Protein AF-0000000068598144 (afdb_homodimer)

Foldseek 3Di:
DDDDDDDPPDDDPDDDDPDPPDPPPDPDDDDDDDDDDDDDDDDDPPPPPPPVPPPCPVPCPPVSVVVVVVVVVVVVVVVVVVVVVVVVVVVVVVVVVVVLVVLVVVLVVLVVVLVVLVVVLVVLVVVLVPDPPDPVNVVSVVVSVVSVVSSVVSVVVSVVSLQVHWDKDKDKAFAWAQWKFKAWPQVDRDDTGTWAADPPPDDPNTGRMTMDIDIGGFDKMWIWMQGPNDTDDDPVFDWDDDDPPITGIDGDD/DDDDPPCPPPDDPCPDDPPPDDPPVVPDDPDYYDDDDDDDDDDDDPPPPDPPPPPCPVPCPPVSVVVVVVVVVVVVVVVVVVVVVVVVVVVVVVVVVVVLVVLVVVLVVLVVVLVVLVVVLVVLVVCLVVDDPDPVNVVSVVVNVVSVVSSVVSVVVSVVSLQVHWDKDKDKAFAWAQWKFKAWPQVDRDPTGTWAADPDVDDPNTGRMTMDIDIGGFDKMWIWMQGPNDTDDDPVFDWDDDDPPITGIDGDD

Secondary structure (DSSP, 8-state):
-------------------------------------------------------------HHHHHHHHHHHHHHHHHHHHHHHHHHHHHHHHHHHHHHHHHHHHHHHHHHHHHHHHHHHHHHHHHHHHHS-SSTHHHHHHHHHHHHHHHHHHHHHHHHHHHTTS-EEEEEEEEEEES-EEEEEGGGTTSS-EEEEE---S-TTS-EEEEEEEEEE-SEEEEEEEEETTEEE--TTS-EESSGGG-EEEEEE-/-------------------------------------------------------------HHHHHHHHHHHHHHHHHHHHHHHHHHHHHHHHHHHHHHHHHHHHHHHHHHHHHHHHHHHHHHHHHHHHHS-SSTHHHHHHHHHHHHHHHHHHHHHHHHHHHTTS-EEEEEEEEEEES-EEEEEGGGTTSS-EEEEE---S-TTS-EEEEEEEEEE-SEEEEEEEEETTEEE--TTS-EESSGGG-EEEEEE-

pLDDT: mean 74.79, std 29.08, range [17.06, 98.44]

Structure (mmCIF, N/CA/C/O backbone):
data_AF-0000000068598144-model_v1
#
loop_
_entity.id
_entity.type
_entity.pdbx_description
1 polymer 'Unnamed product'
#
loop_
_atom_site.group_PDB
_atom_site.id
_atom_site.type_symbol
_atom_site.label_atom_id
_atom_site.label_alt_id
_atom_site.label_comp_id
_atom_site.label_asym_id
_atom_site.label_entity_id
_atom_site.label_seq_id
_atom_site.pdbx_PDB_ins_code
_atom_site.Cartn_x
_atom_site.Cartn_y
_atom_site.Cartn_z
_atom_site.occupancy
_atom_site.B_iso_or_equiv
_atom_site.auth_seq_id
_atom_site.auth_comp_id
_atom_site.auth_asym_id
_atom_site.auth_atom_id
_atom_site.pdbx_PDB_model_num
ATOM 1 N N . MET A 1 1 ? -5.566 -21.844 -56.219 1 22.69 1 MET A N 1
ATOM 2 C CA . MET A 1 1 ? -4.441 -21.422 -57.062 1 22.69 1 MET A CA 1
ATOM 3 C C . MET A 1 1 ? -3.85 -20.109 -56.531 1 22.69 1 MET A C 1
ATOM 5 O O . MET A 1 1 ? -2.633 -20 -56.375 1 22.69 1 MET A O 1
ATOM 9 N N . PRO A 1 2 ? -4.633 -18.922 -56.781 1 24.27 2 PRO A N 1
ATOM 10 C CA . PRO A 1 2 ? -3.846 -17.734 -57.125 1 24.27 2 PRO A CA 1
ATOM 11 C C . PRO A 1 2 ? -2.996 -17.234 -55.969 1 24.27 2 PRO A C 1
ATOM 13 O O . PRO A 1 2 ? -3.301 -17.531 -54.812 1 24.27 2 PRO A O 1
ATOM 16 N N . THR A 1 3 ? -1.953 -16.406 -56.281 1 22.05 3 THR A N 1
ATOM 17 C CA . THR A 1 3 ? -0.59 -15.969 -56.031 1 22.05 3 THR A CA 1
ATOM 18 C C . THR A 1 3 ? -0.586 -14.781 -55.062 1 22.05 3 THR A C 1
ATOM 20 O O . THR A 1 3 ? 0.379 -14.578 -54.312 1 22.05 3 THR A O 1
ATOM 23 N N . THR A 1 4 ? -1.612 -13.875 -55.219 1 22.3 4 THR A N 1
ATOM 24 C CA . THR A 1 4 ? -1.07 -12.531 -55.406 1 22.3 4 THR A CA 1
ATOM 25 C C . THR A 1 4 ? -0.355 -12.055 -54.156 1 22.3 4 THR A C 1
ATOM 27 O O . THR A 1 4 ? -0.674 -12.484 -53.062 1 22.3 4 THR A O 1
ATOM 30 N N . MET A 1 5 ? 0.337 -10.961 -54.344 1 22.91 5 MET A N 1
ATOM 31 C CA . MET A 1 5 ? 1.596 -10.258 -54.094 1 22.91 5 MET A CA 1
ATOM 32 C C . MET A 1 5 ? 1.555 -9.5 -52.781 1 22.91 5 MET A C 1
ATOM 34 O O . MET A 1 5 ? 0.476 -9.195 -52.25 1 22.91 5 MET A O 1
ATOM 38 N N . GLY A 1 6 ? 2.725 -8.992 -52.25 1 19.11 6 GLY A N 1
ATOM 39 C CA . GLY A 1 6 ? 3.727 -8.734 -51.219 1 19.11 6 GLY A CA 1
ATOM 40 C C . GLY A 1 6 ? 3.594 -7.355 -50.594 1 19.11 6 GLY A C 1
ATOM 41 O O . GLY A 1 6 ? 3.818 -7.188 -49.406 1 19.11 6 GLY A O 1
ATOM 42 N N . ARG A 1 7 ? 3.234 -6.203 -51.406 1 21.77 7 ARG A N 1
ATOM 43 C CA . ARG A 1 7 ? 4.18 -5.098 -51.25 1 21.77 7 ARG A CA 1
ATOM 44 C C . ARG A 1 7 ? 3.928 -4.316 -49.969 1 21.77 7 ARG A C 1
ATOM 46 O O . ARG A 1 7 ? 2.787 -3.973 -49.656 1 21.77 7 ARG A O 1
ATOM 53 N N . THR A 1 8 ? 4.949 -4.098 -49.062 1 22.78 8 THR A N 1
ATOM 54 C CA . THR A 1 8 ? 5.418 -3.604 -47.781 1 22.78 8 THR A CA 1
ATOM 55 C C . THR A 1 8 ? 5.371 -2.078 -47.75 1 22.78 8 THR A C 1
ATOM 57 O O . THR A 1 8 ? 5.957 -1.458 -46.844 1 22.78 8 THR A O 1
ATOM 60 N N . MET A 1 9 ? 4.246 -1.439 -48.469 1 21.56 9 MET A N 1
ATOM 61 C CA . MET A 1 9 ? 4.602 -0.066 -48.812 1 21.56 9 MET A CA 1
ATOM 62 C C . MET A 1 9 ? 5 0.721 -47.562 1 21.56 9 MET A C 1
ATOM 64 O O . MET A 1 9 ? 4.297 0.688 -46.531 1 21.56 9 MET A O 1
ATOM 68 N N . GLY A 1 10 ? 6.266 1.176 -47.5 1 18.66 10 GLY A N 1
ATOM 69 C CA . GLY A 1 10 ? 7.277 1.809 -46.656 1 18.66 10 GLY A CA 1
ATOM 70 C C . GLY A 1 10 ? 6.809 3.113 -46.031 1 18.66 10 GLY A C 1
ATOM 71 O O . GLY A 1 10 ? 6.352 3.135 -44.875 1 18.66 10 GLY A O 1
ATOM 72 N N . ARG A 1 11 ? 7.367 4.297 -46.5 1 22 11 ARG A N 1
ATOM 73 C CA . ARG A 1 11 ? 8.336 5.23 -45.906 1 22 11 ARG A CA 1
ATOM 74 C C . ARG A 1 11 ? 7.637 6.434 -45.312 1 22 11 ARG A C 1
ATOM 76 O O . ARG A 1 11 ? 7.902 6.793 -44.156 1 22 11 ARG A O 1
ATOM 83 N N . GLY A 1 12 ? 7.219 7.641 -46.062 1 18.75 12 GLY A N 1
ATOM 84 C CA . GLY A 1 12 ? 8.039 8.836 -46.031 1 18.75 12 GLY A CA 1
ATOM 85 C C . GLY A 1 12 ? 7.484 9.922 -45.125 1 18.75 12 GLY A C 1
ATOM 86 O O . GLY A 1 12 ? 6.492 10.57 -45.438 1 18.75 12 GLY A O 1
ATOM 87 N N . ILE A 1 13 ? 6.902 9.711 -43.906 1 22.95 13 ILE A N 1
ATOM 88 C CA . ILE A 1 13 ? 6.188 10.836 -43.312 1 22.95 13 ILE A CA 1
ATOM 89 C C . ILE A 1 13 ? 7.109 12.055 -43.25 1 22.95 13 ILE A C 1
ATOM 91 O O . ILE A 1 13 ? 8.266 11.938 -42.844 1 22.95 13 ILE A O 1
ATOM 95 N N . GLN A 1 14 ? 6.832 13.109 -44.156 1 18.73 14 GLN A N 1
ATOM 96 C CA . GLN A 1 14 ? 7.488 14.383 -44.438 1 18.73 14 GLN A CA 1
ATOM 97 C C . GLN A 1 14 ? 7.582 15.234 -43.156 1 18.73 14 GLN A C 1
ATOM 99 O O . GLN A 1 14 ? 6.668 15.227 -42.344 1 18.73 14 GLN A O 1
ATOM 104 N N . SER A 1 15 ? 8.789 15.914 -42.906 1 19.11 15 SER A N 1
ATOM 105 C CA . SER A 1 15 ? 9.609 16.516 -41.875 1 19.11 15 SER A CA 1
ATOM 106 C C . SER A 1 15 ? 9.125 17.922 -41.5 1 19.11 15 SER A C 1
ATOM 108 O O . SER A 1 15 ? 9.312 18.391 -40.375 1 19.11 15 SER A O 1
ATOM 110 N N . PRO A 1 16 ? 8.281 18.703 -42.375 1 19.7 16 PRO A N 1
ATOM 111 C CA . PRO A 1 16 ? 9.07 19.922 -42.562 1 19.7 16 PRO A CA 1
ATOM 112 C C . PRO A 1 16 ? 9.141 20.781 -41.281 1 19.7 16 PRO A C 1
ATOM 114 O O . PRO A 1 16 ? 8.438 20.5 -40.312 1 19.7 16 PRO A O 1
ATOM 117 N N . GLY A 1 17 ? 9.141 22.281 -41.5 1 17.95 17 GLY A N 1
ATOM 118 C CA . GLY A 1 17 ? 9.984 23.453 -41.375 1 17.95 17 GLY A CA 1
ATOM 119 C C . GLY A 1 17 ? 9.555 24.375 -40.25 1 17.95 17 GLY A C 1
ATOM 120 O O . GLY A 1 17 ? 8.438 24.891 -40.25 1 17.95 17 GLY A O 1
ATOM 121 N N . GLY A 1 18 ? 9.781 24.078 -38.938 1 20.64 18 GLY A N 1
ATOM 122 C CA . GLY A 1 18 ? 9.438 24.828 -37.75 1 20.64 18 GLY A CA 1
ATOM 123 C C . GLY A 1 18 ? 9.953 26.266 -37.781 1 20.64 18 GLY A C 1
ATOM 124 O O . GLY A 1 18 ? 11.164 26.484 -37.75 1 20.64 18 GLY A O 1
ATOM 125 N N . GLY A 1 19 ? 9.383 27.109 -38.719 1 19.42 19 GLY A N 1
ATOM 126 C CA . GLY A 1 19 ? 9.961 28.438 -38.844 1 19.42 19 GLY A CA 1
ATOM 127 C C . GLY A 1 19 ? 10.062 29.188 -37.562 1 19.42 19 GLY A C 1
ATOM 128 O O . GLY A 1 19 ? 9.227 29.016 -36.656 1 19.42 19 GLY A O 1
ATOM 129 N N . GLY A 1 20 ? 11.312 29.516 -37.094 1 19.94 20 GLY A N 1
ATOM 130 C CA . GLY A 1 20 ? 12 30.172 -35.969 1 19.94 20 GLY A CA 1
ATOM 131 C C . GLY A 1 20 ? 11.656 31.641 -35.844 1 19.94 20 GLY A C 1
ATOM 132 O O . GLY A 1 20 ? 12.352 32.5 -36.375 1 19.94 20 GLY A O 1
ATOM 133 N N . ARG A 1 21 ? 10.328 32.062 -36 1 22.14 21 ARG A N 1
ATOM 134 C CA . ARG A 1 21 ? 10.297 33.531 -36.125 1 22.14 21 ARG A CA 1
ATOM 135 C C . ARG A 1 21 ? 10.938 34.188 -34.906 1 22.14 21 ARG A C 1
ATOM 137 O O . ARG A 1 21 ? 10.734 33.781 -33.781 1 22.14 21 ARG A O 1
ATOM 144 N N . ARG A 1 22 ? 11.969 35.094 -35.25 1 20.66 22 ARG A N 1
ATOM 145 C CA . ARG A 1 22 ? 13.023 35.906 -34.656 1 20.66 22 ARG A CA 1
ATOM 146 C C . ARG A 1 22 ? 12.445 36.969 -33.719 1 20.66 22 ARG A C 1
ATOM 148 O O . ARG A 1 22 ? 11.367 37.5 -34 1 20.66 22 ARG A O 1
ATOM 155 N N . TRP A 1 23 ? 13.117 37.125 -32.5 1 20.89 23 TRP A N 1
ATOM 156 C CA . TRP A 1 23 ? 13.062 37.844 -31.234 1 20.89 23 TRP A CA 1
ATOM 157 C C . TRP A 1 23 ? 13.312 39.344 -31.438 1 20.89 23 TRP A C 1
ATOM 159 O O . TRP A 1 23 ? 13.523 40.062 -30.469 1 20.89 23 TRP A O 1
ATOM 169 N N . ARG A 1 24 ? 12.898 39.938 -32.688 1 17.92 24 ARG A N 1
ATOM 170 C CA . ARG A 1 24 ? 13.68 41.156 -32.812 1 17.92 24 ARG A CA 1
ATOM 171 C C . ARG A 1 24 ? 13.375 42.094 -31.656 1 17.92 24 ARG A C 1
ATOM 173 O O . ARG A 1 24 ? 12.219 42.312 -31.281 1 17.92 24 ARG A O 1
ATOM 180 N N . ALA A 1 25 ? 14.453 42.594 -30.953 1 20.14 25 ALA A N 1
ATOM 181 C CA . ALA A 1 25 ? 14.922 43.344 -29.797 1 20.14 25 ALA A CA 1
ATOM 182 C C . ALA A 1 25 ? 14.602 44.844 -29.938 1 20.14 25 ALA A C 1
ATOM 184 O O . ALA A 1 25 ? 14.883 45.625 -29.031 1 20.14 25 ALA A O 1
ATOM 185 N N . GLY A 1 26 ? 13.664 45.25 -30.859 1 18.02 26 GLY A N 1
ATOM 186 C CA . GLY A 1 26 ? 14.062 46.562 -31.312 1 18.02 26 GLY A CA 1
ATOM 187 C C . GLY A 1 26 ? 14.047 47.594 -30.203 1 18.02 26 GLY A C 1
ATOM 188 O O . GLY A 1 26 ? 13.109 47.656 -29.406 1 18.02 26 GLY A O 1
ATOM 189 N N . ALA A 1 27 ? 15.188 48.281 -29.906 1 19.75 27 ALA A N 1
ATOM 190 C CA . ALA A 1 27 ? 15.82 49.188 -28.922 1 19.75 27 ALA A CA 1
ATOM 191 C C . ALA A 1 27 ? 15.211 50.594 -28.984 1 19.75 27 ALA A C 1
ATOM 193 O O . ALA A 1 27 ? 15.562 51.469 -28.188 1 19.75 27 ALA A O 1
ATOM 194 N N . GLY A 1 28 ? 14.195 50.844 -29.812 1 19.41 28 GLY A N 1
ATOM 195 C CA . GLY A 1 28 ? 14.453 52.188 -30.297 1 19.41 28 GLY A CA 1
ATOM 196 C C . GLY A 1 28 ? 14.438 53.219 -29.203 1 19.41 28 GLY A C 1
ATOM 197 O O . GLY A 1 28 ? 13.578 53.188 -28.328 1 19.41 28 GLY A O 1
ATOM 198 N N . ARG A 1 29 ? 15.562 53.938 -29.016 1 19.16 29 ARG A N 1
ATOM 199 C CA . ARG A 1 29 ? 16.156 54.906 -28.094 1 19.16 29 ARG A CA 1
ATOM 200 C C . ARG A 1 29 ? 15.273 56.125 -27.938 1 19.16 29 ARG A C 1
ATOM 202 O O . ARG A 1 29 ? 14.273 56.281 -28.641 1 19.16 29 ARG A O 1
ATOM 209 N N . ARG A 1 30 ? 15.891 57.344 -28.094 1 19.17 30 ARG A N 1
ATOM 210 C CA . ARG A 1 30 ? 16.375 58.344 -27.141 1 19.17 30 ARG A CA 1
ATOM 211 C C . ARG A 1 30 ? 15.539 59.594 -27.203 1 19.17 30 ARG A C 1
ATOM 213 O O . A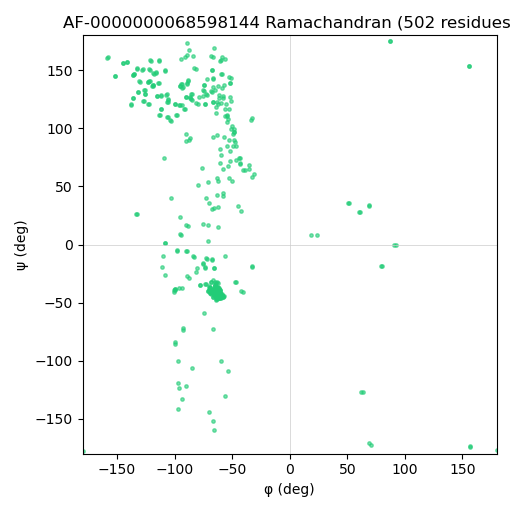RG A 1 30 ? 15.664 60.469 -26.344 1 19.17 30 ARG A O 1
ATOM 220 N N . SER A 1 31 ? 14.727 59.875 -28.344 1 17.44 31 SER A N 1
ATOM 221 C CA . SER A 1 31 ? 15.023 61.25 -28.719 1 17.44 31 SER A CA 1
ATOM 222 C C . SER A 1 31 ? 14.539 62.219 -27.656 1 17.44 31 SER A C 1
ATOM 224 O O . SER A 1 31 ? 13.781 61.875 -26.766 1 17.44 31 SER A O 1
ATOM 226 N N . SER A 1 32 ? 14.188 63.531 -28.156 1 17.66 32 SER A N 1
ATOM 227 C CA . SER A 1 32 ? 14.656 64.875 -28.031 1 17.66 32 SER A CA 1
ATOM 228 C C . SER A 1 32 ? 13.859 65.625 -26.969 1 17.66 32 SER A C 1
ATOM 230 O O . SER A 1 32 ? 14.445 66.188 -26.031 1 17.66 32 SER A O 1
ATOM 232 N N . SER A 1 33 ? 13.219 66.812 -27.406 1 18.33 33 SER A N 1
ATOM 233 C CA . SER A 1 33 ? 13.461 68.25 -27.188 1 18.33 33 SER A CA 1
ATOM 234 C C . SER A 1 33 ? 12.586 68.812 -26.078 1 18.33 33 SER A C 1
ATOM 236 O O . SER A 1 33 ? 11.68 68.125 -25.594 1 18.33 33 SER A O 1
ATOM 238 N N . SER A 1 34 ? 12.086 70.062 -26.25 1 19.77 34 SER A N 1
ATOM 239 C CA . SER A 1 34 ? 12.266 71.375 -25.688 1 19.77 34 SER A CA 1
ATOM 240 C C . SER A 1 34 ? 11.047 71.812 -24.875 1 19.77 34 SER A C 1
ATOM 242 O O . SER A 1 34 ? 11.055 72.875 -24.234 1 19.77 34 SER A O 1
ATOM 244 N N . SER A 1 35 ? 9.891 71.062 -24.938 1 18.73 35 SER A N 1
ATOM 245 C CA . SER A 1 35 ? 8.836 72.062 -24.984 1 18.73 35 SER A CA 1
ATOM 246 C C . SER A 1 35 ? 8.727 72.812 -23.656 1 18.73 35 SER A C 1
ATOM 248 O O . SER A 1 35 ? 9.086 72.25 -22.609 1 18.73 35 SER A O 1
ATOM 250 N N . SER A 1 36 ? 8.055 74 -23.656 1 21.39 36 SER A N 1
ATOM 251 C CA . SER A 1 36 ? 7.93 75.375 -23.188 1 21.39 36 SER A CA 1
ATOM 252 C C . SER A 1 36 ? 6.992 75.5 -21.984 1 21.39 36 SER A C 1
ATOM 254 O O . SER A 1 36 ? 6.656 76.562 -21.531 1 21.39 36 SER A O 1
ATOM 256 N N . SER A 1 37 ? 6.754 74.5 -21.188 1 18.86 37 SER A N 1
ATOM 257 C CA . SER A 1 37 ? 5.469 74.75 -20.547 1 18.86 37 SER A CA 1
ATOM 258 C C . SER A 1 37 ? 5.543 76 -19.641 1 18.86 37 SER A C 1
ATOM 260 O O . SER A 1 37 ? 6.484 76.125 -18.859 1 18.86 37 SER A O 1
ATOM 262 N N . PRO A 1 38 ? 4.574 76.812 -19.797 1 20.42 38 PRO A N 1
ATOM 263 C CA . PRO A 1 38 ? 4.387 78.25 -19.344 1 20.42 38 PRO A CA 1
ATOM 264 C C . PRO A 1 38 ? 4.297 78.375 -17.828 1 20.42 38 PRO A C 1
ATOM 266 O O . PRO A 1 38 ? 4.996 79.188 -17.219 1 20.42 38 PRO A O 1
ATOM 269 N N . THR A 1 39 ? 3.139 77.938 -17.203 1 20.75 39 THR A N 1
ATOM 270 C CA . THR A 1 39 ? 2.275 79 -16.625 1 20.75 39 THR A CA 1
ATOM 271 C C . THR A 1 39 ? 2.676 79.312 -15.188 1 20.75 39 THR A C 1
ATOM 273 O O . THR A 1 39 ? 3.307 78.438 -14.523 1 20.75 39 THR A O 1
ATOM 276 N N . ALA A 1 40 ? 2.031 80.438 -14.492 1 22.09 40 ALA A N 1
ATOM 277 C CA . ALA A 1 40 ? 2.201 81.625 -13.656 1 22.09 40 ALA A CA 1
ATOM 278 C C . ALA A 1 40 ? 1.977 81.312 -12.18 1 22.09 40 ALA A C 1
ATOM 280 O O . ALA A 1 40 ? 2.682 81.812 -11.312 1 22.09 40 ALA A O 1
ATOM 281 N N . SER A 1 41 ? 0.964 80.375 -11.711 1 22.39 41 SER A N 1
ATOM 282 C CA . SER A 1 41 ? 0.113 81.188 -10.812 1 22.39 41 SER A CA 1
ATOM 283 C C . SER A 1 41 ? 0.738 81.25 -9.422 1 22.39 41 SER A C 1
ATOM 285 O O . SER A 1 41 ? 1.568 80.438 -9.039 1 22.39 41 SER A O 1
ATOM 287 N N . ALA A 1 42 ? 0.214 82.375 -8.531 1 25.89 42 ALA A N 1
ATOM 288 C CA . ALA A 1 42 ? 0.46 83.25 -7.422 1 25.89 42 ALA A CA 1
ATOM 289 C C . ALA A 1 42 ? 0.242 82.562 -6.082 1 25.89 42 ALA A C 1
ATOM 291 O O . ALA A 1 42 ? -0.898 82.375 -5.672 1 25.89 42 ALA A O 1
ATOM 292 N N . SER A 1 43 ? 0.844 81.375 -5.848 1 22.45 43 SER A N 1
ATOM 293 C CA . SER A 1 43 ? 0.324 80.75 -4.633 1 22.45 43 SER A CA 1
ATOM 294 C C . SER A 1 43 ? 0.637 81.562 -3.4 1 22.45 43 SER A C 1
ATOM 296 O O . SER A 1 43 ? 1.769 82.062 -3.225 1 22.45 43 SER A O 1
ATOM 298 N N . ALA A 1 44 ? -0.482 82.125 -2.766 1 28.16 44 ALA A N 1
ATOM 299 C CA . ALA A 1 44 ? -0.639 82.875 -1.525 1 28.16 44 ALA A CA 1
ATOM 300 C C . ALA A 1 44 ? -0.188 82.062 -0.322 1 28.16 44 ALA A C 1
ATOM 302 O O . ALA A 1 44 ? -0.391 80.812 -0.282 1 28.16 44 ALA A O 1
ATOM 303 N N . SER A 1 45 ? 0.738 82.5 0.454 1 25.59 45 SER A N 1
ATOM 304 C CA . SER A 1 45 ? 1.517 82.062 1.603 1 25.59 45 SER A CA 1
ATOM 305 C C . SER A 1 45 ? 0.619 81.812 2.805 1 25.59 45 SER A C 1
ATOM 307 O O . SER A 1 45 ? 0.128 82.75 3.447 1 25.59 45 SER A O 1
ATOM 309 N N . ALA A 1 46 ? -0.472 80.875 2.738 1 30.17 46 ALA A N 1
ATOM 310 C CA . ALA A 1 46 ? -1.258 80.75 3.963 1 30.17 46 ALA A CA 1
ATOM 311 C C . ALA A 1 46 ? -0.404 80.25 5.105 1 30.17 46 ALA A C 1
ATOM 313 O O . ALA A 1 46 ? 0.516 79.438 4.883 1 30.17 46 ALA A O 1
ATOM 314 N N . SER A 1 47 ? -0.377 80.938 6.203 1 30.41 47 SER A N 1
ATOM 315 C CA . SER A 1 47 ? 0.253 80.812 7.512 1 30.41 47 SER A CA 1
ATOM 316 C C . SER A 1 47 ? -0.21 79.562 8.203 1 30.41 47 SER A C 1
ATOM 318 O O . SER A 1 47 ? -1.394 79.375 8.516 1 30.41 47 SER A O 1
ATOM 320 N N . SER A 1 48 ? 0.173 78.312 7.758 1 28.14 48 SER A N 1
ATOM 321 C CA . SER A 1 48 ? -0.296 77.062 8.289 1 28.14 48 SER A CA 1
ATOM 322 C C . SER A 1 48 ? 0.098 76.875 9.75 1 28.14 48 SER A C 1
ATOM 324 O O . SER A 1 48 ? 1.261 77.062 10.109 1 28.14 48 SER A O 1
ATOM 326 N N . SER A 1 49 ? -0.83 77.25 10.688 1 35.34 49 SER A N 1
ATOM 327 C CA . SER A 1 49 ? -0.748 76.938 12.102 1 35.34 49 SER A CA 1
ATOM 328 C C . SER A 1 49 ? -0.493 75.438 12.289 1 35.34 49 SER A C 1
ATOM 330 O O . SER A 1 49 ? -1.162 74.562 11.68 1 35.34 49 SER A O 1
ATOM 332 N N . GLY A 1 50 ? 0.717 75 12.531 1 30.48 50 GLY A N 1
ATOM 333 C CA . GLY A 1 50 ? 1.293 73.688 12.734 1 30.48 50 GLY A CA 1
ATOM 334 C C . GLY A 1 50 ? 0.669 72.938 13.891 1 30.48 50 GLY A C 1
ATOM 335 O O . GLY A 1 50 ? 0.86 73.312 15.055 1 30.48 50 GLY A O 1
ATOM 336 N N . SER A 1 51 ? -0.684 72.562 13.812 1 38.38 51 SER A N 1
ATOM 337 C CA . SER A 1 51 ? -1.156 71.688 14.844 1 38.38 51 SER A CA 1
ATOM 338 C C . SER A 1 51 ? -0.307 70.375 14.898 1 38.38 51 SER A C 1
ATOM 340 O O . SER A 1 51 ? -0.114 69.75 13.875 1 38.38 51 SER A O 1
ATOM 342 N N . SER A 1 52 ? 0.725 70.375 15.742 1 36.72 52 SER A N 1
ATOM 343 C CA . SER A 1 52 ? 1.506 69.188 16.078 1 36.72 52 SER A CA 1
ATOM 344 C C . SER A 1 52 ? 0.602 68 16.406 1 36.72 52 SER A C 1
ATOM 346 O O . SER A 1 52 ? -0.135 68.062 17.391 1 36.72 52 SER A O 1
ATOM 348 N N . SER A 1 53 ? -0.079 67.375 15.398 1 38.66 53 SER A N 1
ATOM 349 C CA . SER A 1 53 ? -0.737 66.125 15.594 1 38.66 53 SER A CA 1
ATOM 350 C C . SER A 1 53 ? 0.184 65.125 16.297 1 38.66 53 SER A C 1
ATOM 352 O O . SER A 1 53 ? 1.281 64.812 15.82 1 38.66 53 SER A O 1
ATOM 354 N N . SER A 1 54 ? 0.179 65.062 17.656 1 39.22 54 SER A N 1
ATOM 355 C CA . SER A 1 54 ? 0.771 63.969 18.422 1 39.22 54 SER A CA 1
ATOM 356 C C . SER A 1 54 ? 0.432 62.625 17.812 1 39.22 54 SER A C 1
ATOM 358 O O . SER A 1 54 ? -0.735 62.25 17.766 1 39.22 54 SER A O 1
ATOM 360 N N . SER A 1 55 ? 1.062 62.344 16.75 1 41.34 55 SER A N 1
ATOM 361 C CA . SER A 1 55 ? 1.011 60.969 16.266 1 41.34 55 SER A CA 1
ATOM 362 C C . SER A 1 55 ? 1.183 59.969 17.406 1 41.34 55 SER A C 1
ATOM 364 O O . SER A 1 55 ? 2.279 59.812 17.938 1 41.34 55 SER A O 1
ATOM 366 N N . ALA A 1 56 ? 0.229 59.812 18.312 1 42.56 56 ALA A N 1
ATOM 367 C CA . ALA A 1 56 ? 0.18 58.656 19.203 1 42.56 56 ALA A CA 1
ATOM 368 C C . ALA A 1 56 ? 0.576 57.375 18.484 1 42.56 56 ALA A C 1
ATOM 370 O O . ALA A 1 56 ? -0.165 56.875 17.641 1 42.56 56 ALA A O 1
ATOM 371 N N . SER A 1 57 ? 1.795 57.312 18.047 1 45.97 57 SER A N 1
ATOM 372 C CA . SER A 1 57 ? 2.301 55.969 17.734 1 45.97 57 SER A CA 1
ATOM 373 C C . SER A 1 57 ? 1.756 54.938 18.703 1 45.97 57 SER A C 1
ATOM 375 O O . SER A 1 57 ? 2.07 54.969 19.891 1 45.97 57 SER A O 1
ATOM 377 N N . SER A 1 58 ? 0.531 54.656 18.656 1 50.38 58 SER A N 1
ATOM 378 C CA . SER A 1 58 ? -0.05 53.562 19.406 1 50.38 58 SER A CA 1
ATOM 379 C C . SER A 1 58 ? 0.946 52.406 19.547 1 50.38 58 SER A C 1
ATOM 381 O O . SER A 1 58 ? 1.045 51.531 18.672 1 50.38 58 SER A O 1
ATOM 383 N N . ALA A 1 59 ? 2.076 52.625 20.109 1 55.06 59 ALA A N 1
ATOM 384 C CA . ALA A 1 59 ? 3.15 51.688 20.438 1 55.06 59 ALA A CA 1
ATOM 385 C C . ALA A 1 59 ? 2.609 50.469 21.141 1 55.06 59 ALA A C 1
ATOM 387 O O . ALA A 1 59 ? 1.876 50.562 22.125 1 55.06 59 ALA A O 1
ATOM 388 N N . VAL A 1 60 ? 2.4 49.438 20.359 1 59.25 60 VAL A N 1
ATOM 389 C CA . VAL A 1 60 ? 2.189 48.125 20.984 1 59.25 60 VAL A CA 1
ATOM 390 C C . VAL A 1 60 ? 3.029 48.031 22.266 1 59.25 60 VAL A C 1
ATOM 392 O O . VAL A 1 60 ? 4.215 48.375 22.25 1 59.25 60 VAL A O 1
ATOM 395 N N . THR A 1 61 ? 2.408 48.094 23.344 1 65.62 61 THR A N 1
ATOM 396 C CA . THR A 1 61 ? 3.076 47.969 24.625 1 65.62 61 THR A CA 1
ATOM 397 C C . THR A 1 61 ? 3.949 46.719 24.656 1 65.62 61 THR A C 1
ATOM 399 O O . THR A 1 61 ? 3.674 45.75 23.953 1 65.62 61 THR A O 1
ATOM 402 N N . PRO A 1 62 ? 5.051 46.781 25.266 1 67.19 62 PRO A N 1
ATOM 403 C CA . PRO A 1 62 ? 6.008 45.656 25.344 1 67.19 62 PRO A CA 1
ATOM 404 C C . PRO A 1 62 ? 5.328 44.312 25.547 1 67.19 62 PRO A C 1
ATOM 406 O O . PRO A 1 62 ? 5.699 43.312 24.906 1 67.19 62 PRO A O 1
ATOM 409 N N . PRO A 1 63 ? 4.293 44.281 26.406 1 71.12 63 PRO A N 1
ATOM 410 C CA . PRO A 1 63 ? 3.637 42.969 26.547 1 71.12 63 PRO A CA 1
ATOM 411 C C . PRO A 1 63 ? 2.885 42.531 25.281 1 71.12 63 PRO A C 1
ATOM 413 O O . PRO A 1 63 ? 2.842 41.344 24.953 1 71.12 63 PRO A O 1
ATOM 416 N N . GLN A 1 64 ? 2.406 43.594 24.641 1 74.5 64 GLN A N 1
ATOM 417 C CA . GLN A 1 64 ? 1.657 43.281 23.422 1 74.5 64 GLN A CA 1
ATOM 418 C C . GLN A 1 64 ? 2.588 42.844 22.297 1 74.5 64 GLN A C 1
ATOM 420 O O . GLN A 1 64 ? 2.256 41.938 21.531 1 74.5 64 GLN A O 1
ATOM 425 N N . ARG A 1 65 ? 3.793 43.469 22.312 1 76.81 65 ARG A N 1
ATOM 426 C CA . ARG A 1 65 ? 4.781 43.062 21.312 1 76.81 65 ARG A CA 1
ATOM 427 C C . ARG A 1 65 ? 5.227 41.625 21.516 1 76.81 65 ARG A C 1
ATOM 429 O O . ARG A 1 65 ? 5.375 40.875 20.547 1 76.81 65 ARG A O 1
ATOM 436 N N . SER A 1 66 ? 5.273 41.312 22.781 1 82.38 66 SER A N 1
ATOM 437 C CA . SER A 1 66 ? 5.699 39.938 23.094 1 82.38 66 SER A CA 1
ATOM 438 C C . SER A 1 66 ? 4.645 38.906 22.672 1 82.38 66 SER A C 1
ATOM 440 O O . SER A 1 66 ? 4.977 37.875 22.125 1 82.38 66 SER A O 1
ATOM 442 N N . MET A 1 67 ? 3.457 39.25 22.844 1 82.88 67 MET A N 1
ATOM 443 C CA . MET A 1 67 ? 2.365 38.344 22.469 1 82.88 67 MET A CA 1
ATOM 444 C C . MET A 1 67 ? 2.291 38.188 20.953 1 82.88 67 MET A C 1
ATOM 446 O O . MET A 1 67 ? 2.113 37.062 20.469 1 82.88 67 MET A O 1
ATOM 450 N N . ILE A 1 68 ? 2.482 39.281 20.234 1 84.25 68 ILE A N 1
ATOM 451 C CA . ILE A 1 68 ? 2.445 39.219 18.781 1 84.25 68 ILE A CA 1
ATOM 452 C C . ILE A 1 68 ? 3.607 38.375 18.266 1 84.25 68 ILE A C 1
ATOM 454 O O . ILE A 1 68 ? 3.432 37.562 17.344 1 84.25 68 ILE A O 1
ATOM 458 N N . ASP A 1 69 ? 4.711 38.562 18.875 1 87.62 69 ASP A N 1
ATOM 459 C CA . ASP A 1 69 ? 5.879 37.781 18.484 1 87.62 69 ASP A CA 1
ATOM 460 C C . ASP A 1 69 ? 5.645 36.281 18.719 1 87.62 69 ASP A C 1
ATOM 462 O O . ASP A 1 69 ? 6.027 35.469 17.906 1 87.62 69 ASP A O 1
ATOM 466 N N . GLN A 1 70 ? 5.02 35.969 19.828 1 88.69 70 GLN A N 1
ATOM 467 C CA . GLN A 1 70 ? 4.699 34.594 20.141 1 88.69 70 GLN A CA 1
ATOM 468 C C . GLN A 1 70 ? 3.715 34 19.141 1 88.69 70 GLN A C 1
ATOM 470 O O . GLN A 1 70 ? 3.865 32.875 18.703 1 88.69 70 GLN A O 1
ATOM 475 N N . MET A 1 71 ? 2.822 34.875 18.734 1 88.44 71 MET A N 1
ATOM 476 C CA . MET A 1 71 ? 1.817 34.406 17.766 1 88.44 71 MET A CA 1
ATOM 477 C C . MET A 1 71 ? 2.443 34.156 16.406 1 88.44 71 MET A C 1
ATOM 479 O O . MET A 1 71 ? 2.08 33.219 15.719 1 88.44 71 MET A O 1
ATOM 483 N N . ILE A 1 72 ? 3.393 34.969 16.062 1 89.81 72 ILE A N 1
ATOM 484 C CA . ILE A 1 72 ? 4.082 34.812 14.789 1 89.81 72 ILE A CA 1
ATOM 485 C C . ILE A 1 72 ? 4.914 33.531 14.812 1 89.81 72 ILE A C 1
ATOM 487 O O . ILE A 1 72 ? 4.93 32.781 13.836 1 89.81 72 ILE A O 1
ATOM 491 N N . THR A 1 73 ? 5.555 33.344 15.922 1 92.44 73 THR A N 1
ATOM 492 C CA . THR A 1 73 ? 6.355 32.125 16.062 1 92.44 73 THR A CA 1
ATOM 493 C C . THR A 1 73 ? 5.48 30.891 15.961 1 92.44 73 THR A C 1
ATOM 495 O O . THR A 1 73 ? 5.836 29.922 15.289 1 92.44 73 THR A O 1
ATOM 498 N N . LEU A 1 74 ? 4.375 30.953 16.609 1 91.62 74 LEU A N 1
ATOM 499 C CA . LEU A 1 74 ? 3.463 29.812 16.578 1 91.62 74 LEU A CA 1
ATOM 500 C C . LEU A 1 74 ? 2.932 29.562 15.18 1 91.62 74 LEU A C 1
ATOM 502 O O . LEU A 1 74 ? 2.818 28.422 14.742 1 91.62 74 LEU A O 1
ATOM 506 N N . ARG A 1 75 ? 2.598 30.609 14.539 1 90.62 75 ARG A N 1
ATOM 507 C CA . ARG A 1 75 ? 2.115 30.484 13.164 1 90.62 75 ARG A CA 1
ATOM 508 C C . ARG A 1 75 ? 3.168 29.828 12.273 1 90.62 75 ARG A C 1
ATOM 510 O O . ARG A 1 75 ? 2.844 28.969 11.445 1 90.62 75 ARG A O 1
ATOM 517 N N . THR A 1 76 ? 4.371 30.234 12.406 1 93.12 76 THR A N 1
ATOM 518 C CA . THR A 1 76 ? 5.457 29.672 11.617 1 93.12 76 THR A CA 1
ATOM 519 C C . THR A 1 76 ? 5.617 28.188 11.906 1 93.12 76 THR A C 1
ATOM 521 O O . THR A 1 76 ? 5.762 27.391 10.977 1 93.12 76 THR A O 1
ATOM 524 N N . ARG A 1 77 ? 5.555 27.859 13.141 1 93.44 77 ARG A N 1
ATOM 525 C CA . ARG A 1 77 ? 5.691 26.453 13.539 1 93.44 77 ARG A CA 1
ATOM 526 C C . ARG A 1 77 ? 4.555 25.609 12.969 1 93.44 77 ARG A C 1
ATOM 528 O O . ARG A 1 77 ? 4.777 24.5 12.5 1 93.44 77 ARG A O 1
ATOM 535 N N . LEU A 1 78 ? 3.379 26.172 13.086 1 92.12 78 LEU A N 1
ATOM 536 C CA . LEU A 1 78 ? 2.217 25.438 12.586 1 92.12 78 LEU A CA 1
ATOM 537 C C . LEU A 1 78 ? 2.295 25.266 11.07 1 92.12 78 LEU A C 1
ATOM 539 O O . LEU A 1 78 ? 1.932 24.219 10.547 1 92.12 78 LEU A O 1
ATOM 543 N N . ASN A 1 79 ? 2.762 26.25 10.383 1 93.5 79 ASN A N 1
ATOM 544 C CA . ASN A 1 79 ? 2.941 26.141 8.938 1 93.5 79 ASN A CA 1
ATOM 545 C C . ASN A 1 79 ? 3.938 25.047 8.578 1 93.5 79 ASN A C 1
ATOM 547 O O . ASN A 1 79 ? 3.73 24.297 7.613 1 93.5 79 ASN A O 1
ATOM 551 N N . GLU A 1 80 ? 4.965 25 9.312 1 93 80 GLU A N 1
ATOM 552 C CA . GLU A 1 80 ? 5.961 23.953 9.094 1 93 80 GLU A CA 1
ATOM 553 C C . GLU A 1 80 ? 5.371 22.562 9.336 1 93 80 GLU A C 1
ATOM 555 O O . GLU A 1 80 ? 5.641 21.625 8.578 1 93 80 GLU A O 1
ATOM 560 N N . ARG A 1 81 ? 4.617 22.422 10.352 1 91.88 81 ARG A N 1
ATOM 561 C CA . ARG A 1 81 ? 3.996 21.141 10.672 1 91.88 81 ARG A CA 1
ATOM 562 C C . ARG A 1 81 ? 3.039 20.703 9.562 1 91.88 81 ARG A C 1
ATOM 564 O O . ARG A 1 81 ? 2.975 19.531 9.219 1 91.88 81 ARG A O 1
ATOM 571 N N . VAL A 1 82 ? 2.307 21.641 9.078 1 91.75 82 VAL A N 1
ATOM 572 C CA . VAL A 1 82 ? 1.393 21.344 7.977 1 91.75 82 VAL A CA 1
ATOM 573 C C . VAL A 1 82 ? 2.184 20.859 6.762 1 91.75 82 VAL A C 1
ATOM 575 O O . VAL A 1 82 ? 1.818 19.875 6.121 1 91.75 82 VAL A O 1
ATOM 578 N N . SER A 1 83 ? 3.227 21.562 6.473 1 93.25 83 SER A N 1
ATOM 579 C CA . SER A 1 83 ? 4.055 21.234 5.32 1 93.25 83 SER A CA 1
ATOM 580 C C . SER A 1 83 ? 4.645 19.828 5.445 1 93.25 83 SER A C 1
ATOM 582 O O . SER A 1 83 ? 4.602 19.047 4.5 1 93.25 83 SER A O 1
ATOM 584 N N . LYS A 1 84 ? 5.145 19.531 6.609 1 91.25 84 LYS A N 1
ATOM 585 C CA . LYS A 1 84 ? 5.738 18.219 6.852 1 91.25 84 LYS A CA 1
ATOM 586 C C . LYS A 1 84 ? 4.691 17.109 6.754 1 91.25 84 LYS A C 1
ATOM 588 O O . LYS A 1 84 ? 4.949 16.062 6.172 1 91.25 84 LYS A O 1
ATOM 593 N N . ALA A 1 85 ? 3.551 17.328 7.305 1 91.12 85 ALA A N 1
ATOM 594 C CA . ALA A 1 85 ? 2.477 16.344 7.254 1 91.12 85 ALA A CA 1
ATOM 595 C C . ALA A 1 85 ? 2.039 16.078 5.816 1 91.12 85 ALA A C 1
ATOM 597 O O . ALA A 1 85 ? 1.818 14.93 5.426 1 91.12 85 ALA A O 1
ATOM 598 N N . ASN A 1 86 ? 2.029 17.141 5.055 1 91.62 86 ASN A N 1
ATOM 599 C CA . ASN A 1 86 ? 1.639 17 3.654 1 91.62 86 ASN A CA 1
ATOM 600 C C . ASN A 1 86 ? 2.703 16.266 2.844 1 91.62 86 ASN A C 1
ATOM 602 O O . ASN A 1 86 ? 2.377 15.445 1.978 1 91.62 86 ASN A O 1
ATOM 606 N N . ALA A 1 87 ? 3.889 16.578 3.123 1 92.56 87 ALA A N 1
ATOM 607 C CA . ALA A 1 87 ? 4.977 15.883 2.445 1 92.56 87 ALA A CA 1
ATOM 608 C C . ALA A 1 87 ? 4.953 14.391 2.768 1 92.56 87 ALA A C 1
ATOM 610 O O . ALA A 1 87 ? 5.141 13.555 1.88 1 92.56 87 ALA A O 1
ATOM 611 N N . PHE A 1 88 ? 4.719 14.016 3.98 1 94.06 88 PHE A N 1
ATOM 612 C CA . PHE A 1 88 ? 4.641 12.617 4.395 1 94.06 88 PHE A CA 1
ATOM 613 C C . PHE A 1 88 ? 3.455 11.922 3.732 1 94.06 88 PHE A C 1
ATOM 615 O O . PHE A 1 88 ? 3.582 10.797 3.254 1 94.06 88 PHE A O 1
ATOM 622 N N . ALA A 1 89 ? 2.377 12.555 3.693 1 92.81 89 ALA A N 1
ATOM 623 C CA . ALA A 1 89 ? 1.199 12 3.033 1 92.81 89 ALA A CA 1
ATOM 624 C C . ALA A 1 89 ? 1.471 11.742 1.554 1 92.81 89 ALA A C 1
ATOM 626 O O . ALA A 1 89 ? 1.065 10.711 1.014 1 92.81 89 ALA A O 1
ATOM 627 N N . LYS A 1 90 ? 2.125 12.656 0.952 1 93.69 90 LYS A N 1
ATOM 628 C CA . LYS A 1 90 ? 2.469 12.492 -0.457 1 93.69 90 LYS A CA 1
ATOM 629 C C . LYS A 1 90 ? 3.363 11.273 -0.663 1 93.69 90 LYS A C 1
ATOM 631 O O . LYS A 1 90 ? 3.184 10.516 -1.623 1 93.69 90 LYS A O 1
ATOM 636 N N . PHE A 1 91 ? 4.348 11.086 0.189 1 94.06 91 PHE A N 1
ATOM 637 C CA . PHE A 1 91 ? 5.203 9.906 0.147 1 94.06 91 PHE A CA 1
ATOM 638 C C . PHE A 1 91 ? 4.375 8.633 0.287 1 94.06 91 PHE A C 1
ATOM 640 O O . PHE A 1 91 ? 4.566 7.68 -0.464 1 94.06 91 PHE A O 1
ATOM 647 N N . LEU A 1 92 ? 3.459 8.641 1.227 1 94.81 92 LEU A N 1
ATOM 648 C CA . LEU A 1 92 ? 2.619 7.469 1.462 1 94.81 92 LEU A CA 1
ATOM 649 C C . LEU A 1 92 ? 1.747 7.172 0.246 1 94.81 92 LEU A C 1
ATOM 651 O O . LEU A 1 92 ? 1.551 6.012 -0.115 1 94.81 92 LEU A O 1
ATOM 655 N N . GLU A 1 93 ? 1.229 8.219 -0.387 1 94.44 93 GLU A N 1
ATOM 656 C CA . GLU A 1 93 ? 0.423 8.047 -1.592 1 94.44 93 GLU A CA 1
ATOM 657 C C . GLU A 1 93 ? 1.237 7.406 -2.711 1 94.44 93 GLU A C 1
ATOM 659 O O . GLU A 1 93 ? 0.758 6.496 -3.393 1 94.44 93 GLU A O 1
ATOM 664 N N . LYS A 1 94 ? 2.398 7.867 -2.875 1 94.94 94 LYS A N 1
ATOM 665 C CA . LYS A 1 94 ? 3.281 7.301 -3.893 1 94.94 94 LYS A CA 1
ATOM 666 C C . LYS A 1 94 ? 3.602 5.84 -3.594 1 94.94 94 LYS A C 1
ATOM 668 O O . LYS A 1 94 ? 3.586 4.996 -4.492 1 94.94 94 LYS A O 1
ATOM 673 N N . THR A 1 95 ? 3.896 5.559 -2.367 1 94.56 95 THR A N 1
ATOM 674 C CA . THR A 1 95 ? 4.211 4.195 -1.946 1 94.56 95 THR A CA 1
ATOM 675 C C . THR A 1 95 ? 3.014 3.275 -2.166 1 94.56 95 THR A C 1
ATOM 677 O O . THR A 1 95 ? 3.176 2.135 -2.605 1 94.56 95 THR A O 1
ATOM 680 N N . LEU A 1 96 ? 1.85 3.787 -1.86 1 95.25 96 LEU A N 1
ATOM 681 C CA . LEU A 1 96 ? 0.632 3.004 -2.039 1 95.25 96 LEU A CA 1
ATOM 682 C C . LEU A 1 96 ? 0.416 2.662 -3.51 1 95.25 96 LEU A C 1
ATOM 684 O O . LEU A 1 96 ? 0.001 1.549 -3.838 1 95.25 96 LEU A O 1
ATOM 688 N N . LEU A 1 97 ? 0.695 3.6 -4.363 1 94.75 97 LEU A N 1
ATOM 689 C CA . LEU A 1 97 ? 0.563 3.355 -5.797 1 94.75 97 LEU A CA 1
ATOM 690 C C . LEU A 1 97 ? 1.493 2.232 -6.246 1 94.75 97 LEU A C 1
ATOM 692 O O . LEU A 1 97 ? 1.108 1.389 -7.059 1 94.75 97 LEU A O 1
ATOM 696 N N . GLU A 1 98 ? 2.658 2.221 -5.715 1 95.31 98 GLU A N 1
ATOM 697 C CA . GLU A 1 98 ? 3.617 1.168 -6.031 1 95.31 98 GLU A CA 1
ATOM 698 C C . GLU A 1 98 ? 3.123 -0.192 -5.547 1 95.31 98 GLU A C 1
ATOM 700 O O . GLU A 1 98 ? 3.213 -1.186 -6.27 1 95.31 98 GLU A O 1
ATOM 705 N N . ARG A 1 99 ? 2.615 -0.145 -4.34 1 95.69 99 ARG A N 1
ATOM 706 C CA . ARG A 1 99 ? 2.086 -1.395 -3.805 1 95.69 99 ARG A CA 1
ATOM 707 C C . ARG A 1 99 ? 0.921 -1.902 -4.648 1 95.69 99 ARG A C 1
ATOM 709 O O . ARG A 1 99 ? 0.807 -3.104 -4.898 1 95.69 99 ARG A O 1
ATOM 716 N N . ASP A 1 100 ? 0.093 -1.025 -5 1 96 100 ASP A N 1
ATOM 717 C CA . ASP A 1 100 ? -1.062 -1.404 -5.809 1 96 100 ASP A CA 1
ATOM 718 C C . ASP A 1 100 ? -0.624 -2.002 -7.145 1 96 100 ASP A C 1
ATOM 720 O O . ASP A 1 100 ? -1.228 -2.961 -7.629 1 96 100 ASP A O 1
ATOM 724 N N . ASP A 1 101 ? 0.379 -1.477 -7.75 1 96.5 101 ASP A N 1
ATOM 725 C CA . ASP A 1 101 ? 0.932 -2.031 -8.984 1 96.5 101 ASP A CA 1
ATOM 726 C C . ASP A 1 101 ? 1.47 -3.441 -8.758 1 96.5 101 ASP A C 1
ATOM 728 O O . ASP A 1 101 ? 1.256 -4.332 -9.578 1 96.5 101 ASP A O 1
ATOM 732 N N . ASP A 1 102 ? 2.172 -3.551 -7.66 1 96.5 102 ASP A N 1
ATOM 733 C CA . ASP A 1 102 ? 2.715 -4.863 -7.32 1 96.5 102 ASP A CA 1
ATOM 734 C C . ASP A 1 102 ? 1.599 -5.883 -7.121 1 96.5 102 ASP A C 1
ATOM 736 O O . ASP A 1 102 ? 1.714 -7.031 -7.559 1 96.5 102 ASP A O 1
ATOM 740 N N . LEU A 1 103 ? 0.571 -5.488 -6.48 1 96 103 LEU A N 1
ATOM 741 C CA . LEU A 1 103 ? -0.556 -6.383 -6.238 1 96 103 LEU A CA 1
ATOM 742 C C . LEU A 1 103 ? -1.229 -6.773 -7.551 1 96 103 LEU A C 1
ATOM 744 O O . LEU A 1 103 ? -1.625 -7.93 -7.73 1 96 103 LEU A O 1
ATOM 748 N N . SER A 1 104 ? -1.36 -5.84 -8.461 1 96.56 104 SER A N 1
ATOM 749 C CA . SER A 1 104 ? -1.928 -6.133 -9.773 1 96.56 104 SER A CA 1
ATOM 750 C C . SER A 1 104 ? -1.082 -7.156 -10.523 1 96.56 104 SER A C 1
ATOM 752 O O . SER A 1 104 ? -1.618 -8.07 -11.148 1 96.56 104 SER A O 1
ATOM 754 N N . ARG A 1 105 ? 0.186 -7.004 -10.375 1 96.88 105 ARG A N 1
ATOM 755 C CA . ARG A 1 105 ? 1.093 -7.949 -11.023 1 96.88 105 ARG A CA 1
ATOM 756 C C . ARG A 1 105 ? 0.956 -9.344 -10.422 1 96.88 105 ARG A C 1
ATOM 758 O O . ARG A 1 105 ? 0.913 -10.336 -11.141 1 96.88 105 ARG A O 1
ATOM 765 N N . ALA A 1 106 ? 0.914 -9.352 -9.148 1 96.88 106 ALA A N 1
ATOM 766 C CA . ALA A 1 106 ? 0.787 -10.641 -8.469 1 96.88 106 ALA A CA 1
ATOM 767 C C . ALA A 1 106 ? -0.528 -11.328 -8.828 1 96.88 106 ALA A C 1
ATOM 769 O O . ALA A 1 106 ? -0.56 -12.531 -9.07 1 96.88 106 ALA A O 1
ATOM 770 N N . ARG A 1 107 ? -1.567 -10.562 -8.82 1 97.06 107 ARG A N 1
ATOM 771 C CA . ARG A 1 107 ? -2.871 -11.109 -9.188 1 97.06 107 ARG A CA 1
ATOM 772 C C . ARG A 1 107 ? -2.838 -11.703 -10.594 1 97.06 107 ARG A C 1
ATOM 774 O O . ARG A 1 107 ? -3.369 -12.797 -10.82 1 97.06 107 ARG A O 1
ATOM 781 N N . ARG A 1 108 ? -2.25 -11.047 -11.531 1 97.12 108 ARG A N 1
ATOM 782 C CA . ARG A 1 108 ? -2.154 -11.523 -12.906 1 97.12 108 ARG A CA 1
ATOM 783 C C . ARG A 1 108 ? -1.357 -12.82 -12.984 1 97.12 108 ARG A C 1
ATOM 785 O O . ARG A 1 108 ? -1.742 -13.75 -13.695 1 97.12 108 ARG A O 1
ATOM 792 N N . ALA A 1 109 ? -0.26 -12.789 -12.211 1 98.12 109 ALA A N 1
ATOM 793 C CA . ALA A 1 109 ? 0.574 -13.992 -12.188 1 98.12 109 ALA A CA 1
ATOM 794 C C . ALA A 1 109 ? -0.21 -15.188 -11.664 1 98.12 109 ALA A C 1
ATOM 796 O O . ALA A 1 109 ? -0.144 -16.281 -12.242 1 98.12 109 ALA A O 1
ATOM 797 N N . LEU A 1 110 ? -0.929 -15.016 -10.625 1 98.19 110 LEU A N 1
ATOM 798 C CA . LEU A 1 110 ? -1.723 -16.094 -10.031 1 98.19 110 LEU A CA 1
ATOM 799 C C . LEU A 1 110 ? -2.816 -16.547 -10.992 1 98.19 110 LEU A C 1
ATOM 801 O O . LEU A 1 110 ? -3.049 -17.75 -11.148 1 98.19 110 LEU A O 1
ATOM 805 N N . ALA A 1 111 ? -3.463 -15.617 -11.625 1 97.81 111 ALA A N 1
ATOM 806 C CA . ALA A 1 111 ? -4.516 -15.945 -12.586 1 97.81 111 ALA A CA 1
ATOM 807 C C . ALA A 1 111 ? -3.951 -16.703 -13.781 1 97.81 111 ALA A C 1
ATOM 809 O O . ALA A 1 111 ? -4.555 -17.672 -14.242 1 97.81 111 ALA A O 1
ATOM 810 N N . ASN A 1 112 ? -2.84 -16.281 -14.297 1 98 112 ASN A N 1
ATOM 811 C CA . ASN A 1 112 ? -2.186 -16.969 -15.398 1 98 112 ASN A CA 1
ATOM 812 C C . ASN A 1 112 ? -1.802 -18.391 -15.016 1 98 112 ASN A C 1
ATOM 814 O O . ASN A 1 112 ? -1.97 -19.312 -15.812 1 98 112 ASN A O 1
ATOM 818 N N . ALA A 1 113 ? -1.295 -18.5 -13.812 1 98.44 113 ALA A N 1
ATOM 819 C CA . ALA A 1 113 ? -0.923 -19.828 -13.328 1 98.44 113 ALA A CA 1
ATOM 820 C C . ALA A 1 113 ? -2.145 -20.734 -13.219 1 98.44 113 ALA A C 1
ATOM 822 O O . ALA A 1 113 ? -2.08 -21.922 -13.547 1 98.44 113 ALA A O 1
ATOM 823 N N . ALA A 1 114 ? -3.24 -20.234 -12.773 1 98.25 114 ALA A N 1
ATOM 824 C CA . ALA A 1 114 ? -4.473 -21 -12.664 1 98.25 114 ALA A CA 1
ATOM 825 C C . ALA A 1 114 ? -4.934 -21.5 -14.031 1 98.25 114 ALA A C 1
ATOM 827 O O . ALA A 1 114 ? -5.316 -22.656 -14.18 1 98.25 114 ALA A O 1
ATOM 828 N N . ARG A 1 115 ? -4.859 -20.656 -15.016 1 97.88 115 ARG A N 1
ATOM 829 C CA . ARG A 1 115 ? -5.254 -21.047 -16.359 1 97.88 115 ARG A CA 1
ATOM 830 C C . ARG A 1 115 ? -4.324 -22.109 -16.922 1 97.88 115 ARG A C 1
ATOM 832 O O . ARG A 1 115 ? -4.781 -23.078 -17.547 1 97.88 115 ARG A O 1
ATOM 839 N N . GLU A 1 116 ? -3.037 -21.906 -16.688 1 98.12 116 GLU A N 1
ATOM 840 C CA . GLU A 1 116 ? -2.061 -22.875 -17.141 1 98.12 116 GLU A CA 1
ATOM 841 C C . GLU A 1 116 ? -2.285 -24.234 -16.5 1 98.12 116 GLU A C 1
ATOM 843 O O . GLU A 1 116 ? -2.135 -25.281 -17.141 1 98.12 116 GLU A O 1
ATOM 848 N N . THR A 1 117 ? -2.67 -24.25 -15.266 1 98.38 117 THR A N 1
ATOM 849 C CA . THR A 1 117 ? -2.926 -25.5 -14.547 1 98.38 117 THR A CA 1
ATOM 850 C C . THR A 1 117 ? -4.109 -26.25 -15.164 1 98.38 117 THR A C 1
ATOM 852 O O . THR A 1 117 ? -4.113 -27.469 -15.234 1 98.38 117 THR A O 1
ATOM 855 N N . GLU A 1 118 ? -5.082 -25.5 -15.617 1 97.38 118 GLU A N 1
ATOM 856 C CA . GLU A 1 118 ? -6.215 -26.125 -16.297 1 97.38 118 GLU A CA 1
ATOM 857 C C . GLU A 1 118 ? -5.777 -26.781 -17.594 1 97.38 118 GLU A C 1
ATOM 859 O O . GLU A 1 118 ? -6.242 -27.875 -17.938 1 97.38 118 GLU A O 1
ATOM 864 N N . THR A 1 119 ? -4.949 -26.109 -18.312 1 97.75 119 THR A N 1
ATOM 865 C CA . THR A 1 119 ? -4.41 -26.656 -19.547 1 97.75 119 THR A CA 1
ATOM 866 C C . THR A 1 119 ? -3.627 -27.938 -19.266 1 97.75 119 THR A C 1
ATOM 868 O O . THR A 1 119 ? -3.805 -28.953 -19.953 1 97.75 119 THR A O 1
ATOM 871 N N . LEU A 1 120 ? -2.768 -27.891 -18.219 1 97.88 120 LEU A N 1
ATOM 872 C CA . LEU A 1 120 ? -1.974 -29.047 -17.828 1 97.88 120 LEU A CA 1
ATOM 873 C C . LEU A 1 120 ? -2.871 -30.219 -17.406 1 97.88 120 LEU A C 1
ATOM 875 O O . LEU A 1 120 ? -2.615 -31.359 -17.766 1 97.88 120 LEU A O 1
ATOM 879 N N . ARG A 1 121 ? -3.891 -29.906 -16.656 1 97.44 121 ARG A N 1
ATOM 880 C CA . ARG A 1 121 ? -4.852 -30.906 -16.234 1 97.44 121 ARG A CA 1
ATOM 881 C C . ARG A 1 121 ? -5.531 -31.562 -17.422 1 97.44 121 ARG A C 1
ATOM 883 O O . ARG A 1 121 ? -5.711 -32.781 -17.469 1 97.44 121 ARG A O 1
ATOM 890 N N . ALA A 1 122 ? -5.957 -30.781 -18.453 1 96.56 122 ALA A N 1
ATOM 891 C CA . ALA A 1 122 ? -6.578 -31.297 -19.672 1 96.56 122 ALA A CA 1
ATOM 892 C C . ALA A 1 122 ? -5.617 -32.219 -20.438 1 96.56 122 ALA A C 1
ATOM 894 O O . ALA A 1 122 ? -6.012 -33.25 -20.938 1 96.56 122 ALA A O 1
ATOM 895 N N . MET A 1 123 ? -4.379 -31.859 -20.469 1 94.12 123 MET A N 1
ATOM 896 C CA . MET A 1 123 ? -3.367 -32.688 -21.141 1 94.12 123 MET A CA 1
ATOM 897 C C . MET A 1 123 ? -3.221 -34.031 -20.453 1 94.12 123 MET A C 1
ATOM 899 O O . MET A 1 123 ? -3.205 -35.062 -21.125 1 94.12 123 MET A O 1
ATOM 903 N N . ALA A 1 124 ? -3.115 -33.969 -19.141 1 94.06 124 ALA A N 1
ATOM 904 C CA . ALA A 1 124 ? -2.979 -35.188 -18.375 1 94.06 124 ALA A CA 1
ATOM 905 C C . ALA A 1 124 ? -4.223 -36.062 -18.531 1 94.06 124 ALA A C 1
ATOM 907 O O . ALA A 1 124 ? -4.117 -37.281 -18.641 1 94.06 124 ALA A O 1
ATOM 908 N N . SER A 1 125 ? -5.379 -35.5 -18.516 1 93.25 125 SER A N 1
ATOM 909 C CA . SER A 1 125 ? -6.621 -36.25 -18.688 1 93.25 125 SER A CA 1
ATOM 910 C C . SER A 1 125 ? -6.695 -36.906 -20.062 1 93.25 125 SER A C 1
ATOM 912 O O . SER A 1 125 ? -7.188 -38.031 -20.188 1 93.25 125 SER A O 1
ATOM 914 N N . ASP A 1 126 ? -6.203 -36.25 -21.109 1 91.31 126 ASP A N 1
ATOM 915 C CA . ASP A 1 126 ? -6.176 -36.781 -22.453 1 91.31 126 ASP A CA 1
ATOM 916 C C . ASP A 1 126 ? -5.242 -38 -22.547 1 91.31 126 ASP A C 1
ATOM 918 O O . ASP A 1 126 ? -5.559 -39 -23.203 1 91.31 126 ASP A O 1
ATOM 922 N N . MET A 1 127 ? -4.141 -37.906 -21.859 1 87.38 127 MET A N 1
ATOM 923 C CA . MET A 1 127 ? -3.211 -39.031 -21.812 1 87.38 127 MET A CA 1
ATOM 924 C C . MET A 1 127 ? -3.857 -40.25 -21.156 1 87.38 127 MET A C 1
ATOM 926 O O . MET A 1 127 ? -3.654 -41.406 -21.594 1 87.38 127 MET A O 1
ATOM 930 N N . LYS A 1 128 ? -4.539 -40 -20.078 1 87.25 128 LYS A N 1
ATOM 931 C CA . LYS A 1 128 ? -5.207 -41.062 -19.359 1 87.25 128 LYS A CA 1
ATOM 932 C C . LYS A 1 128 ? -6.254 -41.75 -20.234 1 87.25 128 LYS A C 1
ATOM 934 O O . LYS A 1 128 ? -6.426 -42.969 -20.188 1 87.25 128 LYS A O 1
ATOM 939 N N . ARG A 1 129 ? -6.984 -41.031 -21.047 1 86.44 129 ARG A N 1
ATOM 940 C CA . ARG A 1 129 ? -8.031 -41.594 -21.906 1 86.44 129 ARG A CA 1
ATOM 941 C C . ARG A 1 129 ? -7.441 -42.5 -22.969 1 86.44 129 ARG A C 1
ATOM 943 O O . ARG A 1 129 ? -8.07 -43.469 -23.375 1 86.44 129 ARG A O 1
ATOM 950 N N . THR A 1 130 ? -6.258 -42.188 -23.375 1 78.62 130 THR A N 1
ATOM 951 C CA . THR A 1 130 ? -5.652 -42.938 -24.453 1 78.62 130 THR A CA 1
ATOM 952 C C . THR A 1 130 ? -4.891 -44.125 -23.906 1 78.62 130 THR A C 1
ATOM 954 O O . THR A 1 130 ? -4.641 -45.094 -24.641 1 78.62 130 THR A O 1
ATOM 957 N N . GLN A 1 131 ? -4.418 -43.938 -22.609 1 72.56 131 GLN A N 1
ATOM 958 C CA . GLN A 1 131 ? -3.566 -44.969 -22.078 1 72.56 131 GLN A CA 1
ATOM 959 C C . GLN A 1 131 ? -4.398 -46.156 -21.547 1 72.56 131 GLN A C 1
ATOM 961 O O . GLN A 1 131 ? -5.473 -45.938 -20.969 1 72.56 131 GLN A O 1
ATOM 966 N N . SER A 1 132 ? -4.191 -47.281 -22.031 1 61.62 132 SER A N 1
ATOM 967 C CA . SER A 1 132 ? -4.801 -48.5 -21.547 1 61.62 132 SER A CA 1
ATOM 968 C C . SER A 1 132 ? -4.438 -48.781 -20.094 1 61.62 132 SER A C 1
ATOM 970 O O . SER A 1 132 ? -3.488 -48.188 -19.562 1 61.62 132 SER A O 1
ATOM 972 N N . GLU A 1 133 ? -5.273 -49.656 -19.203 1 59.81 133 GLU A N 1
ATOM 973 C CA . GLU A 1 133 ? -5.359 -50.062 -17.797 1 59.81 133 GLU A CA 1
ATOM 974 C C . GLU A 1 133 ? -3.977 -50.344 -17.219 1 59.81 133 GLU A C 1
ATOM 976 O O . GLU A 1 133 ? -3.725 -51.438 -16.734 1 59.81 133 GLU A O 1
ATOM 981 N N . THR A 1 134 ? -2.91 -49.719 -17.688 1 59.34 134 THR A N 1
ATOM 982 C CA . THR A 1 134 ? -1.618 -50.094 -17.125 1 59.34 134 THR A CA 1
ATOM 983 C C . THR A 1 134 ? -1.266 -49.219 -15.938 1 59.34 134 THR A C 1
ATOM 985 O O . THR A 1 134 ? -1.985 -48.25 -15.641 1 59.34 134 THR A O 1
ATOM 988 N N . SER A 1 135 ? -0.259 -49.688 -15.031 1 58.97 135 SER A N 1
ATOM 989 C CA . SER A 1 135 ? 0.371 -49.031 -13.883 1 58.97 135 SER A CA 1
ATOM 990 C C . SER A 1 135 ? 0.496 -47.531 -14.102 1 58.97 135 SER A C 1
ATOM 992 O O . SER A 1 135 ? 0.311 -46.75 -13.172 1 58.97 135 SER A O 1
ATOM 994 N N . ASP A 1 136 ? 0.422 -47.062 -15.305 1 72.62 136 ASP A N 1
ATOM 995 C CA . ASP A 1 136 ? 0.626 -45.656 -15.664 1 72.62 136 ASP A CA 1
ATOM 996 C C . ASP A 1 136 ? -0.651 -44.844 -15.461 1 72.62 136 ASP A C 1
ATOM 998 O O . ASP A 1 136 ? -0.593 -43.625 -15.195 1 72.62 136 ASP A O 1
ATOM 1002 N N . ALA A 1 137 ? -1.659 -45.75 -15.227 1 78.5 137 ALA A N 1
ATOM 1003 C CA . ALA A 1 137 ? -2.947 -45.094 -15.047 1 78.5 137 ALA A CA 1
ATOM 1004 C C . ALA A 1 137 ? -3.066 -44.5 -13.641 1 78.5 137 ALA A C 1
ATOM 1006 O O . ALA A 1 137 ? -3.613 -43.406 -13.461 1 78.5 137 ALA A O 1
ATOM 1007 N N . ARG A 1 138 ? -2.463 -45.219 -12.625 1 83.75 138 ARG A N 1
ATOM 1008 C CA . ARG A 1 138 ? -2.527 -44.75 -11.242 1 83.75 138 ARG A CA 1
ATOM 1009 C C . ARG A 1 138 ? -1.687 -43.469 -11.062 1 83.75 138 ARG A C 1
ATOM 1011 O O . ARG A 1 138 ? -2.082 -42.562 -10.344 1 83.75 138 ARG A O 1
ATOM 1018 N N . SER A 1 139 ? -0.505 -43.469 -11.68 1 88.38 139 SER A N 1
ATOM 1019 C CA . SER A 1 139 ? 0.375 -42.312 -11.586 1 88.38 139 SER A CA 1
ATOM 1020 C C . SER A 1 139 ? -0.252 -41.094 -12.242 1 88.38 139 SER A C 1
ATOM 1022 O O . SER A 1 139 ? -0.112 -39.969 -11.742 1 88.38 139 SER A O 1
ATOM 1024 N N . LEU A 1 140 ? -0.953 -41.344 -13.328 1 90.81 140 LEU A N 1
ATOM 1025 C CA . LEU A 1 140 ? -1.634 -40.25 -14.008 1 90.81 140 LEU A CA 1
ATOM 1026 C C . LEU A 1 140 ? -2.799 -39.719 -13.172 1 90.81 140 LEU A C 1
ATOM 1028 O O . LEU A 1 140 ? -3.061 -38.5 -13.141 1 90.81 140 LEU A O 1
ATOM 1032 N N . ASP A 1 141 ? -3.482 -40.625 -12.5 1 93.06 141 ASP A N 1
ATOM 1033 C CA . ASP A 1 141 ? -4.566 -40.219 -11.617 1 93.06 141 ASP A CA 1
ATOM 1034 C C . ASP A 1 141 ? -4.039 -39.344 -10.484 1 93.06 141 ASP A C 1
ATOM 1036 O O . ASP A 1 141 ? -4.664 -38.344 -10.141 1 93.06 141 ASP A O 1
ATOM 1040 N N . ALA A 1 142 ? -2.906 -39.781 -9.922 1 94.81 142 ALA A N 1
ATOM 1041 C CA . ALA A 1 142 ? -2.301 -38.969 -8.852 1 94.81 142 ALA A CA 1
ATOM 1042 C C . ALA A 1 142 ? -1.883 -37.594 -9.344 1 94.81 142 ALA A C 1
ATOM 1044 O O . ALA A 1 142 ? -2.07 -36.594 -8.648 1 94.81 142 ALA A O 1
ATOM 1045 N N . LEU A 1 143 ? -1.34 -37.562 -10.531 1 95.5 143 LEU A N 1
ATOM 1046 C CA . LEU A 1 143 ? -0.921 -36.281 -11.133 1 95.5 143 LEU A CA 1
ATOM 1047 C C . LEU A 1 143 ? -2.119 -35.375 -11.367 1 95.5 143 LEU A C 1
ATOM 1049 O O . LEU A 1 143 ? -2.072 -34.188 -11.039 1 95.5 143 LEU A O 1
ATOM 1053 N N . ILE A 1 144 ? -3.203 -35.938 -11.898 1 96.81 144 ILE A N 1
ATOM 1054 C CA . ILE A 1 144 ? -4.41 -35.156 -12.188 1 96.81 144 ILE A CA 1
ATOM 1055 C C . ILE A 1 144 ? -5.016 -34.656 -10.883 1 96.81 144 ILE A C 1
ATOM 1057 O O . ILE A 1 144 ? -5.449 -33.5 -10.805 1 96.81 144 ILE A O 1
ATOM 1061 N N . ALA A 1 145 ? -5 -35.438 -9.836 1 97.5 145 ALA A N 1
ATOM 1062 C CA . ALA A 1 145 ? -5.547 -35.031 -8.547 1 97.5 145 ALA A CA 1
ATOM 1063 C C . ALA A 1 145 ? -4.754 -33.875 -7.969 1 97.5 145 ALA A C 1
ATOM 1065 O O . ALA A 1 145 ? -5.336 -32.938 -7.414 1 97.5 145 ALA A O 1
ATOM 1066 N N . ARG A 1 146 ? -3.461 -33.906 -8.07 1 97.69 146 ARG A N 1
ATOM 1067 C CA . ARG A 1 146 ? -2.615 -32.812 -7.555 1 97.69 146 ARG A CA 1
ATOM 1068 C C . ARG A 1 146 ? -2.781 -31.547 -8.367 1 97.69 146 ARG A C 1
ATOM 1070 O O . ARG A 1 146 ? -2.764 -30.438 -7.82 1 97.69 146 ARG A O 1
ATOM 1077 N N . LEU A 1 147 ? -2.896 -31.703 -9.672 1 98.06 147 LEU A N 1
ATOM 1078 C CA . LEU A 1 147 ? -3.16 -30.547 -10.531 1 98.06 147 LEU A CA 1
ATOM 1079 C C . LEU A 1 147 ? -4.488 -29.906 -10.164 1 98.06 147 LEU A C 1
ATOM 1081 O O . LEU A 1 147 ? -4.598 -28.672 -10.148 1 98.06 147 LEU A O 1
ATOM 1085 N N . ASP A 1 148 ? -5.5 -30.719 -9.875 1 98 148 ASP A N 1
ATOM 1086 C CA . ASP A 1 148 ? -6.805 -30.203 -9.469 1 98 148 ASP A CA 1
ATOM 1087 C C . ASP A 1 148 ? -6.695 -29.391 -8.18 1 98 148 ASP A C 1
ATOM 1089 O O . ASP A 1 148 ? -7.258 -28.297 -8.078 1 98 148 ASP A O 1
ATOM 1093 N N . ARG A 1 149 ? -5.953 -29.938 -7.207 1 97.81 149 ARG A N 1
ATOM 1094 C CA . ARG A 1 149 ? -5.773 -29.25 -5.938 1 97.81 149 ARG A CA 1
ATOM 1095 C C . ARG A 1 149 ? -5.035 -27.922 -6.137 1 97.81 149 ARG A C 1
ATOM 1097 O O . ARG A 1 149 ? -5.434 -26.891 -5.586 1 97.81 149 ARG A O 1
ATOM 1104 N N . MET A 1 150 ? -4.016 -27.953 -6.926 1 98 150 MET A N 1
ATOM 1105 C CA . MET A 1 150 ? -3.244 -26.734 -7.199 1 98 150 MET A CA 1
ATOM 1106 C C . MET A 1 150 ? -4.09 -25.703 -7.941 1 98 150 MET A C 1
ATOM 1108 O O . MET A 1 150 ? -4.047 -24.516 -7.625 1 98 150 MET A O 1
ATOM 1112 N N . GLY A 1 151 ? -4.836 -26.203 -8.938 1 98.06 151 GLY A N 1
ATOM 1113 C CA . GLY A 1 151 ? -5.699 -25.297 -9.68 1 98.06 151 GLY A CA 1
ATOM 1114 C C . GLY A 1 151 ? -6.719 -24.594 -8.812 1 98.06 151 GLY A C 1
ATOM 1115 O O . GLY A 1 151 ? -6.93 -23.391 -8.945 1 98.06 151 GLY A O 1
ATOM 1116 N N . LYS A 1 152 ? -7.281 -25.344 -7.949 1 98 152 LYS A N 1
ATOM 1117 C CA . LYS A 1 152 ? -8.258 -24.766 -7.035 1 98 152 LYS A CA 1
ATOM 1118 C C . LYS A 1 152 ? -7.609 -23.719 -6.125 1 98 152 LYS A C 1
ATOM 1120 O O . LYS A 1 152 ? -8.148 -22.625 -5.941 1 98 152 LYS A O 1
ATOM 1125 N N . ALA A 1 153 ? -6.473 -24.047 -5.551 1 97.94 153 ALA A N 1
ATOM 1126 C CA . ALA A 1 153 ? -5.762 -23.141 -4.664 1 97.94 153 ALA A CA 1
ATOM 1127 C C . ALA A 1 153 ? -5.383 -21.844 -5.395 1 97.94 153 ALA A C 1
ATOM 1129 O O . ALA A 1 153 ? -5.555 -20.75 -4.859 1 97.94 153 ALA A O 1
ATOM 1130 N N . LEU A 1 154 ? -4.934 -21.984 -6.566 1 98.19 154 LEU A N 1
ATOM 1131 C CA . LEU A 1 154 ? -4.504 -20.828 -7.348 1 98.19 154 LEU A CA 1
ATOM 1132 C C . LEU A 1 154 ? -5.688 -19.922 -7.688 1 98.19 154 LEU A C 1
ATOM 1134 O O . LEU A 1 154 ? -5.566 -18.703 -7.676 1 98.19 154 LEU A O 1
ATOM 1138 N N . ARG A 1 155 ? -6.809 -20.547 -8.008 1 97.81 155 ARG A N 1
ATOM 1139 C CA . ARG A 1 155 ? -8.008 -19.75 -8.297 1 97.81 155 ARG A CA 1
ATOM 1140 C C . ARG A 1 155 ? -8.469 -18.984 -7.066 1 97.81 155 ARG A C 1
ATOM 1142 O O . ARG A 1 155 ? -8.844 -17.812 -7.164 1 97.81 155 ARG A O 1
ATOM 1149 N N . GLU A 1 156 ? -8.43 -19.656 -5.977 1 97.81 156 GLU A N 1
ATOM 1150 C CA . GLU A 1 156 ? -8.812 -19 -4.73 1 97.81 156 GLU A CA 1
ATOM 1151 C C . GLU A 1 156 ? -7.863 -17.859 -4.391 1 97.81 156 GLU A C 1
ATOM 1153 O O . GLU A 1 156 ? -8.297 -16.766 -4.004 1 97.81 156 GLU A O 1
ATOM 1158 N N . ASP A 1 157 ? -6.57 -18.078 -4.531 1 97.5 157 ASP A N 1
ATOM 1159 C CA . ASP A 1 157 ? -5.578 -17.047 -4.262 1 97.5 157 ASP A CA 1
ATOM 1160 C C . ASP A 1 157 ? -5.742 -15.867 -5.215 1 97.5 157 ASP A C 1
ATOM 1162 O O . ASP A 1 157 ? -5.609 -14.711 -4.805 1 97.5 157 ASP A O 1
ATOM 1166 N N . ALA A 1 158 ? -6.008 -16.156 -6.457 1 97 158 ALA A N 1
ATOM 1167 C CA . ALA A 1 158 ? -6.223 -15.102 -7.441 1 97 158 ALA A CA 1
ATOM 1168 C C . ALA A 1 158 ? -7.461 -14.273 -7.102 1 97 158 ALA A C 1
ATOM 1170 O O . ALA A 1 158 ? -7.457 -13.055 -7.242 1 97 158 ALA A O 1
ATOM 1171 N N . ALA A 1 159 ? -8.477 -14.961 -6.68 1 95.94 159 ALA A N 1
ATOM 1172 C CA . ALA A 1 159 ? -9.703 -14.273 -6.293 1 95.94 159 ALA A CA 1
ATOM 1173 C C . ALA A 1 159 ? -9.469 -13.375 -5.082 1 95.94 159 ALA A C 1
ATOM 1175 O O . ALA A 1 159 ? -9.953 -12.242 -5.035 1 95.94 159 ALA A O 1
ATOM 1176 N N . ASP A 1 160 ? -8.75 -13.883 -4.141 1 95.06 160 ASP A N 1
ATOM 1177 C CA . ASP A 1 160 ? -8.414 -13.094 -2.963 1 95.06 160 ASP A CA 1
ATOM 1178 C C . ASP A 1 160 ? -7.605 -11.859 -3.342 1 95.06 160 ASP A C 1
ATOM 1180 O O . ASP A 1 160 ? -7.875 -10.758 -2.857 1 95.06 160 ASP A O 1
ATOM 1184 N N . ALA A 1 161 ? -6.633 -12.062 -4.207 1 94.81 161 ALA A N 1
ATOM 1185 C CA . ALA A 1 161 ? -5.809 -10.945 -4.66 1 94.81 161 ALA A CA 1
ATOM 1186 C C . ALA A 1 161 ? -6.641 -9.938 -5.449 1 94.81 161 ALA A C 1
ATOM 1188 O O . ALA A 1 161 ? -6.387 -8.727 -5.387 1 94.81 161 ALA A O 1
ATOM 1189 N N . ASP A 1 162 ? -7.617 -10.43 -6.164 1 93.88 162 ASP A N 1
ATOM 1190 C CA . ASP A 1 162 ? -8.484 -9.57 -6.965 1 93.88 162 ASP A CA 1
ATOM 1191 C C . ASP A 1 162 ? -9.258 -8.594 -6.082 1 93.88 162 ASP A C 1
ATOM 1193 O O . ASP A 1 162 ? -9.523 -7.461 -6.484 1 93.88 162 ASP A O 1
ATOM 1197 N N . GLY A 1 163 ? -9.562 -9.055 -4.922 1 93.38 163 GLY A N 1
ATOM 1198 C CA . GLY A 1 163 ? -10.273 -8.211 -3.973 1 93.38 163 GLY A CA 1
ATOM 1199 C C . GLY A 1 163 ? -9.445 -7.043 -3.475 1 93.38 163 GLY A C 1
ATOM 1200 O O . GLY A 1 163 ? -9.984 -6.086 -2.918 1 93.38 163 GLY A O 1
ATOM 1201 N N . ALA A 1 164 ? -8.172 -7.066 -3.725 1 92.94 164 ALA A N 1
ATOM 1202 C CA . ALA A 1 164 ? -7.27 -6.02 -3.24 1 92.94 164 ALA A CA 1
ATOM 1203 C C . ALA A 1 164 ? -6.789 -5.137 -4.387 1 92.94 164 ALA A C 1
ATOM 1205 O O . ALA A 1 164 ? -6.031 -4.188 -4.168 1 92.94 164 ALA A O 1
ATOM 1206 N N . VAL A 1 165 ? -7.25 -5.41 -5.559 1 93.5 165 VAL A N 1
ATOM 1207 C CA . VAL A 1 165 ? -6.805 -4.641 -6.715 1 93.5 165 VAL A CA 1
ATOM 1208 C C . VAL A 1 165 ? -7.762 -3.48 -6.969 1 93.5 165 VAL A C 1
ATOM 1210 O O . VAL A 1 165 ? -8.977 -3.662 -6.973 1 93.5 165 VAL A O 1
ATOM 1213 N N . LEU A 1 166 ? -7.191 -2.363 -7.211 1 95.12 166 LEU A N 1
ATOM 1214 C CA . LEU A 1 166 ? -7.961 -1.142 -7.402 1 95.12 166 LEU A CA 1
ATOM 1215 C C . LEU A 1 166 ? -8.789 -1.219 -8.68 1 95.12 166 LEU A C 1
ATOM 1217 O O . LEU A 1 166 ? -8.344 -1.785 -9.68 1 95.12 166 LEU A O 1
ATOM 1221 N N . ARG A 1 167 ? -9.977 -0.67 -8.633 1 95.94 167 ARG A N 1
ATOM 1222 C CA . ARG A 1 167 ? -10.867 -0.483 -9.773 1 95.94 167 ARG A CA 1
ATOM 1223 C C . ARG A 1 167 ? -11.156 0.996 -10 1 95.94 167 ARG A C 1
ATOM 1225 O O . ARG A 1 167 ? -11.352 1.751 -9.047 1 95.94 167 ARG A O 1
ATOM 1232 N N . GLU A 1 168 ? -11.133 1.352 -11.234 1 95.38 168 GLU A N 1
ATOM 1233 C CA . GLU A 1 168 ? -11.461 2.732 -11.578 1 95.38 168 GLU A CA 1
ATOM 1234 C C . GLU A 1 168 ? -12.969 2.92 -11.734 1 95.38 168 GLU A C 1
ATOM 1236 O O . GLU A 1 168 ? -13.617 2.207 -12.5 1 95.38 168 GLU A O 1
ATOM 1241 N N . VAL A 1 169 ? -13.492 3.836 -11.031 1 95 169 VAL A N 1
ATOM 1242 C CA . VAL A 1 169 ? -14.922 4.121 -11.055 1 95 169 VAL A CA 1
ATOM 1243 C C . VAL A 1 169 ? -15.148 5.582 -11.43 1 95 169 VAL A C 1
ATOM 1245 O O . VAL A 1 169 ? -14.68 6.492 -10.742 1 95 169 VAL A O 1
ATOM 1248 N N . PRO A 1 170 ? -15.844 5.816 -12.477 1 94.5 170 PRO A N 1
ATOM 1249 C CA . PRO A 1 170 ? -16.156 7.203 -12.828 1 94.5 170 PRO A CA 1
ATOM 1250 C C . PRO A 1 170 ? -17.234 7.809 -11.922 1 94.5 170 PRO A C 1
ATOM 1252 O O . PRO A 1 170 ? -18.203 7.129 -11.57 1 94.5 170 PRO A O 1
ATOM 1255 N N . VAL A 1 171 ? -17 8.977 -11.555 1 94.69 171 VAL A N 1
ATOM 1256 C CA . VAL A 1 171 ? -17.953 9.734 -10.742 1 94.69 171 VAL A CA 1
ATOM 1257 C C . VAL A 1 171 ? -18.266 11.062 -11.422 1 94.69 171 VAL A C 1
ATOM 1259 O O . VAL A 1 171 ? -17.359 11.781 -11.852 1 94.69 171 VAL A O 1
ATOM 1262 N N . ILE A 1 172 ? -19.516 11.336 -11.469 1 92.88 172 ILE A N 1
ATOM 1263 C CA . ILE A 1 172 ? -19.953 12.539 -12.172 1 92.88 172 ILE A CA 1
ATOM 1264 C C . ILE A 1 172 ? -20.922 13.328 -11.305 1 92.88 172 ILE A C 1
ATOM 1266 O O . ILE A 1 172 ? -21.812 12.75 -10.664 1 92.88 172 ILE A O 1
ATOM 1270 N N . TRP A 1 173 ? -20.688 14.562 -11.195 1 92.94 173 TRP A N 1
ATOM 1271 C CA . TRP A 1 173 ? -21.625 15.5 -10.594 1 92.94 173 TRP A CA 1
ATOM 1272 C C . TRP A 1 173 ? -22.188 16.453 -11.641 1 92.94 173 TRP A C 1
ATOM 1274 O O . TRP A 1 173 ? -21.438 17.078 -12.391 1 92.94 173 TRP A O 1
ATOM 1284 N N . GLN A 1 174 ? -23.5 16.484 -11.633 1 89.62 174 GLN A N 1
ATOM 1285 C CA . GLN A 1 174 ? -24.172 17.406 -12.547 1 89.62 174 GLN A CA 1
ATOM 1286 C C . GLN A 1 174 ? -24.875 18.531 -11.789 1 89.62 174 GLN A C 1
ATOM 1288 O O . GLN A 1 174 ? -25.75 18.266 -10.969 1 89.62 174 GLN A O 1
ATOM 1293 N N . GLY A 1 175 ? -24.438 19.734 -12.016 1 88.12 175 GLY A N 1
ATOM 1294 C CA . GLY A 1 175 ? -24.984 20.922 -11.383 1 88.12 175 GLY A CA 1
ATOM 1295 C C . GLY A 1 175 ? -23.984 22.078 -11.344 1 88.12 175 GLY A C 1
ATOM 1296 O O . GLY A 1 175 ? -22.781 21.859 -11.367 1 88.12 175 GLY A O 1
ATOM 1297 N N . ASN A 1 176 ? -24.562 23.219 -11.312 1 87.31 176 ASN A N 1
ATOM 1298 C CA . ASN A 1 176 ? -23.719 24.391 -11.25 1 87.31 176 ASN A CA 1
ATOM 1299 C C . ASN A 1 176 ? -22.969 24.469 -9.922 1 87.31 176 ASN A C 1
ATOM 1301 O O . ASN A 1 176 ? -23.562 24.312 -8.859 1 87.31 176 ASN A O 1
ATOM 1305 N N . ALA A 1 177 ? -21.734 24.516 -10.055 1 90.69 177 ALA A N 1
ATOM 1306 C CA . ALA A 1 177 ? -20.891 24.609 -8.867 1 90.69 177 ALA A CA 1
ATOM 1307 C C . ALA A 1 177 ? -19.516 25.172 -9.203 1 90.69 177 ALA A C 1
ATOM 1309 O O . ALA A 1 177 ? -19.156 25.281 -10.375 1 90.69 177 ALA A O 1
ATOM 1310 N N . SER A 1 178 ? -18.797 25.672 -8.203 1 89.56 178 SER A N 1
ATOM 1311 C CA . SER A 1 178 ? -17.438 26.156 -8.359 1 89.56 178 SER A CA 1
ATOM 1312 C C . SER A 1 178 ? -16.422 25.109 -7.887 1 89.56 178 SER A C 1
ATOM 1314 O O . SER A 1 178 ? -15.359 24.953 -8.484 1 89.56 178 SER A O 1
ATOM 1316 N N . ASP A 1 179 ? -16.781 24.422 -6.789 1 93.5 179 ASP A N 1
ATOM 1317 C CA . ASP A 1 179 ? -15.922 23.406 -6.184 1 93.5 179 ASP A CA 1
ATOM 1318 C C . ASP A 1 179 ? -16.719 22.188 -5.758 1 93.5 179 ASP A C 1
ATOM 1320 O O . ASP A 1 179 ? -17.672 22.297 -4.977 1 93.5 179 ASP A O 1
ATOM 1324 N N . VAL A 1 180 ? -16.344 21.031 -6.336 1 95.44 180 VAL A N 1
ATOM 1325 C CA . VAL A 1 180 ? -17.031 19.797 -6.031 1 95.44 180 VAL A CA 1
ATOM 1326 C C . VAL A 1 180 ? -16.031 18.734 -5.57 1 95.44 180 VAL A C 1
ATOM 1328 O O . VAL A 1 180 ? -15.016 18.516 -6.227 1 95.44 180 VAL A O 1
ATOM 1331 N N . ARG A 1 181 ? -16.328 18.094 -4.418 1 96.75 181 ARG A N 1
ATOM 1332 C CA . ARG A 1 181 ? -15.516 17 -3.883 1 96.75 181 ARG A CA 1
ATOM 1333 C C . ARG A 1 181 ? -16.375 15.805 -3.521 1 96.75 181 ARG A C 1
ATOM 1335 O O . ARG A 1 181 ? -17.5 15.953 -3.031 1 96.75 181 ARG A O 1
ATOM 1342 N N . LEU A 1 182 ? -15.844 14.664 -3.824 1 97 182 LEU A N 1
ATOM 1343 C CA . LEU A 1 182 ? -16.453 13.438 -3.318 1 97 182 LEU A CA 1
ATOM 1344 C C . LEU A 1 182 ? -15.844 13.047 -1.976 1 97 182 LEU A C 1
ATOM 1346 O O . LEU A 1 182 ? -14.633 12.836 -1.874 1 97 182 LEU A O 1
ATOM 1350 N N . MET A 1 183 ? -16.641 13.039 -0.963 1 96.38 183 MET A N 1
ATOM 1351 C CA . MET A 1 183 ? -16.219 12.609 0.37 1 96.38 183 MET A CA 1
ATOM 1352 C C . MET A 1 183 ? -16.844 11.266 0.723 1 96.38 183 MET A C 1
ATOM 1354 O O . MET A 1 183 ? -17.938 10.938 0.271 1 96.38 183 MET A O 1
ATOM 1358 N N . GLY A 1 184 ? -16.062 10.484 1.566 1 96.19 184 GLY A N 1
ATOM 1359 C CA . GLY A 1 184 ? -16.641 9.188 1.871 1 96.19 184 GLY A CA 1
ATOM 1360 C C . GLY A 1 184 ? -15.789 8.352 2.807 1 96.19 184 GLY A C 1
ATOM 1361 O O . GLY A 1 184 ? -14.766 8.82 3.303 1 96.19 184 GLY A O 1
ATOM 1362 N N . SER A 1 185 ? -16.297 7.152 3.035 1 95.44 185 SER A N 1
ATOM 1363 C CA . SER A 1 185 ? -15.656 6.227 3.961 1 95.44 185 SER A CA 1
ATOM 1364 C C . SER A 1 185 ? -14.359 5.668 3.377 1 95.44 185 SER A C 1
ATOM 1366 O O . SER A 1 185 ? -13.547 5.09 4.102 1 95.44 185 SER A O 1
ATOM 1368 N N . PHE A 1 186 ? -14.133 5.879 2.088 1 94.69 186 PHE A N 1
ATOM 1369 C CA . PHE A 1 186 ? -12.984 5.297 1.409 1 94.69 186 PHE A CA 1
ATOM 1370 C C . PHE A 1 186 ? -11.68 5.883 1.95 1 94.69 186 PHE A C 1
ATOM 1372 O O . PHE A 1 186 ? -10.609 5.309 1.759 1 94.69 186 PHE A O 1
ATOM 1379 N N . ASP A 1 187 ? -11.75 6.988 2.551 1 93.88 187 ASP A N 1
ATOM 1380 C CA . ASP A 1 187 ? -10.586 7.551 3.232 1 93.88 187 ASP A CA 1
ATOM 1381 C C . ASP A 1 187 ? -10.953 8.039 4.633 1 93.88 187 ASP A C 1
ATOM 1383 O O . ASP A 1 187 ? -10.398 9.023 5.121 1 93.88 187 ASP A O 1
ATOM 1387 N N . ASP A 1 188 ? -11.953 7.461 5.176 1 93 188 ASP A N 1
ATOM 1388 C CA . ASP A 1 188 ? -12.438 7.805 6.508 1 93 188 ASP A CA 1
ATOM 1389 C C . ASP A 1 188 ? -12.875 9.266 6.574 1 93 188 ASP A C 1
ATOM 1391 O O . ASP A 1 188 ? -12.648 9.945 7.582 1 93 188 ASP A O 1
ATOM 1395 N N . TRP A 1 189 ? -13.297 9.852 5.523 1 92.5 189 TRP A N 1
ATOM 1396 C CA . TRP A 1 189 ? -13.883 11.188 5.402 1 92.5 189 TRP A CA 1
ATOM 1397 C C . TRP A 1 189 ? -12.836 12.266 5.66 1 92.5 189 TRP A C 1
ATOM 1399 O O . TRP A 1 189 ? -13.141 13.305 6.242 1 92.5 189 TRP A O 1
ATOM 1409 N N . THR A 1 190 ? -11.617 12.023 5.293 1 90.31 190 THR A N 1
ATOM 1410 C CA . THR A 1 190 ? -10.539 12.961 5.578 1 90.31 190 THR A CA 1
ATOM 1411 C C . THR A 1 190 ? -10.344 13.922 4.41 1 90.31 190 THR A C 1
ATOM 1413 O O . THR A 1 190 ? -10.852 15.047 4.438 1 90.31 190 THR A O 1
ATOM 1416 N N . ARG A 1 191 ? -9.836 13.547 3.338 1 90.31 191 ARG A N 1
ATOM 1417 C CA . ARG A 1 191 ? -9.43 14.422 2.24 1 90.31 191 ARG A CA 1
ATOM 1418 C C . ARG A 1 191 ? -10.477 14.422 1.131 1 90.31 191 ARG A C 1
ATOM 1420 O O . ARG A 1 191 ? -10.828 15.484 0.598 1 90.31 191 ARG A O 1
ATOM 1427 N N . GLY A 1 192 ? -10.969 13.328 0.875 1 94.19 192 GLY A N 1
ATOM 1428 C CA . GLY A 1 192 ? -11.883 13.195 -0.251 1 94.19 192 GLY A CA 1
ATOM 1429 C C . GLY A 1 192 ? -11.188 13.328 -1.596 1 94.19 192 GLY A C 1
ATOM 1430 O O . GLY A 1 192 ? -9.961 13.297 -1.672 1 94.19 192 GLY A O 1
ATOM 1431 N N . ILE A 1 193 ? -12.023 13.375 -2.697 1 95.5 193 ILE A N 1
ATOM 1432 C CA . ILE A 1 193 ? -11.516 13.422 -4.066 1 95.5 193 ILE A CA 1
ATOM 1433 C C . ILE A 1 193 ? -12.133 14.609 -4.805 1 95.5 193 ILE A C 1
ATOM 1435 O O . ILE A 1 193 ? -13.359 14.727 -4.883 1 95.5 193 ILE A O 1
ATOM 1439 N N . HIS A 1 194 ? -11.25 15.445 -5.309 1 95.75 194 HIS A N 1
ATOM 1440 C CA . HIS A 1 194 ? -11.703 16.609 -6.059 1 95.75 194 HIS A CA 1
ATOM 1441 C C . HIS A 1 194 ? -12.195 16.219 -7.449 1 95.75 194 HIS A C 1
ATOM 1443 O O . HIS A 1 194 ? -11.523 15.453 -8.156 1 95.75 194 HIS A O 1
ATOM 1449 N N . LEU A 1 195 ? -13.398 16.734 -7.832 1 95.75 195 LEU A N 1
ATOM 1450 C CA . LEU A 1 195 ? -13.891 16.547 -9.195 1 95.75 195 LEU A CA 1
ATOM 1451 C C . LEU A 1 195 ? -13.531 17.75 -10.07 1 95.75 195 LEU A C 1
ATOM 1453 O O . LEU A 1 195 ? -13.641 18.891 -9.633 1 95.75 195 LEU A O 1
ATOM 1457 N N . SER A 1 196 ? -13.094 17.422 -11.234 1 93.56 196 SER A N 1
ATOM 1458 C CA . SER A 1 196 ? -12.688 18.469 -12.156 1 93.56 196 SER A CA 1
ATOM 1459 C C . SER A 1 196 ? -13.852 18.953 -13.016 1 93.56 196 SER A C 1
ATOM 1461 O O . SER A 1 196 ? -14.664 18.141 -13.461 1 93.56 196 SER A O 1
ATOM 1463 N N . PRO A 1 197 ? -13.906 20.297 -13.195 1 91.12 197 PRO A N 1
ATOM 1464 C CA . PRO A 1 197 ? -14.961 20.812 -14.078 1 91.12 197 PRO A CA 1
ATOM 1465 C C . PRO A 1 197 ? -14.734 20.422 -15.539 1 91.12 197 PRO A C 1
ATOM 1467 O O . PRO A 1 197 ? -13.594 20.391 -16 1 91.12 197 PRO A O 1
ATOM 1470 N N . GLU A 1 198 ? -15.797 19.938 -16.078 1 83.31 198 GLU A N 1
ATOM 1471 C CA . GLU A 1 198 ? -15.742 19.719 -17.516 1 83.31 198 GLU A CA 1
ATOM 1472 C C . GLU A 1 198 ? -16.125 20.969 -18.297 1 83.31 198 GLU A C 1
ATOM 1474 O O . GLU A 1 198 ? -17.047 21.688 -17.906 1 83.31 198 GLU A O 1
ATOM 1479 N N . TRP A 1 199 ? -15.125 21.781 -18.641 1 69.56 199 TRP A N 1
ATOM 1480 C CA . TRP A 1 199 ? -15.367 23.062 -19.297 1 69.56 199 TRP A CA 1
ATOM 1481 C C . TRP A 1 199 ? -16.312 22.906 -20.469 1 69.56 199 TRP A C 1
ATOM 1483 O O . TRP A 1 199 ? -16.047 22.109 -21.391 1 69.56 199 TRP A O 1
ATOM 1493 N N . HIS A 1 200 ? -17.562 22.938 -20.109 1 62.19 200 HIS A N 1
ATOM 1494 C CA . HIS A 1 200 ? -18.453 23.109 -21.25 1 62.19 200 HIS A CA 1
ATOM 1495 C C . HIS A 1 200 ? -18.719 24.578 -21.547 1 62.19 200 HIS A C 1
ATOM 1497 O O . HIS A 1 200 ? -18.859 25.391 -20.609 1 62.19 200 HIS A O 1
ATOM 1503 N N . GLY A 1 201 ? -17.953 25.188 -22.328 1 55.88 201 GLY A N 1
ATOM 1504 C CA . GLY A 1 201 ? -18.047 26.469 -23 1 55.88 201 GLY A CA 1
ATOM 1505 C C . GLY A 1 201 ? -18.969 27.453 -22.312 1 55.88 201 GLY A C 1
ATOM 1506 O O . GLY A 1 201 ? -19.406 28.438 -22.906 1 55.88 201 GLY A O 1
ATOM 1507 N N . HIS A 1 202 ? -19.453 27.094 -21.078 1 55.81 202 HIS A N 1
ATOM 1508 C CA . HIS A 1 202 ? -20.406 28.141 -20.688 1 55.81 202 HIS A CA 1
ATOM 1509 C C . HIS A 1 202 ? -19.703 29.297 -20 1 55.81 202 HIS A C 1
ATOM 1511 O O . HIS A 1 202 ? -18.641 29.109 -19.391 1 55.81 202 HIS A O 1
ATOM 1517 N N . GLY A 1 203 ? -19.828 30.531 -20.375 1 54.25 203 GLY A N 1
ATOM 1518 C CA . GLY A 1 203 ? -19.281 31.859 -20.156 1 54.25 203 GLY A CA 1
ATOM 1519 C C . GLY A 1 203 ? -19.141 32.219 -18.688 1 54.25 203 GLY A C 1
ATOM 1520 O O . GLY A 1 203 ? -18.516 33.219 -18.344 1 54.25 203 GLY A O 1
ATOM 1521 N N . ASP A 1 204 ? -20.016 31.734 -17.781 1 56.22 204 ASP A N 1
ATOM 1522 C CA . ASP A 1 204 ? -20.094 32.375 -16.469 1 56.22 204 ASP A CA 1
ATOM 1523 C C . ASP A 1 204 ? -19.094 31.75 -15.492 1 56.22 204 ASP A C 1
ATOM 1525 O O . ASP A 1 204 ? -19.141 32.031 -14.289 1 56.22 204 ASP A O 1
ATOM 1529 N N . GLY A 1 205 ? -18.141 31.031 -15.867 1 60.84 205 GLY A N 1
ATOM 1530 C CA . GLY A 1 205 ? -17.094 30.5 -15.008 1 60.84 205 GLY A CA 1
ATOM 1531 C C . GLY A 1 205 ? -17.531 29.266 -14.234 1 60.84 205 GLY A C 1
ATOM 1532 O O . GLY A 1 205 ? -16.734 28.656 -13.531 1 60.84 205 GLY A O 1
ATOM 1533 N N . MET A 1 206 ? -18.875 29.094 -14.156 1 63.66 206 MET A N 1
ATOM 1534 C CA . MET A 1 206 ? -19.406 27.922 -13.453 1 63.66 206 MET A CA 1
ATOM 1535 C C . MET A 1 206 ? -19.578 26.75 -14.406 1 63.66 206 MET A C 1
ATOM 1537 O O . MET A 1 206 ? -19.828 26.938 -15.594 1 63.66 206 MET A O 1
ATOM 1541 N N . SER A 1 207 ? -19 25.625 -14.023 1 70.12 207 SER A N 1
ATOM 1542 C CA . SER A 1 207 ? -19.203 24.391 -14.789 1 70.12 207 SER A CA 1
ATOM 1543 C C . SER A 1 207 ? -20.438 23.641 -14.305 1 70.12 207 SER A C 1
ATOM 1545 O O . SER A 1 207 ? -20.828 23.75 -13.133 1 70.12 207 SER A O 1
ATOM 1547 N N . ASP A 1 208 ? -21.125 23.109 -15.188 1 83.31 208 ASP A N 1
ATOM 1548 C CA . ASP A 1 208 ? -22.328 22.375 -14.828 1 83.31 208 ASP A CA 1
ATOM 1549 C C . ASP A 1 208 ? -22.062 20.875 -14.75 1 83.31 208 ASP A C 1
ATOM 1551 O O . ASP A 1 208 ? -22.953 20.094 -14.422 1 83.31 208 ASP A O 1
ATOM 1555 N N . THR A 1 209 ? -20.812 20.547 -15.125 1 90.5 209 THR A N 1
ATOM 1556 C CA . THR A 1 209 ? -20.469 19.125 -15.023 1 90.5 209 THR A CA 1
ATOM 1557 C C . THR A 1 209 ? -19.078 18.953 -14.422 1 90.5 209 THR A C 1
ATOM 1559 O O . THR A 1 209 ? -18.125 19.625 -14.836 1 90.5 209 THR A O 1
ATOM 1562 N N . PHE A 1 210 ? -19.016 18.188 -13.406 1 94.06 210 PHE A N 1
ATOM 1563 C CA . PHE A 1 210 ? -17.75 17.844 -12.766 1 94.06 210 PHE A CA 1
ATOM 1564 C C . PHE A 1 210 ? -17.516 16.328 -12.797 1 94.06 210 PHE A C 1
ATOM 1566 O O . PHE A 1 210 ? -18.438 15.555 -12.602 1 94.06 210 PHE A O 1
ATOM 1573 N N . THR A 1 211 ? -16.266 15.93 -13.125 1 94.31 211 THR A N 1
ATOM 1574 C CA . THR A 1 211 ? -15.984 14.508 -13.242 1 94.31 211 THR A CA 1
ATOM 1575 C C . THR A 1 211 ? -14.703 14.148 -12.5 1 94.31 211 THR A C 1
ATOM 1577 O O . THR A 1 211 ? -13.844 15.008 -12.281 1 94.31 211 THR A O 1
ATOM 1580 N N . ALA A 1 212 ? -14.648 12.867 -12.023 1 95.44 212 ALA A N 1
ATOM 1581 C CA . ALA A 1 212 ? -13.438 12.266 -11.469 1 95.44 212 ALA A CA 1
ATOM 1582 C C . ALA A 1 212 ? -13.438 10.758 -11.656 1 95.44 212 ALA A C 1
ATOM 1584 O O . ALA A 1 212 ? -14.5 10.141 -11.82 1 95.44 212 ALA A O 1
ATOM 1585 N N . THR A 1 213 ? -12.281 10.227 -11.875 1 95.38 213 THR A N 1
ATOM 1586 C CA . THR A 1 213 ? -12.109 8.773 -11.812 1 95.38 213 THR A CA 1
ATOM 1587 C C . THR A 1 213 ? -11.5 8.367 -10.469 1 95.38 213 THR A C 1
ATOM 1589 O O . THR A 1 213 ? -10.391 8.773 -10.141 1 95.38 213 THR A O 1
ATOM 1592 N N . VAL A 1 214 ? -12.227 7.566 -9.789 1 95 214 VAL A N 1
ATOM 1593 C CA . VAL A 1 214 ? -11.797 7.172 -8.453 1 95 214 VAL A CA 1
ATOM 1594 C C . VAL A 1 214 ? -11.305 5.727 -8.469 1 95 214 VAL A C 1
ATOM 1596 O O . VAL A 1 214 ? -11.984 4.84 -8.992 1 95 214 VAL A O 1
ATOM 1599 N N . ALA A 1 215 ? -10.109 5.535 -7.918 1 95.31 215 ALA A N 1
ATOM 1600 C CA . ALA A 1 215 ? -9.547 4.191 -7.812 1 95.31 215 ALA A CA 1
ATOM 1601 C C . ALA A 1 215 ? -9.773 3.613 -6.418 1 95.31 215 ALA A C 1
ATOM 1603 O O . ALA A 1 215 ? -9.211 4.105 -5.438 1 95.31 215 ALA A O 1
ATOM 1604 N N . LEU A 1 216 ? -10.641 2.555 -6.324 1 95.75 216 LEU A N 1
ATOM 1605 C CA . LEU A 1 216 ? -10.984 1.945 -5.047 1 95.75 216 LEU A CA 1
ATOM 1606 C C . LEU A 1 216 ? -10.961 0.424 -5.145 1 95.75 216 LEU A C 1
ATOM 1608 O O . LEU A 1 216 ? -11.203 -0.137 -6.215 1 95.75 216 LEU A O 1
ATOM 1612 N N . VAL A 1 217 ? -10.562 -0.166 -4.023 1 95.12 217 VAL A N 1
ATOM 1613 C CA . VAL A 1 217 ? -10.672 -1.619 -3.961 1 95.12 217 VAL A CA 1
ATOM 1614 C C . VAL A 1 217 ? -12.148 -2.023 -3.945 1 95.12 217 VAL A C 1
ATOM 1616 O O . VAL A 1 217 ? -13.008 -1.252 -3.512 1 95.12 217 VAL A O 1
ATOM 1619 N N . PRO A 1 218 ? -12.43 -3.199 -4.488 1 95.75 218 PRO A N 1
ATOM 1620 C CA . PRO A 1 218 ? -13.82 -3.666 -4.473 1 95.75 218 PRO A CA 1
ATOM 1621 C C . PRO A 1 218 ? -14.445 -3.615 -3.082 1 95.75 218 PRO A C 1
ATOM 1623 O O . PRO A 1 218 ? -13.773 -3.92 -2.09 1 95.75 218 PRO A O 1
ATOM 1626 N N . GLY A 1 219 ? -15.719 -3.18 -3.035 1 95.19 219 GLY A N 1
ATOM 1627 C CA . GLY A 1 219 ? -16.453 -3.018 -1.787 1 95.19 219 GLY A CA 1
ATOM 1628 C C . GLY A 1 219 ? -17.594 -2.02 -1.886 1 95.19 219 GLY A C 1
ATOM 1629 O O . GLY A 1 219 ? -17.969 -1.617 -2.984 1 95.19 219 GLY A O 1
ATOM 1630 N N . VAL A 1 220 ? -18.188 -1.764 -0.703 1 95.62 220 VAL A N 1
ATOM 1631 C CA . VAL A 1 220 ? -19.266 -0.794 -0.613 1 95.62 220 VAL A CA 1
ATOM 1632 C C . VAL A 1 220 ? -18.844 0.387 0.253 1 95.62 220 VAL A C 1
ATOM 1634 O O . VAL A 1 220 ? -18.391 0.202 1.383 1 95.62 220 VAL A O 1
ATOM 1637 N N . TYR A 1 221 ? -19.016 1.569 -0.306 1 96.5 221 TYR A N 1
ATOM 1638 C CA . TYR A 1 221 ? -18.562 2.775 0.381 1 96.5 221 TYR A CA 1
ATOM 1639 C C . TYR A 1 221 ? -19.719 3.75 0.583 1 96.5 221 TYR A C 1
ATOM 1641 O O . TYR A 1 221 ? -20.578 3.904 -0.295 1 96.5 221 TYR A O 1
ATOM 1649 N N . GLU A 1 222 ? -19.781 4.359 1.687 1 96.19 222 GLU A N 1
ATOM 1650 C CA . GLU A 1 222 ? -20.656 5.508 1.909 1 96.19 222 GLU A CA 1
ATOM 1651 C C . GLU A 1 222 ? -19.984 6.801 1.45 1 96.19 222 GLU A C 1
ATOM 1653 O O . GLU A 1 222 ? -18.844 7.082 1.814 1 96.19 222 GLU A O 1
ATOM 1658 N N . VAL A 1 223 ? -20.75 7.543 0.635 1 96.5 223 VAL A N 1
ATOM 1659 C CA . VAL A 1 223 ? -20.141 8.742 0.076 1 96.5 223 VAL A CA 1
ATOM 1660 C C . VAL A 1 223 ? -21.156 9.875 0.031 1 96.5 223 VAL A C 1
ATOM 1662 O O . VAL A 1 223 ? -22.359 9.633 0.104 1 96.5 223 VAL A O 1
ATOM 1665 N N . LYS A 1 224 ? -20.656 11.109 -0.003 1 95.69 224 LYS A N 1
ATOM 1666 C CA . LYS A 1 224 ? -21.406 12.336 -0.226 1 95.69 224 LYS A CA 1
ATOM 1667 C C . LYS A 1 224 ? -20.594 13.352 -1.019 1 95.69 224 LYS A C 1
ATOM 1669 O O . LYS A 1 224 ? -19.359 13.312 -1.011 1 95.69 224 LYS A O 1
ATOM 1674 N N . PHE A 1 225 ? -21.328 14.25 -1.678 1 95.56 225 PHE A N 1
ATOM 1675 C CA . PHE A 1 225 ? -20.625 15.344 -2.352 1 95.56 225 PHE A CA 1
ATOM 1676 C C . PHE A 1 225 ? -20.547 16.578 -1.457 1 95.56 225 PHE A C 1
ATOM 1678 O O . PHE A 1 225 ? -21.5 16.875 -0.726 1 95.56 225 PHE A O 1
ATOM 1685 N N . LEU A 1 226 ? -19.484 17.141 -1.479 1 95.75 226 LEU A N 1
ATOM 1686 C CA . LEU A 1 226 ? -19.312 18.484 -0.924 1 95.75 226 LEU A CA 1
ATOM 1687 C C . LEU A 1 226 ? -19.25 19.531 -2.033 1 95.75 226 LEU A C 1
ATOM 1689 O O . LEU A 1 226 ? -18.234 19.641 -2.723 1 95.75 226 LEU A O 1
ATOM 1693 N N . VAL A 1 227 ? -20.328 20.312 -2.189 1 94.56 227 VAL A N 1
ATOM 1694 C CA . VAL A 1 227 ? -20.469 21.266 -3.281 1 94.56 227 VAL A CA 1
ATOM 1695 C C . VAL A 1 227 ? -20.453 22.703 -2.729 1 94.56 227 VAL A C 1
ATOM 1697 O O . VAL A 1 227 ? -21.391 23.109 -2.045 1 94.56 227 VAL A O 1
ATOM 1700 N N . ASP A 1 228 ? -19.375 23.406 -3.061 1 93.44 228 ASP A N 1
ATOM 1701 C CA . ASP A 1 228 ? -19.219 24.766 -2.561 1 93.44 228 ASP A CA 1
ATOM 1702 C C . ASP A 1 228 ? -19.422 24.812 -1.047 1 93.44 228 ASP A C 1
ATOM 1704 O O . ASP A 1 228 ? -20.125 25.703 -0.54 1 93.44 228 ASP A O 1
ATOM 1708 N N . GLY A 1 229 ? -18.969 23.75 -0.336 1 92.5 229 GLY A N 1
ATOM 1709 C CA . GLY A 1 229 ? -18.953 23.734 1.118 1 92.5 229 GLY A CA 1
ATOM 1710 C C . GLY A 1 229 ? -20.219 23.141 1.713 1 92.5 229 GLY A C 1
ATOM 1711 O O . GLY A 1 229 ? -20.359 23.062 2.936 1 92.5 229 GLY A O 1
ATOM 1712 N N . GLU A 1 230 ? -21.125 22.75 0.884 1 92.88 230 GLU A N 1
ATOM 1713 C CA . GLU A 1 230 ? -22.375 22.172 1.366 1 92.88 230 GLU A CA 1
ATOM 1714 C C . GLU A 1 230 ? -22.5 20.703 0.969 1 92.88 230 GLU A C 1
ATOM 1716 O O . GLU A 1 230 ? -22.188 20.328 -0.165 1 92.88 230 GLU A O 1
ATOM 1721 N N . TRP A 1 231 ? -22.984 19.969 1.913 1 93.31 231 TRP A N 1
ATOM 1722 C CA . TRP A 1 231 ? -23.203 18.547 1.657 1 93.31 231 TRP A CA 1
ATOM 1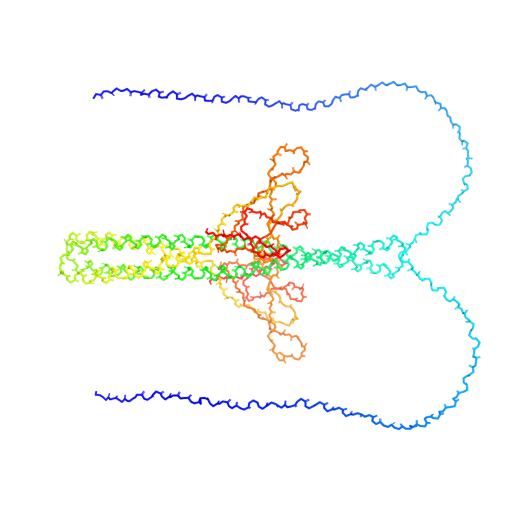723 C C . TRP A 1 231 ? -24.375 18.328 0.712 1 93.31 231 TRP A C 1
ATOM 1725 O O . TRP A 1 231 ? -25.438 18.938 0.892 1 93.31 231 TRP A O 1
ATOM 1735 N N . ARG A 1 232 ? -24.172 17.562 -0.329 1 91.06 232 ARG A N 1
ATOM 1736 C CA . ARG A 1 232 ? -25.203 17.266 -1.304 1 91.06 232 ARG A CA 1
ATOM 1737 C C . ARG A 1 232 ? -25.203 15.789 -1.67 1 91.06 232 ARG A C 1
ATOM 1739 O O . ARG A 1 232 ? -24.172 15.125 -1.6 1 91.06 232 ARG A O 1
ATOM 1746 N N . THR A 1 233 ? -26.375 15.297 -1.923 1 89.44 233 THR A N 1
ATOM 1747 C CA . THR A 1 233 ? -26.547 13.938 -2.438 1 89.44 233 THR A CA 1
ATOM 1748 C C . THR A 1 233 ? -27.266 13.953 -3.781 1 89.44 233 THR A C 1
ATOM 1750 O O . THR A 1 233 ? -27.734 15 -4.223 1 89.44 233 THR A O 1
ATOM 1753 N N . THR A 1 234 ? -27.031 12.828 -4.523 1 84.62 234 THR A N 1
ATOM 1754 C CA . THR A 1 234 ? -27.766 12.688 -5.777 1 84.62 234 THR A CA 1
ATOM 1755 C C . THR A 1 234 ? -28.75 11.523 -5.703 1 84.62 234 THR A C 1
ATOM 1757 O O . THR A 1 234 ? -28.594 10.625 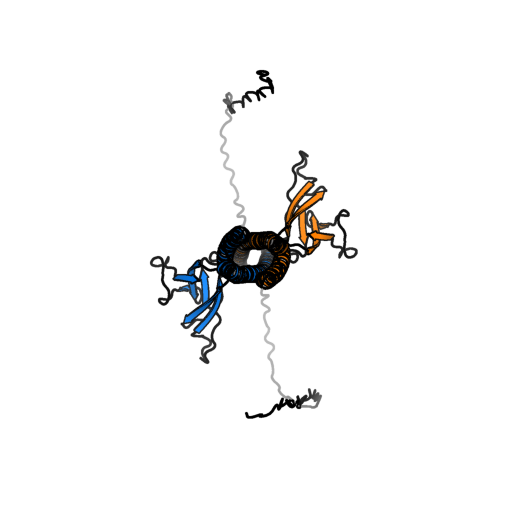-4.879 1 84.62 234 THR A O 1
ATOM 1760 N N . ASP A 1 235 ? -29.703 11.562 -6.535 1 81.56 235 ASP A N 1
ATOM 1761 C CA . ASP A 1 235 ? -30.719 10.508 -6.551 1 81.56 235 ASP A CA 1
ATOM 1762 C C . ASP A 1 235 ? -30.312 9.383 -7.492 1 81.56 235 ASP A C 1
ATOM 1764 O O . ASP A 1 235 ? -30.953 8.32 -7.508 1 81.56 235 ASP A O 1
ATOM 1768 N N . ASP A 1 236 ? -29.266 9.57 -8.172 1 83.62 236 ASP A N 1
ATOM 1769 C CA . ASP A 1 236 ? -28.828 8.57 -9.148 1 83.62 236 ASP A CA 1
ATOM 1770 C C . ASP A 1 236 ? -28.203 7.363 -8.461 1 83.62 236 ASP A C 1
ATOM 1772 O O . ASP A 1 236 ? -28.031 6.305 -9.07 1 83.62 236 ASP A O 1
ATOM 1776 N N . TRP A 1 237 ? -27.844 7.523 -7.207 1 86.81 237 TRP A N 1
ATOM 1777 C CA . TRP A 1 237 ? -27.188 6.449 -6.465 1 86.81 237 TRP A CA 1
ATOM 1778 C C . TRP A 1 237 ? -28.062 5.988 -5.301 1 86.81 237 TRP A C 1
ATOM 1780 O O . TRP A 1 237 ? -28.828 6.777 -4.742 1 86.81 237 TRP A O 1
ATOM 1790 N N . PRO A 1 238 ? -27.922 4.676 -5.02 1 90.25 238 PRO A N 1
ATOM 1791 C CA . PRO A 1 238 ? -28.625 4.23 -3.812 1 90.25 238 PRO A CA 1
ATOM 1792 C C . PRO A 1 238 ? -28.156 4.969 -2.559 1 90.25 238 PRO A C 1
ATOM 1794 O O . PRO A 1 238 ? -27.031 5.457 -2.504 1 90.25 238 PRO A O 1
ATOM 1797 N N . THR A 1 239 ? -29.078 5.172 -1.634 1 88.69 239 THR A N 1
ATOM 1798 C CA . THR A 1 239 ? -28.766 5.93 -0.428 1 88.69 239 THR A CA 1
ATOM 1799 C C . THR A 1 239 ? -29.031 5.09 0.82 1 88.69 239 THR A C 1
ATOM 1801 O O . THR A 1 239 ? -29.766 4.102 0.768 1 88.69 239 THR A O 1
ATOM 1804 N N . LYS A 1 240 ? -28.266 5.406 1.811 1 87.25 240 LYS A N 1
ATOM 1805 C CA . LYS A 1 240 ? -28.469 4.844 3.145 1 87.25 240 LYS A CA 1
ATOM 1806 C C . LYS A 1 240 ? -28.688 5.945 4.176 1 87.25 240 LYS A C 1
ATOM 1808 O O . LYS A 1 240 ? -27.984 6.961 4.164 1 87.25 240 LYS A O 1
ATOM 1813 N N . GLY A 1 241 ? -29.547 5.695 5.047 1 84.31 241 GLY A N 1
ATOM 1814 C CA . GLY A 1 241 ? -29.859 6.676 6.074 1 84.31 241 GLY A CA 1
ATOM 1815 C C . GLY A 1 241 ? -30.922 7.672 5.648 1 84.31 241 GLY A C 1
ATOM 1816 O O . GLY A 1 241 ? -31.516 7.535 4.574 1 84.31 241 GLY A O 1
ATOM 1817 N N . GLU A 1 242 ? -31.359 8.617 6.715 1 79.88 242 GLU A N 1
ATOM 1818 C CA . GLU A 1 242 ? -32.406 9.609 6.445 1 79.88 242 GLU A CA 1
ATOM 1819 C C . GLU A 1 242 ? -31.922 11.008 6.836 1 79.88 242 GLU A C 1
ATOM 1821 O O . GLU A 1 242 ? -31.031 11.164 7.664 1 79.88 242 GLU A O 1
ATOM 1826 N N . GLY A 1 243 ? -32.5 11.914 6.102 1 78.81 243 GLY A N 1
ATOM 1827 C CA . GLY A 1 243 ? -32.25 13.312 6.426 1 78.81 243 GLY A CA 1
ATOM 1828 C C . GLY A 1 243 ? -30.781 13.703 6.285 1 78.81 243 GLY A C 1
ATOM 1829 O O . GLY A 1 243 ? -30.172 13.477 5.238 1 78.81 243 GLY A O 1
ATOM 1830 N N . PHE A 1 244 ? -30.188 14.297 7.363 1 75.44 244 PHE A N 1
ATOM 1831 C CA . PHE A 1 244 ? -28.828 14.812 7.379 1 75.44 244 PHE A CA 1
ATOM 1832 C C . PHE A 1 244 ? -27.812 13.68 7.414 1 75.44 244 PHE A C 1
ATOM 1834 O O . PHE A 1 244 ? -26.688 13.844 6.957 1 75.44 244 PHE A O 1
ATOM 1841 N N . ASP A 1 245 ? -28.25 12.578 7.812 1 80.81 245 ASP A N 1
ATOM 1842 C CA . ASP A 1 245 ? -27.359 11.43 7.957 1 80.81 245 ASP A CA 1
ATOM 1843 C C . ASP A 1 245 ? -27.391 10.555 6.707 1 80.81 245 ASP A C 1
ATOM 1845 O O . ASP A 1 245 ? -26.797 9.469 6.688 1 80.81 245 ASP A O 1
ATOM 1849 N N . ARG A 1 246 ? -28.078 11.156 5.711 1 87.69 246 ARG A N 1
ATOM 1850 C CA . ARG A 1 246 ? -28.219 10.406 4.469 1 87.69 246 ARG A CA 1
ATOM 1851 C C . ARG A 1 246 ? -26.891 10.375 3.699 1 87.69 246 ARG A C 1
ATOM 1853 O O . ARG A 1 246 ? -26.312 11.422 3.42 1 87.69 246 ARG A O 1
ATOM 1860 N N . ASN A 1 247 ? -26.391 9.156 3.455 1 92.38 247 ASN A N 1
ATOM 1861 C CA . ASN A 1 247 ? -25.203 8.961 2.631 1 92.38 247 ASN A CA 1
ATOM 1862 C C . ASN A 1 247 ? -25.516 8.133 1.391 1 92.38 247 ASN A C 1
ATOM 1864 O O . ASN A 1 247 ? -26.406 7.289 1.41 1 92.38 247 ASN A O 1
ATOM 1868 N N . MET A 1 248 ? -24.859 8.383 0.276 1 94.25 248 MET A N 1
ATOM 1869 C CA . MET A 1 248 ? -24.953 7.559 -0.922 1 94.25 248 MET A CA 1
ATOM 1870 C C . MET A 1 248 ? -24.047 6.344 -0.822 1 94.25 248 MET A C 1
ATOM 1872 O O . MET A 1 248 ? -23.062 6.359 -0.077 1 94.25 248 MET A O 1
ATOM 1876 N N . LEU A 1 249 ? -24.516 5.285 -1.519 1 94.75 249 LEU A N 1
ATOM 1877 C CA . LEU A 1 249 ? -23.719 4.062 -1.527 1 94.75 249 LEU A CA 1
ATOM 1878 C C . LEU A 1 249 ? -23.016 3.873 -2.871 1 94.75 249 LEU A C 1
ATOM 1880 O O . LEU A 1 249 ? -23.672 3.883 -3.918 1 94.75 249 LEU A O 1
ATOM 1884 N N . LEU A 1 250 ? -21.734 3.77 -2.861 1 93.94 250 LEU A N 1
ATOM 1885 C CA . LEU A 1 250 ? -20.906 3.477 -4.027 1 93.94 250 LEU A CA 1
ATOM 1886 C C . LEU A 1 250 ? -20.391 2.045 -3.98 1 93.94 250 LEU A C 1
ATOM 1888 O O . LEU A 1 250 ? -19.578 1.705 -3.113 1 93.94 250 LEU A O 1
ATOM 1892 N N . GLU A 1 251 ? -20.891 1.234 -4.828 1 93.56 251 GLU A N 1
ATOM 1893 C CA . GLU A 1 251 ? -20.438 -0.153 -4.891 1 93.56 251 GLU A CA 1
ATOM 1894 C C . GLU A 1 251 ? -19.359 -0.338 -5.961 1 93.56 251 GLU A C 1
ATOM 1896 O O . GLU A 1 251 ? -19.594 -0.048 -7.137 1 93.56 251 GLU A O 1
ATOM 1901 N N . VAL A 1 252 ? -18.281 -0.753 -5.523 1 94.25 252 VAL A N 1
ATOM 1902 C CA . VAL A 1 252 ? -17.156 -1.037 -6.418 1 94.25 252 VAL A CA 1
ATOM 1903 C C . VAL A 1 252 ? -16.984 -2.547 -6.562 1 94.25 252 VAL A C 1
ATOM 1905 O O . VAL A 1 252 ? -16.922 -3.268 -5.562 1 94.25 252 VAL A O 1
ATOM 1908 N N . ARG A 1 253 ? -17 -3.086 -7.895 1 90.25 253 ARG A N 1
ATOM 1909 C CA . ARG A 1 253 ? -16.875 -4.516 -8.148 1 90.25 253 ARG A CA 1
ATOM 1910 C C . ARG A 1 253 ? -15.719 -4.809 -9.102 1 90.25 253 ARG A C 1
ATOM 1912 O O . ARG A 1 253 ? -15.359 -3.963 -9.93 1 90.25 253 ARG A O 1
ATOM 1919 N N . MET B 1 1 ? 9 -59.406 26.688 1 21.7 1 MET B N 1
ATOM 1920 C CA . MET B 1 1 ? 9.32 -59.188 28.094 1 21.7 1 MET B CA 1
ATOM 1921 C C . MET B 1 1 ? 8.805 -57.812 28.547 1 21.7 1 MET B C 1
ATOM 1923 O O . MET B 1 1 ? 8.672 -56.875 27.734 1 21.7 1 MET B O 1
ATOM 1927 N N . PRO B 1 2 ? 8.508 -57.531 29.938 1 24.61 2 PRO B N 1
ATOM 1928 C CA . PRO B 1 2 ? 7.551 -56.656 30.625 1 24.61 2 PRO B CA 1
ATOM 1929 C C . PRO B 1 2 ? 7.934 -55.188 30.562 1 24.61 2 PRO B C 1
ATOM 1931 O O . PRO B 1 2 ? 7.094 -54.344 30.266 1 24.61 2 PRO B O 1
ATOM 1934 N N . THR B 1 3 ? 9.109 -54.781 31.062 1 20.23 3 THR B N 1
ATOM 1935 C CA . THR B 1 3 ? 9.133 -54.125 32.375 1 20.23 3 THR B CA 1
ATOM 1936 C C . THR B 1 3 ? 8.852 -52.625 32.219 1 20.23 3 THR B C 1
ATOM 1938 O O . THR B 1 3 ? 7.957 -52.094 32.906 1 20.23 3 THR B O 1
ATOM 1941 N N . THR B 1 4 ? 9.914 -51.812 32.375 1 23.2 4 THR B N 1
ATOM 1942 C CA . THR B 1 4 ? 10.297 -50.844 33.406 1 23.2 4 THR B CA 1
ATOM 1943 C C . THR B 1 4 ? 9.828 -49.438 33.031 1 23.2 4 THR B C 1
ATOM 1945 O O . THR B 1 4 ? 9.906 -49.031 31.891 1 23.2 4 THR B O 1
ATOM 1948 N N . MET B 1 5 ? 8.969 -48.812 33.875 1 26.47 5 MET B N 1
ATOM 1949 C CA . MET B 1 5 ? 8.07 -47.719 34.281 1 26.47 5 MET B CA 1
ATOM 1950 C C . MET B 1 5 ? 8.828 -46.406 34.406 1 26.47 5 MET B C 1
ATOM 1952 O O . MET B 1 5 ? 9.117 -45.969 35.531 1 26.47 5 MET B O 1
ATOM 1956 N N . GLY B 1 6 ? 9.867 -46.219 33.562 1 19.45 6 GLY B N 1
ATOM 1957 C CA . GLY B 1 6 ? 10.805 -45.25 34.125 1 19.45 6 GLY B CA 1
ATOM 1958 C C . GLY B 1 6 ? 10.141 -43.969 34.562 1 19.45 6 GLY B C 1
ATOM 1959 O O . GLY B 1 6 ? 9.125 -43.562 34 1 19.45 6 GLY B O 1
ATOM 1960 N N . ARG B 1 7 ? 10.328 -43.5 35.844 1 23.58 7 ARG B N 1
ATOM 1961 C CA . ARG B 1 7 ? 9.953 -42.594 36.938 1 23.58 7 ARG B CA 1
ATOM 1962 C C . ARG B 1 7 ? 10.164 -41.125 36.5 1 23.58 7 ARG B C 1
ATOM 1964 O O . ARG B 1 7 ? 9.906 -40.219 37.312 1 23.58 7 ARG B O 1
ATOM 1971 N N . THR B 1 8 ? 10.328 -40.812 35.219 1 21.83 8 THR B N 1
ATOM 1972 C CA . THR B 1 8 ? 11.094 -39.594 35.25 1 21.83 8 THR B CA 1
ATOM 1973 C C . THR B 1 8 ? 10.383 -38.531 36.125 1 21.83 8 THR B C 1
ATOM 1975 O O . THR B 1 8 ? 9.164 -38.375 36.031 1 21.83 8 THR B O 1
ATOM 1978 N N . MET B 1 9 ? 10.859 -38.156 37.25 1 21.28 9 MET B N 1
ATOM 1979 C CA . MET B 1 9 ? 10.672 -37.406 38.5 1 21.28 9 MET B CA 1
ATOM 1980 C C . MET B 1 9 ? 10.336 -35.938 38.219 1 21.28 9 MET B C 1
ATOM 1982 O O . MET B 1 9 ? 10.055 -35.188 39.156 1 21.28 9 MET B O 1
ATOM 1986 N N . GLY B 1 10 ? 10.438 -35.406 36.969 1 19.95 10 GLY B N 1
ATOM 1987 C CA . GLY B 1 10 ? 10.945 -34.094 37.219 1 19.95 10 GLY B CA 1
ATOM 1988 C C . GLY B 1 10 ? 10.031 -33.281 38.125 1 19.95 10 GLY B C 1
ATOM 1989 O O . GLY B 1 10 ? 8.82 -33.5 38.156 1 19.95 10 GLY B O 1
ATOM 1990 N N . ARG B 1 11 ? 10.609 -32.594 39.125 1 22.2 11 ARG B N 1
ATOM 1991 C CA . ARG B 1 11 ? 10.383 -31.766 40.312 1 22.2 11 ARG B CA 1
ATOM 1992 C C . ARG B 1 11 ? 9.43 -30.625 40.031 1 22.2 11 ARG B C 1
ATOM 1994 O O . ARG B 1 11 ? 9.383 -30.125 38.906 1 22.2 11 ARG B O 1
ATOM 2001 N N . GLY B 1 12 ? 8.273 -30.453 40.781 1 20.53 12 GLY B N 1
ATOM 2002 C CA . GLY B 1 12 ? 7.074 -29.719 41.125 1 20.53 12 GLY B CA 1
ATOM 2003 C C . GLY B 1 12 ? 7.328 -28.25 41.375 1 20.53 12 GLY B C 1
ATOM 2004 O O . GLY B 1 12 ? 8 -27.875 42.344 1 20.53 12 GLY B O 1
ATOM 2005 N N . ILE B 1 13 ? 7.992 -27.531 40.344 1 21.2 13 ILE B N 1
ATOM 2006 C CA . ILE B 1 13 ? 8.414 -26.203 40.75 1 21.2 13 ILE B CA 1
ATOM 2007 C C . ILE B 1 13 ? 7.258 -25.484 41.438 1 21.2 13 ILE B C 1
ATOM 2009 O O . ILE B 1 13 ? 6.145 -25.438 40.938 1 21.2 13 ILE B O 1
ATOM 2013 N N . GLN B 1 14 ? 7.23 -25.516 42.75 1 20.03 14 GLN B N 1
ATOM 2014 C CA . GLN B 1 14 ? 6.355 -24.969 43.781 1 20.03 14 GLN B CA 1
ATOM 2015 C C . GLN B 1 14 ? 6.25 -23.453 43.688 1 20.03 14 GLN B C 1
ATOM 2017 O O . GLN B 1 14 ? 5.516 -22.828 44.438 1 20.03 14 GLN B O 1
ATOM 2022 N N . SER B 1 15 ? 6.141 -22.906 42.5 1 20.38 15 SER B N 1
ATOM 2023 C CA . SER B 1 15 ? 6.445 -21.484 42.656 1 20.38 15 SER B CA 1
ATOM 2024 C C . SER B 1 15 ? 5.543 -20.844 43.719 1 20.38 15 SER B C 1
ATOM 2026 O O . SER B 1 15 ? 4.332 -21.062 43.719 1 20.38 15 SER B O 1
ATOM 2028 N N . PRO B 1 16 ? 6.148 -20.312 44.719 1 21.12 16 PRO B N 1
ATOM 2029 C CA . PRO B 1 16 ? 5.648 -19.812 46 1 21.12 16 PRO B CA 1
ATOM 2030 C C . PRO B 1 16 ? 4.605 -18.703 45.844 1 21.12 16 PRO B C 1
ATOM 2032 O O . PRO B 1 16 ? 4.473 -18.125 44.781 1 21.12 16 PRO B O 1
ATOM 2035 N N . GLY B 1 17 ? 3.779 -18.422 46.906 1 20.81 17 GLY B N 1
ATOM 2036 C CA . GLY B 1 17 ? 2.592 -17.828 47.469 1 20.81 17 GLY B CA 1
ATOM 2037 C C . GLY B 1 17 ? 2.648 -16.312 47.562 1 20.81 17 GLY B C 1
ATOM 2038 O O . GLY B 1 17 ? 1.812 -15.688 48.188 1 20.81 17 GLY B O 1
ATOM 2039 N N . GLY B 1 18 ? 3.225 -15.648 46.5 1 19.62 18 GLY B N 1
ATOM 2040 C CA . GLY B 1 18 ? 3.586 -14.281 46.844 1 19.62 18 GLY B CA 1
ATOM 2041 C C . GLY B 1 18 ? 2.428 -13.484 47.406 1 19.62 18 GLY B C 1
ATOM 2042 O O . GLY B 1 18 ? 1.309 -13.555 46.875 1 19.62 18 GLY B O 1
ATOM 2043 N N . GLY B 1 19 ? 2.393 -13.25 48.656 1 21.55 19 GLY B N 1
ATOM 2044 C CA . GLY B 1 19 ? 1.548 -12.609 49.656 1 21.55 19 GLY B CA 1
ATOM 2045 C C . GLY B 1 19 ? 1.275 -11.148 49.375 1 21.55 19 GLY B C 1
ATOM 2046 O O . GLY B 1 19 ? 2.1 -10.281 49.656 1 21.55 19 GLY B O 1
ATOM 2047 N N . GLY B 1 20 ? 0.966 -10.773 48.156 1 20.83 20 GLY B N 1
ATOM 2048 C CA . GLY B 1 20 ? 0.994 -9.336 48 1 20.83 20 GLY B CA 1
ATOM 2049 C C . GLY B 1 20 ? 0.097 -8.594 48.969 1 20.83 20 GLY B C 1
ATOM 2050 O O . GLY B 1 20 ? -1.032 -9.023 49.219 1 20.83 20 GLY B O 1
ATOM 2051 N N . ARG B 1 21 ? 0.752 -7.926 49.844 1 23.42 21 ARG B N 1
ATOM 2052 C CA . ARG B 1 21 ? 0.371 -7.152 51.031 1 23.42 21 ARG B CA 1
ATOM 2053 C C . ARG B 1 21 ? -0.596 -6.035 50.656 1 23.42 21 ARG B C 1
ATOM 2055 O O . ARG B 1 21 ? -0.564 -5.523 49.531 1 23.42 21 ARG B O 1
ATOM 2062 N N . ARG B 1 22 ? -1.771 -5.961 51.375 1 24.47 22 ARG B N 1
ATOM 2063 C CA . ARG B 1 22 ? -2.996 -5.203 51.594 1 24.47 22 ARG B CA 1
ATOM 2064 C C . ARG B 1 22 ? -2.689 -3.732 51.875 1 24.47 22 ARG B C 1
ATOM 2066 O O . ARG B 1 22 ? -1.913 -3.41 52.781 1 24.47 22 ARG B O 1
ATOM 2073 N N . TRP B 1 23 ? -2.639 -2.926 50.781 1 20.59 23 TRP B N 1
ATOM 2074 C CA . TRP B 1 23 ? -2.357 -1.493 50.812 1 20.59 23 TRP B CA 1
ATOM 2075 C C . TRP B 1 23 ? -3.27 -0.776 51.781 1 20.59 23 TRP B C 1
ATOM 2077 O O . TRP B 1 23 ? -4.465 -0.61 51.531 1 20.59 23 TRP B O 1
ATOM 2087 N N . ARG B 1 24 ? -3.254 -1.184 53.031 1 20.16 24 ARG B N 1
ATOM 2088 C CA . ARG B 1 24 ? -4.148 -0.565 54 1 20.16 24 ARG B CA 1
ATOM 2089 C C . ARG B 1 24 ? -3.834 0.917 54.156 1 20.16 24 ARG B C 1
ATOM 2091 O O . ARG B 1 24 ? -2.816 1.278 54.75 1 20.16 24 ARG B O 1
ATOM 2098 N N . ALA B 1 25 ? -3.811 1.681 53.094 1 19.48 25 ALA B N 1
ATOM 2099 C CA . ALA B 1 25 ? -3.352 3.043 53.344 1 19.48 25 ALA B CA 1
ATOM 2100 C C . ALA B 1 25 ? -4.137 3.678 54.5 1 19.48 25 ALA B C 1
ATOM 2102 O O . ALA B 1 25 ? -5.352 3.869 54.375 1 19.48 25 ALA B O 1
ATOM 2103 N N . GLY B 1 26 ? -3.801 3.396 55.656 1 18.89 26 GLY B N 1
ATOM 2104 C CA . GLY B 1 26 ? -4.355 3.773 56.938 1 18.89 26 GLY B CA 1
ATOM 2105 C C . GLY B 1 26 ? -4.23 5.258 57.25 1 18.89 26 GLY B C 1
ATOM 2106 O O . GLY B 1 26 ? -3.299 5.684 57.938 1 18.89 26 GLY B O 1
ATOM 2107 N N . ALA B 1 27 ? -4.266 6.168 56.281 1 20.16 27 ALA B N 1
ATOM 2108 C CA . ALA B 1 27 ? -3.764 7.457 56.75 1 20.16 27 ALA B CA 1
ATOM 2109 C C . ALA B 1 27 ? -4.508 7.91 58 1 20.16 27 ALA B C 1
ATOM 2111 O O . ALA B 1 27 ? -5.738 7.848 58.062 1 20.16 27 ALA B O 1
ATOM 2112 N N . GLY B 1 28 ? -3.719 7.871 59 1 19.27 28 GLY B N 1
ATOM 2113 C CA . GLY B 1 28 ? -3.926 8.109 60.438 1 19.27 28 GLY B CA 1
ATOM 2114 C C . GLY B 1 28 ? -4.516 9.477 60.719 1 19.27 28 GLY B C 1
ATOM 2115 O O . GLY B 1 28 ? -4.48 10.367 59.875 1 19.27 28 GLY B O 1
ATOM 2116 N N . ARG B 1 29 ? -5.113 9.57 61.906 1 20.94 29 ARG B N 1
ATOM 2117 C CA . ARG B 1 29 ? -6.031 10.352 62.719 1 20.94 29 ARG B CA 1
ATOM 2118 C C . ARG B 1 29 ? -5.355 11.617 63.25 1 20.94 29 ARG B C 1
ATOM 2120 O O . ARG B 1 29 ? -4.473 11.547 64.125 1 20.94 29 ARG B O 1
ATOM 2127 N N . ARG B 1 30 ? -5.02 12.492 62.375 1 20.09 30 ARG B N 1
ATOM 2128 C CA . ARG B 1 30 ? -4.375 13.688 62.906 1 20.09 30 ARG B CA 1
ATOM 2129 C C . ARG B 1 30 ? -5.145 14.25 64.062 1 20.09 30 ARG B C 1
ATOM 2131 O O . ARG B 1 30 ? -6.309 14.633 63.969 1 20.09 30 ARG B O 1
ATOM 2138 N N . SER B 1 31 ? -4.621 13.906 65.188 1 17.23 31 SER B N 1
ATOM 2139 C CA . SER B 1 31 ? -5.242 14.219 66.5 1 17.23 31 SER B CA 1
ATOM 2140 C C . SER B 1 31 ? -5.391 15.727 66.688 1 17.23 31 SER B C 1
ATOM 2142 O O . SER B 1 31 ? -6.492 16.219 66.938 1 17.23 31 SER B O 1
ATOM 2144 N N . SER B 1 32 ? -4.379 16.312 67.5 1 17.06 32 SER B N 1
ATOM 2145 C CA . SER B 1 32 ? -4.719 16.797 68.812 1 17.06 32 SER B CA 1
ATOM 2146 C C . SER B 1 32 ? -5.145 18.25 68.812 1 17.06 32 SER B C 1
ATOM 2148 O O . SER B 1 32 ? -5.082 18.906 67.75 1 17.06 32 SER B O 1
ATOM 2150 N N . SER B 1 33 ? -4.301 19.078 69.688 1 17.53 33 SER B N 1
ATOM 2151 C CA . SER B 1 33 ? -4.699 19.75 70.938 1 17.53 33 SER B CA 1
ATOM 2152 C C . SER B 1 33 ? -5.055 21.203 70.688 1 17.53 33 SER B C 1
ATOM 2154 O O . SER B 1 33 ? -6.145 21.656 71.062 1 17.53 33 SER B O 1
ATOM 2156 N N . SER B 1 34 ? -4.184 22.172 71.438 1 17.88 34 SER B N 1
ATOM 2157 C CA . SER B 1 34 ? -4.641 22.969 72.562 1 17.88 34 SER B CA 1
ATOM 2158 C C . SER B 1 34 ? -5.035 24.375 72.125 1 17.88 34 SER B C 1
ATOM 2160 O O . SER B 1 34 ? -6.137 24.844 72.438 1 17.88 34 SER B O 1
ATOM 2162 N N . SER B 1 35 ? -4.02 25.438 72.375 1 18.41 35 SER B N 1
ATOM 2163 C CA . SER B 1 35 ? -4.195 26.438 73.438 1 18.41 35 SER B CA 1
ATOM 2164 C C . SER B 1 35 ? -4.852 27.703 72.875 1 18.41 35 SER B C 1
ATOM 2166 O O . SER B 1 35 ? -5.016 27.844 71.688 1 18.41 35 SER B O 1
ATOM 2168 N N . SER B 1 36 ? -4.156 29 73.312 1 18.7 36 SER B N 1
ATOM 2169 C CA . SER B 1 36 ? -4.707 30.047 74.188 1 18.7 36 SER B CA 1
ATOM 2170 C C . SER B 1 36 ? -5.234 31.219 73.375 1 18.7 36 SER B C 1
ATOM 2172 O O . SER B 1 36 ? -6.367 31.656 73.562 1 18.7 36 SER B O 1
ATOM 2174 N N . SER B 1 37 ? -4.309 32.219 73 1 21.45 37 SER B N 1
ATOM 2175 C CA . SER B 1 37 ? -4.391 33.531 73.688 1 21.45 37 SER B CA 1
ATOM 2176 C C . SER B 1 37 ? -5.34 34.469 72.938 1 21.45 37 SER B C 1
ATOM 2178 O O . SER B 1 37 ? -5.547 34.344 71.75 1 21.45 37 SER B O 1
ATOM 2180 N N . PRO B 1 38 ? -5.77 35.625 73.75 1 21.12 38 PRO B N 1
ATOM 2181 C CA . PRO B 1 38 ? -6.969 36.469 73.688 1 21.12 38 PRO B CA 1
ATOM 2182 C C . PRO B 1 38 ? -6.875 37.562 72.625 1 21.12 38 PRO B C 1
ATOM 2184 O O . PRO B 1 38 ? -7.902 38.031 72.125 1 21.12 38 PRO B O 1
ATOM 2187 N N . THR B 1 39 ? -5.66 38 72.188 1 23.22 39 THR B N 1
ATOM 2188 C CA . THR B 1 39 ? -5.566 39.438 72.375 1 23.22 39 THR B CA 1
ATOM 2189 C C . THR B 1 39 ? -6.465 40.156 71.375 1 23.22 39 THR B C 1
ATOM 2191 O O . THR B 1 39 ? -6.609 39.75 70.25 1 23.22 39 THR B O 1
ATOM 2194 N N . ALA B 1 40 ? -7.066 41.312 72 1 21.34 40 ALA B N 1
ATOM 2195 C CA . ALA B 1 40 ? -8.203 42.188 71.688 1 21.34 40 ALA B CA 1
ATOM 2196 C C . ALA B 1 40 ? -7.988 42.969 70.438 1 21.34 40 ALA B C 1
ATOM 2198 O O . ALA B 1 40 ? -6.867 43.062 69.938 1 21.34 40 ALA B O 1
ATOM 2199 N N . SER B 1 41 ? -8.781 44.125 70.312 1 19.7 41 SER B N 1
ATOM 2200 C CA . SER B 1 41 ? -9.844 44.719 69.5 1 19.7 41 SER B CA 1
ATOM 2201 C C . SER B 1 41 ? -9.32 45.875 68.625 1 19.7 41 SER B C 1
ATOM 2203 O O . SER B 1 41 ? -9.977 46.312 67.688 1 19.7 41 SER B O 1
ATOM 2205 N N . ALA B 1 42 ? -8.156 46.688 68.938 1 26.3 42 ALA B N 1
ATOM 2206 C CA . ALA B 1 42 ? -8.508 48.094 68.75 1 26.3 42 ALA B CA 1
ATOM 2207 C C . ALA B 1 42 ? -8.578 48.5 67.312 1 26.3 42 ALA B C 1
ATOM 2209 O O . ALA B 1 42 ? -7.73 48.094 66.5 1 26.3 42 ALA B O 1
ATOM 2210 N N . SER B 1 43 ? -9.688 49.125 66.812 1 22.8 43 SER B N 1
ATOM 2211 C CA . SER B 1 43 ? -10.375 49.5 65.625 1 22.8 43 SER B CA 1
ATOM 2212 C C . SER B 1 43 ? -9.695 50.719 64.938 1 22.8 43 SER B C 1
ATOM 2214 O O . SER B 1 43 ? -10.18 51.219 63.938 1 22.8 43 SER B O 1
ATOM 2216 N N . ALA B 1 44 ? -8.414 51.156 65.188 1 28.28 44 ALA B N 1
ATOM 2217 C CA . ALA B 1 44 ? -8.312 52.562 64.812 1 28.28 44 ALA B CA 1
ATOM 2218 C C . ALA B 1 44 ? -8.469 52.688 63.281 1 28.28 44 ALA B C 1
ATOM 2220 O O . ALA B 1 44 ? -8.055 51.844 62.531 1 28.28 44 ALA B O 1
ATOM 2221 N N . SER B 1 45 ? -9.273 53.688 62.812 1 24.91 45 SER B N 1
ATOM 2222 C CA . SER B 1 45 ? -9.938 54.219 61.656 1 24.91 45 SER B CA 1
ATOM 2223 C C . SER B 1 45 ? -8.938 54.812 60.656 1 24.91 45 SER B C 1
ATOM 2225 O O . SER B 1 45 ? -8.375 55.875 60.938 1 24.91 45 SER B O 1
ATOM 2227 N N . ALA B 1 46 ? -7.898 54.188 60.156 1 29.88 46 ALA B N 1
ATOM 2228 C CA . ALA B 1 46 ? -6.977 54.938 59.312 1 29.88 46 ALA B CA 1
ATOM 2229 C C . ALA B 1 46 ? -7.66 55.406 58.031 1 29.88 46 ALA B C 1
ATOM 2231 O O . ALA B 1 46 ? -8.492 54.688 57.469 1 29.88 46 ALA B O 1
ATOM 2232 N N . SER B 1 47 ? -7.742 56.688 57.812 1 31.72 47 SER B N 1
ATOM 2233 C CA . SER B 1 47 ? -8.211 57.5 56.688 1 31.72 47 SER B CA 1
ATOM 2234 C C . SER B 1 47 ? -7.426 57.219 55.406 1 31.72 47 SER B C 1
ATOM 2236 O O . SER B 1 47 ? -6.207 57.406 55.375 1 31.72 47 SER B O 1
ATOM 2238 N N . SER B 1 48 ? -7.656 56.125 54.688 1 27.55 48 SER B N 1
ATOM 2239 C CA . SER B 1 48 ? -6.91 55.688 53.531 1 27.55 48 SER B CA 1
ATOM 2240 C C . SER B 1 48 ? -7.098 56.656 52.375 1 27.55 48 SER B C 1
ATOM 2242 O O . SER B 1 48 ? -8.227 57 52 1 27.55 48 SER B O 1
ATOM 2244 N N . SER B 1 49 ? -6.211 57.656 52.219 1 35.66 49 SER B N 1
ATOM 2245 C CA . SER B 1 49 ? -6.125 58.438 51 1 35.66 49 SER B CA 1
ATOM 2246 C C . SER B 1 49 ? -6.035 57.562 49.781 1 35.66 49 SER B C 1
ATOM 2248 O O . SER B 1 49 ? -5.258 56.594 49.75 1 35.66 49 SER B O 1
ATOM 2250 N N . GLY B 1 50 ? -7.129 57.375 49.031 1 29.45 50 GLY B N 1
ATOM 2251 C CA . GLY B 1 50 ? -7.398 56.594 47.844 1 29.45 50 GLY B CA 1
ATOM 2252 C C . GLY B 1 50 ? -6.547 57 46.656 1 29.45 50 GLY B C 1
ATOM 2253 O O . GLY B 1 50 ? -6.609 58.156 46.219 1 29.45 50 GLY B O 1
ATOM 2254 N N . SER B 1 51 ? -5.246 56.5 46.562 1 37.88 51 SER B N 1
ATOM 2255 C CA . SER B 1 51 ? -4.457 56.594 45.344 1 37.88 51 SER B CA 1
ATOM 2256 C C . SER B 1 51 ? -5.211 56 44.156 1 37.88 51 SER B C 1
ATOM 2258 O O . SER B 1 51 ? -5.59 54.812 44.188 1 37.88 51 SER B O 1
ATOM 2260 N N . SER B 1 52 ? -6.078 56.75 43.5 1 36.34 52 SER B N 1
ATOM 2261 C CA . SER B 1 52 ? -6.668 56.312 42.25 1 36.34 52 SER B CA 1
ATOM 2262 C C . SER B 1 52 ? -5.598 55.875 41.25 1 36.34 52 SER B C 1
ATOM 2264 O O . SER B 1 52 ? -4.793 56.688 40.781 1 36.34 52 SER B O 1
ATOM 2266 N N . SER B 1 53 ? -4.926 54.719 41.438 1 39.41 53 SER B N 1
ATOM 2267 C CA . SER B 1 53 ? -4.109 54.094 40.406 1 39.41 53 SER B CA 1
ATOM 2268 C C . SER B 1 53 ? -4.871 54.031 39.062 1 39.41 53 SER B C 1
ATOM 2270 O O . SER B 1 53 ? -5.953 53.438 39 1 39.41 53 SER B O 1
ATOM 2272 N N . SER B 1 54 ? -4.793 55.062 38.219 1 39 54 SER B N 1
ATOM 2273 C CA . SER B 1 54 ? -5.223 54.969 36.844 1 39 54 SER B CA 1
ATOM 2274 C C . SER B 1 54 ? -4.766 53.688 36.156 1 39 54 SER B C 1
ATOM 2276 O O . SER B 1 54 ? -3.564 53.438 36.031 1 39 54 SER B O 1
ATOM 2278 N N . SER B 1 55 ? -5.398 52.625 36.5 1 41.25 55 SER B N 1
ATOM 2279 C CA . SER B 1 55 ? -5.254 51.406 35.688 1 41.25 55 SER B CA 1
ATOM 2280 C C . SER B 1 55 ? -5.316 51.719 34.188 1 41.25 55 SER B C 1
ATOM 2282 O O . SER B 1 55 ? -6.387 52.031 33.656 1 41.25 55 SER B O 1
ATOM 2284 N N . ALA B 1 56 ? -4.34 52.375 33.625 1 42 56 ALA B N 1
ATOM 2285 C CA . ALA B 1 56 ? -4.176 52.438 32.156 1 42 56 ALA B CA 1
ATOM 2286 C C . ALA B 1 56 ? -4.473 51.062 31.547 1 42 56 ALA B C 1
ATOM 2288 O O . ALA B 1 56 ? -3.717 50.094 31.734 1 42 56 ALA B O 1
ATOM 2289 N N . SER B 1 57 ? -5.688 50.594 31.672 1 45.5 57 SER B N 1
ATOM 2290 C CA . SER B 1 57 ? -6.098 49.531 30.781 1 45.5 57 SER B CA 1
ATOM 2291 C C . SER B 1 57 ? -5.488 49.688 29.406 1 45.5 57 SER B C 1
ATOM 2293 O O . SER B 1 57 ? -5.82 50.625 28.688 1 45.5 57 SER B O 1
ATOM 2295 N N . SER B 1 58 ? -4.25 49.594 29.25 1 50.66 58 SER B N 1
ATOM 2296 C CA . SER B 1 58 ? -3.611 49.531 27.938 1 50.66 58 SER B CA 1
ATOM 2297 C C . SER B 1 58 ? -4.523 48.844 26.922 1 50.66 58 SER B C 1
ATOM 2299 O O . SER B 1 58 ? -4.551 47.625 26.812 1 50.66 58 SER B O 1
ATOM 2301 N N . ALA B 1 59 ? -5.668 49.375 26.672 1 54.81 59 ALA B N 1
ATOM 2302 C CA . ALA B 1 59 ? -6.684 48.969 25.703 1 54.81 59 ALA B CA 1
ATOM 2303 C C . ALA B 1 59 ? -6.074 48.75 24.328 1 54.81 59 ALA B C 1
ATOM 2305 O O . ALA B 1 59 ? -5.379 49.625 23.797 1 54.81 59 ALA B O 1
ATOM 2306 N N . VAL B 1 60 ? -5.746 47.5 24.031 1 59.41 60 VAL B N 1
ATOM 2307 C CA . VAL B 1 60 ? -5.469 47.156 22.641 1 59.41 60 VAL B CA 1
ATOM 2308 C C . VAL B 1 60 ? -6.34 48 21.719 1 59.41 60 VAL B C 1
ATOM 2310 O O . VAL B 1 60 ? -7.543 48.156 21.938 1 59.41 60 VAL B O 1
ATOM 2313 N N . THR B 1 61 ? -5.762 48.875 21.062 1 65.94 61 THR B N 1
ATOM 2314 C CA . THR B 1 61 ? -6.461 49.719 20.109 1 65.94 61 THR B CA 1
ATOM 2315 C C . THR B 1 61 ? -7.246 48.875 19.109 1 65.94 61 THR B C 1
ATOM 2317 O O . THR B 1 61 ? -6.895 47.719 18.844 1 65.94 61 THR B O 1
ATOM 2320 N N . PRO B 1 62 ? -8.344 49.312 18.703 1 67.19 62 PRO B N 1
ATOM 2321 C CA . PRO B 1 62 ? -9.227 48.594 17.781 1 67.19 62 PRO B CA 1
ATOM 2322 C C . PRO B 1 62 ? -8.469 47.938 16.641 1 67.19 62 PRO B C 1
ATOM 2324 O O . PRO B 1 62 ? -8.758 46.781 16.297 1 67.19 62 PRO B O 1
ATOM 2327 N N . PRO B 1 63 ? -7.453 48.594 16.078 1 71.12 63 PRO B N 1
ATOM 2328 C CA . PRO B 1 63 ? -6.723 47.906 15.016 1 71.12 63 PRO B CA 1
ATOM 2329 C C . PRO B 1 63 ? -5.914 46.719 15.531 1 71.12 63 PRO B C 1
ATOM 2331 O O . PRO B 1 63 ? -5.789 45.719 14.844 1 71.12 63 PRO B O 1
ATOM 2334 N N . GLN B 1 64 ? -5.469 46.938 16.766 1 74.62 64 GLN B N 1
ATOM 2335 C CA . GLN B 1 64 ? -4.676 45.844 17.344 1 74.62 64 GLN B CA 1
ATOM 2336 C C . GLN B 1 64 ? -5.551 44.656 17.703 1 74.62 64 GLN B C 1
ATOM 2338 O O . GLN B 1 64 ? -5.145 43.5 17.516 1 74.62 64 GLN B O 1
ATOM 2343 N N . ARG B 1 65 ? -6.785 45 18.125 1 76.69 65 ARG B N 1
ATOM 2344 C CA . ARG B 1 65 ? -7.723 43.938 18.453 1 76.69 65 ARG B CA 1
ATOM 2345 C C . ARG B 1 65 ? -8.078 43.125 17.219 1 76.69 65 ARG B C 1
ATOM 2347 O O . ARG B 1 65 ? -8.164 41.906 17.266 1 76.69 65 ARG B O 1
ATOM 2354 N N . SER B 1 66 ? -8.141 43.875 16.125 1 82.56 66 SER B N 1
ATOM 2355 C CA . SER B 1 66 ? -8.492 43.188 14.883 1 82.56 66 SER B CA 1
ATOM 2356 C C . SER B 1 66 ? -7.367 42.281 14.414 1 82.56 66 SER B C 1
ATOM 2358 O O . SER B 1 66 ? -7.617 41.156 13.953 1 82.56 66 SER B O 1
ATOM 2360 N N . MET B 1 67 ? -6.207 42.688 14.578 1 82.56 67 MET B N 1
ATOM 2361 C CA . MET B 1 67 ? -5.051 41.906 14.172 1 82.56 67 MET B CA 1
ATOM 2362 C C . MET B 1 67 ? -4.922 40.625 15.023 1 82.56 67 MET B C 1
ATOM 2364 O O . MET B 1 67 ? -4.664 39.562 14.508 1 82.56 67 MET B O 1
ATOM 2368 N N . ILE B 1 68 ? -5.16 40.781 16.328 1 84.31 68 ILE B N 1
ATOM 2369 C CA . ILE B 1 68 ? -5.082 39.656 17.25 1 84.31 68 ILE B CA 1
ATOM 2370 C C . ILE B 1 68 ? -6.176 38.656 16.906 1 84.31 68 ILE B C 1
ATOM 2372 O O . ILE B 1 68 ? -5.926 37.438 16.906 1 84.31 68 ILE B O 1
ATOM 2376 N N . ASP B 1 69 ? -7.301 39.156 16.609 1 87.69 69 ASP B N 1
ATOM 2377 C CA . ASP B 1 69 ? -8.406 38.281 16.234 1 87.69 69 ASP B CA 1
ATOM 2378 C C . ASP B 1 69 ? -8.086 37.531 14.961 1 87.69 69 ASP B C 1
ATOM 2380 O O . ASP B 1 69 ? -8.398 36.312 14.852 1 87.69 69 ASP B O 1
ATOM 2384 N N . GLN B 1 70 ? -7.477 38.188 14.023 1 88.62 70 GLN B N 1
ATOM 2385 C CA . GLN B 1 70 ? -7.082 37.531 12.773 1 88.62 70 GLN B CA 1
ATOM 2386 C C . GLN B 1 70 ? -6.035 36.469 13.016 1 88.62 70 GLN B C 1
ATOM 2388 O O . GLN B 1 70 ? -6.102 35.375 12.422 1 88.62 70 GLN B O 1
ATOM 2393 N N . MET B 1 71 ? -5.18 36.781 13.945 1 88.44 71 MET B N 1
ATOM 2394 C CA . MET B 1 71 ? -4.125 35.812 14.25 1 88.44 71 MET B CA 1
ATOM 2395 C C . MET B 1 71 ? -4.691 34.562 14.93 1 88.44 71 MET B C 1
ATOM 2397 O O . MET B 1 71 ? -4.254 33.469 14.664 1 88.44 71 MET B O 1
ATOM 2401 N N . ILE B 1 72 ? -5.676 34.781 15.75 1 89.88 72 ILE B N 1
ATOM 2402 C CA . ILE B 1 72 ? -6.312 33.656 16.438 1 89.88 72 ILE B CA 1
ATOM 2403 C C . ILE B 1 72 ? -7.07 32.812 15.43 1 89.88 72 ILE B C 1
ATOM 2405 O O . ILE B 1 72 ? -7.012 31.562 15.5 1 89.88 72 ILE B O 1
ATOM 2409 N N . THR B 1 73 ? -7.711 33.469 14.547 1 92.5 73 THR B N 1
ATOM 2410 C CA . THR B 1 73 ? -8.438 32.75 13.508 1 92.5 73 THR B CA 1
ATOM 2411 C C . THR B 1 73 ? -7.484 31.922 12.656 1 92.5 73 THR B C 1
ATOM 2413 O O . THR B 1 73 ? -7.766 30.75 12.359 1 92.5 73 THR B O 1
ATOM 2416 N N . LEU B 1 74 ? -6.41 32.531 12.312 1 91.75 74 LEU B N 1
ATOM 2417 C CA . LEU B 1 74 ? -5.426 31.828 11.492 1 91.75 74 LEU B CA 1
ATOM 2418 C C . LEU B 1 74 ? -4.844 30.625 12.234 1 91.75 74 LEU B C 1
ATOM 2420 O O . LEU B 1 74 ? -4.648 29.562 11.648 1 91.75 74 LEU B O 1
ATOM 2424 N N . ARG B 1 75 ? -4.555 30.844 13.453 1 90.69 75 ARG B N 1
ATOM 2425 C CA . ARG B 1 75 ? -4.031 29.75 14.258 1 90.69 75 ARG B CA 1
ATOM 2426 C C . ARG B 1 75 ? -5.016 28.594 14.32 1 90.69 75 ARG B C 1
ATOM 2428 O O . ARG B 1 75 ? -4.621 27.422 14.227 1 90.69 75 ARG B O 1
ATOM 2435 N N . THR B 1 76 ? -6.238 28.891 14.508 1 93.25 76 THR B N 1
ATOM 2436 C CA . THR B 1 76 ? -7.266 27.859 14.562 1 93.25 76 THR B CA 1
ATOM 2437 C C . THR B 1 76 ? -7.344 27.094 13.242 1 93.25 76 THR B C 1
ATOM 2439 O O . THR B 1 76 ? -7.41 25.859 13.234 1 93.25 76 THR B O 1
ATOM 2442 N N . ARG B 1 77 ? -7.297 27.812 12.203 1 93.44 77 ARG B N 1
ATOM 2443 C CA . ARG B 1 77 ? -7.355 27.203 10.883 1 93.44 77 ARG B CA 1
ATOM 2444 C C . ARG B 1 77 ? -6.152 26.297 10.641 1 93.44 77 ARG B C 1
ATOM 2446 O O . ARG B 1 77 ? -6.289 25.203 10.102 1 93.44 77 ARG B O 1
ATOM 2453 N N . LEU B 1 78 ? -5.016 26.812 11.023 1 92.19 78 LEU B N 1
ATOM 2454 C CA . LEU B 1 78 ? -3.795 26.031 10.836 1 92.19 78 LEU B CA 1
ATOM 2455 C C . LEU B 1 78 ? -3.824 24.766 11.688 1 92.19 78 LEU B C 1
ATOM 2457 O O . LEU B 1 78 ? -3.389 23.703 11.234 1 92.19 78 LEU B O 1
ATOM 2461 N N . ASN B 1 79 ? -4.34 24.859 12.867 1 93.5 79 ASN B N 1
ATOM 2462 C CA . ASN B 1 79 ? -4.473 23.688 13.719 1 93.5 79 ASN B CA 1
ATOM 2463 C C . ASN B 1 79 ? -5.387 22.641 13.094 1 93.5 79 ASN B C 1
ATOM 2465 O O . ASN B 1 79 ? -5.113 21.438 13.172 1 93.5 79 ASN B O 1
ATOM 2469 N N . GLU B 1 80 ? -6.426 23.094 12.547 1 93.06 80 GLU B N 1
ATOM 2470 C CA . GLU B 1 80 ? -7.352 22.188 11.867 1 93.06 80 GLU B CA 1
ATOM 2471 C C . GLU B 1 80 ? -6.68 21.5 10.68 1 93.06 80 GLU B C 1
ATOM 2473 O O . GLU B 1 80 ? -6.875 20.312 10.461 1 93.06 80 GLU B O 1
ATOM 2478 N N . ARG B 1 81 ? -5.945 22.234 9.93 1 91.94 81 ARG B N 1
ATOM 2479 C CA . ARG B 1 81 ? -5.254 21.672 8.773 1 91.94 81 ARG B CA 1
ATOM 2480 C C . ARG B 1 81 ? -4.242 20.609 9.195 1 91.94 81 ARG B C 1
ATOM 2482 O O . ARG B 1 81 ? -4.094 19.578 8.531 1 91.94 81 ARG B O 1
ATOM 2489 N N . VAL B 1 82 ? -3.549 20.906 10.234 1 91.75 82 VAL B N 1
ATOM 2490 C CA . VAL B 1 82 ? -2.588 19.938 10.75 1 91.75 82 VAL B CA 1
ATOM 2491 C C . VAL B 1 82 ? -3.316 18.656 11.172 1 91.75 82 VAL B C 1
ATOM 2493 O O . VAL B 1 82 ? -2.873 17.547 10.852 1 91.75 82 VAL B O 1
ATOM 2496 N N . SER B 1 83 ? -4.383 18.828 11.844 1 93.38 83 SER B N 1
ATOM 2497 C CA . SER B 1 83 ? -5.16 17.688 12.328 1 93.38 83 SER B CA 1
ATOM 2498 C C . SER B 1 83 ? -5.668 16.844 11.172 1 93.38 83 SER B C 1
ATOM 2500 O O . SER B 1 83 ? -5.547 15.609 11.195 1 93.38 83 SER B O 1
ATOM 2502 N N . LYS B 1 84 ? -6.184 17.5 10.172 1 91.31 84 LYS B N 1
ATOM 2503 C CA . LYS B 1 84 ? -6.703 16.781 9.008 1 91.31 84 LYS B CA 1
ATOM 2504 C C . LYS B 1 84 ? -5.59 16.047 8.258 1 91.31 84 LYS B C 1
ATOM 2506 O O . LYS B 1 84 ? -5.77 14.914 7.832 1 91.31 84 LYS B O 1
ATOM 2511 N N . ALA B 1 85 ? -4.48 16.688 8.086 1 91.06 85 ALA B N 1
ATOM 2512 C CA . ALA B 1 85 ? -3.348 16.062 7.406 1 91.06 85 ALA B CA 1
ATOM 2513 C C . ALA B 1 85 ? -2.857 14.836 8.164 1 91.06 85 ALA B C 1
ATOM 2515 O O . ALA B 1 85 ? -2.559 13.805 7.555 1 91.06 85 ALA B O 1
ATOM 2516 N N . ASN B 1 86 ? -2.883 14.938 9.461 1 91.62 86 ASN B N 1
ATOM 2517 C CA . ASN B 1 86 ? -2.447 13.812 10.281 1 91.62 86 ASN B CA 1
ATOM 2518 C C . ASN B 1 86 ? -3.443 12.656 10.227 1 91.62 86 ASN B C 1
ATOM 2520 O O . ASN B 1 86 ? -3.047 11.492 10.18 1 91.62 86 ASN B O 1
ATOM 2524 N N . ALA B 1 87 ? -4.652 13.008 10.25 1 92.62 87 ALA B N 1
ATOM 2525 C CA . ALA B 1 87 ? -5.676 11.977 10.133 1 92.62 87 ALA B CA 1
ATOM 2526 C C . ALA B 1 87 ? -5.574 11.258 8.797 1 92.62 87 ALA B C 1
ATOM 2528 O O . ALA B 1 87 ? -5.691 10.031 8.734 1 92.62 87 ALA B O 1
ATOM 2529 N N . PHE B 1 88 ? -5.352 11.945 7.73 1 94.12 88 PHE B N 1
ATOM 2530 C CA . PHE B 1 88 ? -5.203 11.352 6.402 1 94.12 88 PHE B CA 1
ATOM 2531 C C . PHE B 1 88 ? -3.965 10.469 6.34 1 94.12 88 PHE B C 1
ATOM 2533 O O . PHE B 1 88 ? -4.008 9.367 5.789 1 94.12 88 PHE B O 1
ATOM 2540 N N . ALA B 1 89 ? -2.92 10.914 6.871 1 92.88 89 ALA B N 1
ATOM 2541 C CA . ALA B 1 89 ? -1.694 10.117 6.91 1 92.88 89 ALA B CA 1
ATOM 2542 C C .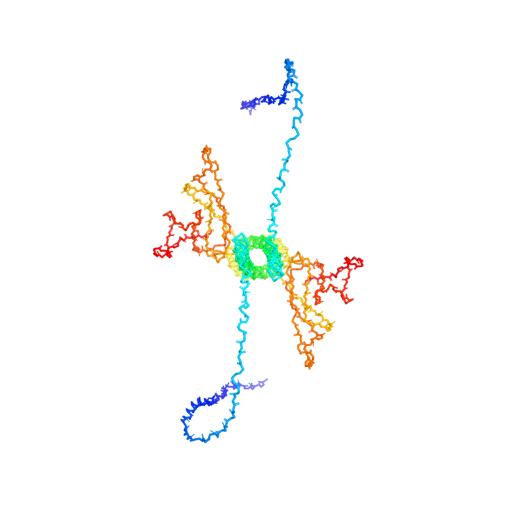 ALA B 1 89 ? -1.911 8.812 7.672 1 92.88 89 ALA B C 1
ATOM 2544 O O . ALA B 1 89 ? -1.434 7.758 7.25 1 92.88 89 ALA B O 1
ATOM 2545 N N . LYS B 1 90 ? -2.598 8.922 8.734 1 93.69 90 LYS B N 1
ATOM 2546 C CA . LYS B 1 90 ? -2.895 7.723 9.516 1 93.69 90 LYS B CA 1
ATOM 2547 C C . LYS B 1 90 ? -3.709 6.723 8.703 1 93.69 90 LYS B C 1
ATOM 2549 O O . LYS B 1 90 ? -3.461 5.516 8.758 1 93.69 90 LYS B O 1
ATOM 2554 N N . PHE B 1 91 ? -4.711 7.191 7.984 1 94.25 91 PHE B N 1
ATOM 2555 C CA . PHE B 1 91 ? -5.492 6.34 7.094 1 94.25 91 PHE B CA 1
ATOM 2556 C C . PHE B 1 91 ? -4.594 5.668 6.062 1 94.25 91 PHE B C 1
ATOM 2558 O O . PHE B 1 91 ? -4.711 4.465 5.82 1 94.25 91 PHE B O 1
ATOM 2565 N N . LEU B 1 92 ? -3.705 6.441 5.473 1 94.88 92 LEU B N 1
ATOM 2566 C CA . LEU B 1 92 ? -2.805 5.906 4.453 1 94.88 92 LEU B CA 1
ATOM 2567 C C . LEU B 1 92 ? -1.886 4.844 5.047 1 94.88 92 LEU B C 1
ATOM 2569 O O . LEU B 1 92 ? -1.612 3.826 4.41 1 94.88 92 LEU B O 1
ATOM 2573 N N . GLU B 1 93 ? -1.407 5.082 6.273 1 94.5 93 GLU B N 1
ATOM 2574 C CA . GLU B 1 93 ? -0.562 4.102 6.949 1 94.5 93 GLU B CA 1
ATOM 2575 C C . GLU B 1 93 ? -1.308 2.791 7.172 1 94.5 93 GLU B C 1
ATOM 2577 O O . GLU B 1 93 ? -0.758 1.712 6.941 1 94.5 93 GLU B O 1
ATOM 2582 N N . LYS B 1 94 ? -2.494 2.891 7.594 1 94.94 94 LYS B N 1
ATOM 2583 C CA . LYS B 1 94 ? -3.314 1.701 7.805 1 94.94 94 LYS B CA 1
ATOM 2584 C C . LYS B 1 94 ? -3.557 0.959 6.492 1 94.94 94 LYS B C 1
ATOM 2586 O O . LYS B 1 94 ? -3.465 -0.269 6.445 1 94.94 94 LYS B O 1
ATOM 2591 N N . THR B 1 95 ? -3.867 1.687 5.469 1 94.5 95 THR B N 1
ATOM 2592 C CA . THR B 1 95 ? -4.109 1.104 4.152 1 94.5 95 THR B CA 1
ATOM 2593 C C . THR B 1 95 ? -2.857 0.409 3.631 1 94.5 95 THR B C 1
ATOM 2595 O O . THR B 1 95 ? -2.939 -0.674 3.049 1 94.5 95 THR B O 1
ATOM 2598 N N . LEU B 1 96 ? -1.73 1.043 3.857 1 95.19 96 LEU B N 1
ATOM 2599 C CA . LEU B 1 96 ? -0.464 0.468 3.418 1 95.19 96 LEU B CA 1
ATOM 2600 C C . LEU B 1 96 ? -0.192 -0.855 4.125 1 95.19 96 LEU B C 1
ATOM 2602 O O . LEU B 1 96 ? 0.3 -1.804 3.51 1 95.19 96 LEU B O 1
ATOM 2606 N N . LEU B 1 97 ? -0.506 -0.91 5.391 1 94.75 97 LEU B N 1
ATOM 2607 C CA . LEU B 1 97 ? -0.324 -2.146 6.145 1 94.75 97 LEU B CA 1
ATOM 2608 C C . LEU B 1 97 ? -1.175 -3.27 5.559 1 94.75 97 LEU B C 1
ATOM 2610 O O . LEU B 1 97 ? -0.72 -4.41 5.457 1 94.75 97 LEU B O 1
ATOM 2614 N N . GLU B 1 98 ? -2.344 -2.945 5.18 1 95.31 98 GLU B N 1
ATOM 2615 C CA . GLU B 1 98 ? -3.23 -3.926 4.562 1 95.31 98 GLU B CA 1
ATOM 2616 C C . GLU B 1 98 ? -2.674 -4.414 3.23 1 95.31 98 GLU B C 1
ATOM 2618 O O . GLU B 1 98 ? -2.684 -5.617 2.949 1 95.31 98 GLU B O 1
ATOM 2623 N N . ARG B 1 99 ? -2.213 -3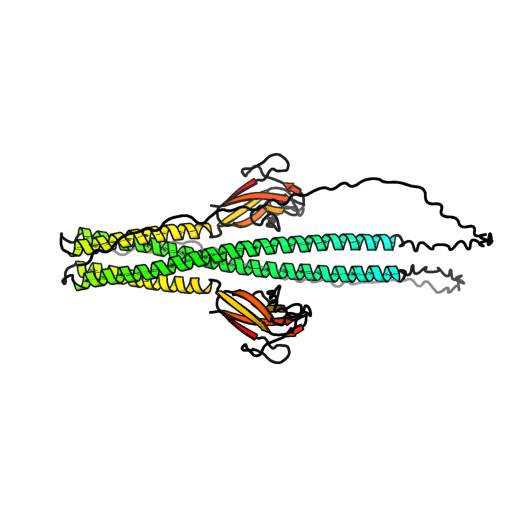.443 2.49 1 95.69 99 ARG B N 1
ATOM 2624 C CA . ARG B 1 99 ? -1.629 -3.82 1.207 1 95.69 99 ARG B CA 1
ATOM 2625 C C . ARG B 1 99 ? -0.412 -4.719 1.401 1 95.69 99 ARG B C 1
ATOM 2627 O O . ARG B 1 99 ? -0.222 -5.684 0.659 1 95.69 99 ARG B O 1
ATOM 2634 N N . ASP B 1 100 ? 0.384 -4.371 2.305 1 96 100 ASP B N 1
ATOM 2635 C CA . ASP B 1 100 ? 1.58 -5.16 2.576 1 96 100 ASP B CA 1
ATOM 2636 C C . ASP B 1 100 ? 1.215 -6.586 2.986 1 96 100 ASP B C 1
ATOM 2638 O O . ASP B 1 100 ? 1.887 -7.543 2.594 1 96 100 ASP B O 1
ATOM 2642 N N . ASP B 1 101 ? 0.2 -6.754 3.76 1 96.5 101 ASP B N 1
ATOM 2643 C CA . ASP B 1 101 ? -0.286 -8.078 4.129 1 96.5 101 ASP B CA 1
ATOM 2644 C C . ASP B 1 101 ? -0.747 -8.859 2.9 1 96.5 101 ASP B C 1
ATOM 2646 O O . ASP B 1 101 ? -0.458 -10.055 2.771 1 96.5 101 ASP B O 1
ATOM 2650 N N . ASP B 1 102 ? -1.468 -8.141 2.082 1 96.44 102 ASP B N 1
ATOM 2651 C CA . ASP B 1 102 ? -1.942 -8.766 0.851 1 96.44 102 ASP B CA 1
ATOM 2652 C C . ASP B 1 102 ? -0.774 -9.219 -0.022 1 96.44 102 ASP B C 1
ATOM 2654 O O . ASP B 1 102 ? -0.813 -10.297 -0.61 1 96.44 102 ASP B O 1
ATOM 2658 N N . LEU B 1 103 ? 0.208 -8.414 -0.107 1 96 103 LEU B N 1
ATOM 2659 C CA . LEU B 1 103 ? 1.378 -8.75 -0.912 1 96 103 LEU B CA 1
ATOM 2660 C C . LEU B 1 103 ? 2.105 -9.961 -0.334 1 96 103 LEU B C 1
ATOM 2662 O O . LEU B 1 103 ? 2.572 -10.82 -1.08 1 96 103 LEU B O 1
ATOM 2666 N N . SER B 1 104 ? 2.211 -10.031 0.964 1 96.62 104 SER B N 1
ATOM 2667 C CA . SER B 1 104 ? 2.826 -11.188 1.614 1 96.62 104 SER B CA 1
ATOM 2668 C C . SER B 1 104 ? 2.061 -12.469 1.307 1 96.62 104 SER B C 1
ATOM 2670 O O . SER B 1 104 ? 2.662 -13.508 1.035 1 96.62 104 SER B O 1
ATOM 2672 N N . ARG B 1 105 ? 0.784 -12.328 1.294 1 96.81 105 ARG B N 1
ATOM 2673 C CA . ARG B 1 105 ? -0.051 -13.484 0.977 1 96.81 105 ARG B CA 1
ATOM 2674 C C . ARG B 1 105 ? 0.148 -13.922 -0.469 1 96.81 105 ARG B C 1
ATOM 2676 O O . ARG B 1 105 ? 0.267 -15.117 -0.75 1 96.81 105 ARG B O 1
ATOM 2683 N N . ALA B 1 106 ? 0.157 -12.969 -1.309 1 96.88 106 ALA B N 1
ATOM 2684 C CA . ALA B 1 106 ? 0.339 -13.281 -2.725 1 96.88 106 ALA B CA 1
ATOM 2685 C C . ALA B 1 106 ? 1.699 -13.93 -2.973 1 96.88 106 ALA B C 1
ATOM 2687 O O . ALA B 1 106 ? 1.805 -14.891 -3.734 1 96.88 106 ALA B O 1
ATOM 2688 N N . ARG B 1 107 ? 2.699 -13.367 -2.375 1 97.06 107 ARG B N 1
ATOM 2689 C CA . ARG B 1 107 ? 4.039 -13.93 -2.508 1 97.06 107 ARG B CA 1
ATOM 2690 C C . ARG B 1 107 ? 4.078 -15.383 -2.045 1 97.06 107 ARG B C 1
ATOM 2692 O O . ARG B 1 107 ? 4.676 -16.234 -2.705 1 97.06 107 ARG B O 1
ATOM 2699 N N . ARG B 1 108 ? 3.477 -15.688 -0.954 1 97.12 108 ARG B N 1
ATOM 2700 C CA . ARG B 1 108 ? 3.445 -17.047 -0.42 1 97.12 108 ARG B CA 1
ATOM 2701 C C . ARG B 1 108 ? 2.723 -18 -1.375 1 97.12 108 ARG B C 1
ATOM 2703 O O . ARG B 1 108 ? 3.178 -19.125 -1.604 1 97.12 108 ARG B O 1
ATOM 2710 N N . ALA B 1 109 ? 1.607 -17.469 -1.874 1 98.12 109 ALA B N 1
ATOM 2711 C CA . ALA B 1 109 ? 0.843 -18.266 -2.818 1 98.12 109 ALA B CA 1
ATOM 2712 C C . ALA B 1 109 ? 1.679 -18.609 -4.051 1 98.12 109 ALA B C 1
ATOM 2714 O O . ALA B 1 109 ? 1.69 -19.766 -4.5 1 98.12 109 ALA B O 1
ATOM 2715 N N . LEU B 1 110 ? 2.354 -17.672 -4.586 1 98.19 110 LEU B N 1
ATOM 2716 C CA . LEU B 1 110 ? 3.189 -17.875 -5.762 1 98.19 110 LEU B CA 1
ATOM 2717 C C . LEU B 1 110 ? 4.332 -18.844 -5.453 1 98.19 110 LEU B C 1
ATOM 2719 O O . LEU B 1 110 ? 4.637 -19.734 -6.258 1 98.19 110 LEU B O 1
ATOM 2723 N N . ALA B 1 111 ? 4.945 -18.688 -4.32 1 97.81 111 ALA B N 1
ATOM 2724 C CA . ALA B 1 111 ? 6.039 -19.562 -3.914 1 97.81 111 ALA B CA 1
ATOM 2725 C C . ALA B 1 111 ? 5.547 -21 -3.727 1 97.81 111 ALA B C 1
ATOM 2727 O O . ALA B 1 111 ? 6.215 -21.953 -4.137 1 97.81 111 ALA B O 1
ATOM 2728 N N . ASN B 1 112 ? 4.426 -21.156 -3.08 1 98 112 ASN B N 1
ATOM 2729 C CA . ASN B 1 112 ? 3.836 -22.484 -2.898 1 98 112 ASN B CA 1
ATOM 2730 C C . ASN B 1 112 ? 3.521 -23.141 -4.238 1 98 112 ASN B C 1
ATOM 2732 O O . ASN B 1 112 ? 3.762 -24.344 -4.414 1 98 112 ASN B O 1
ATOM 2736 N N . ALA B 1 113 ? 3.002 -22.328 -5.133 1 98.38 113 ALA B N 1
ATOM 2737 C CA . ALA B 1 113 ? 2.693 -22.844 -6.461 1 98.38 113 ALA B CA 1
ATOM 2738 C C . ALA B 1 113 ? 3.963 -23.281 -7.188 1 98.38 113 ALA B C 1
ATOM 2740 O O . ALA B 1 113 ? 3.973 -24.312 -7.871 1 98.38 113 ALA B O 1
ATOM 2741 N N . ALA B 1 114 ? 5.012 -22.562 -7.066 1 98.25 114 ALA B N 1
ATOM 2742 C CA . ALA B 1 114 ? 6.289 -22.906 -7.688 1 98.25 114 ALA B CA 1
ATOM 2743 C C . ALA B 1 114 ? 6.809 -24.25 -7.156 1 98.25 114 ALA B C 1
ATOM 2745 O O . ALA B 1 114 ? 7.258 -25.094 -7.93 1 98.25 114 ALA B O 1
ATOM 2746 N N . ARG B 1 115 ? 6.707 -24.453 -5.879 1 97.88 115 ARG B N 1
ATOM 2747 C CA . ARG B 1 115 ? 7.156 -25.703 -5.277 1 97.88 115 ARG B CA 1
ATOM 2748 C C . ARG B 1 115 ? 6.305 -26.875 -5.754 1 97.88 115 ARG B C 1
ATOM 2750 O O . ARG B 1 115 ? 6.832 -27.938 -6.07 1 97.88 115 ARG B O 1
ATOM 2757 N N . GLU B 1 116 ? 5.012 -26.625 -5.785 1 98.06 116 GLU B N 1
ATOM 2758 C CA . GLU B 1 116 ? 4.105 -27.672 -6.25 1 98.06 116 GLU B CA 1
ATOM 2759 C C . GLU B 1 116 ? 4.387 -28.047 -7.699 1 98.06 116 GLU B C 1
ATOM 2761 O O . GLU B 1 116 ? 4.309 -29.219 -8.07 1 98.06 116 GLU B O 1
ATOM 2766 N N . THR B 1 117 ? 4.734 -27.094 -8.5 1 98.44 117 THR B N 1
ATOM 2767 C CA . THR B 1 117 ? 5.039 -27.359 -9.906 1 98.44 117 THR B CA 1
ATOM 2768 C C . THR B 1 117 ? 6.277 -28.234 -10.039 1 98.44 117 THR B C 1
ATOM 2770 O O . THR B 1 117 ? 6.348 -29.078 -10.93 1 98.44 117 THR B O 1
ATOM 2773 N N . GLU B 1 118 ? 7.23 -28.031 -9.156 1 97.44 118 GLU B N 1
ATOM 2774 C CA . GLU B 1 118 ? 8.414 -28.891 -9.156 1 97.44 118 GLU B CA 1
ATOM 2775 C C . GLU B 1 118 ? 8.047 -30.328 -8.812 1 97.44 118 GLU B C 1
ATOM 2777 O O . GLU B 1 118 ? 8.586 -31.266 -9.406 1 97.44 118 GLU B O 1
ATOM 2782 N N . THR B 1 119 ? 7.199 -30.484 -7.855 1 97.75 119 THR B N 1
ATOM 2783 C CA . THR B 1 119 ? 6.727 -31.812 -7.484 1 97.75 119 THR B CA 1
ATOM 2784 C C . THR B 1 119 ? 6.008 -32.469 -8.656 1 97.75 119 THR B C 1
ATOM 2786 O O . THR B 1 119 ? 6.258 -33.656 -8.969 1 97.75 119 THR B O 1
ATOM 2789 N N . LEU B 1 120 ? 5.117 -31.703 -9.328 1 97.88 120 LEU B N 1
ATOM 2790 C CA . LEU B 1 120 ? 4.379 -32.219 -10.484 1 97.88 120 LEU B CA 1
ATOM 2791 C C . LEU B 1 120 ? 5.332 -32.594 -11.609 1 97.88 120 LEU B C 1
ATOM 2793 O O . LEU B 1 120 ? 5.152 -33.625 -12.258 1 97.88 120 LEU B O 1
ATOM 2797 N N . ARG B 1 121 ? 6.312 -31.766 -11.844 1 97.5 121 ARG B N 1
ATOM 2798 C CA . ARG B 1 121 ? 7.32 -32.062 -12.859 1 97.5 121 ARG B CA 1
ATOM 2799 C C . ARG B 1 121 ? 8.062 -33.344 -12.555 1 97.5 121 ARG B C 1
ATOM 2801 O O . ARG B 1 121 ? 8.312 -34.156 -13.445 1 97.5 121 ARG B O 1
ATOM 2808 N N . ALA B 1 122 ? 8.477 -33.562 -11.289 1 96.62 122 ALA B N 1
ATOM 2809 C CA . ALA B 1 122 ? 9.156 -34.812 -10.875 1 96.62 122 ALA B CA 1
ATOM 2810 C C . ALA B 1 122 ? 8.266 -36.031 -11.086 1 96.62 122 ALA B C 1
ATOM 2812 O O . ALA B 1 122 ? 8.727 -37.062 -11.547 1 96.62 122 ALA B O 1
ATOM 2813 N N . MET B 1 123 ? 7.008 -35.906 -10.828 1 94.19 123 MET B N 1
ATOM 2814 C CA . MET B 1 123 ? 6.062 -37 -11.031 1 94.19 123 MET B CA 1
ATOM 2815 C C . MET B 1 123 ? 5.973 -37.375 -12.508 1 94.19 123 MET B C 1
ATOM 2817 O O . MET B 1 123 ? 6.035 -38.531 -12.859 1 94.19 123 MET B O 1
ATOM 2821 N N . ALA B 1 124 ? 5.824 -36.344 -13.32 1 94 124 ALA B N 1
ATOM 2822 C CA . ALA B 1 124 ? 5.734 -36.562 -14.758 1 94 124 ALA B CA 1
ATOM 2823 C C . ALA B 1 124 ? 7.023 -37.188 -15.297 1 94 124 ALA B C 1
ATOM 2825 O O . ALA B 1 124 ? 6.988 -38.062 -16.156 1 94 124 ALA B O 1
ATOM 2826 N N . SER B 1 125 ? 8.148 -36.75 -14.844 1 93.25 125 SER B N 1
ATOM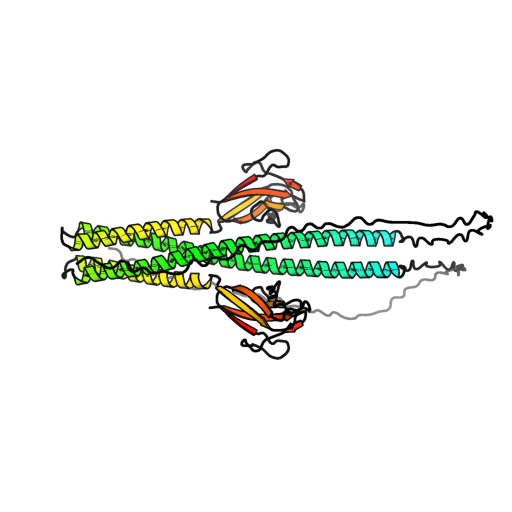 2827 C CA . SER B 1 125 ? 9.438 -37.281 -15.266 1 93.25 125 SER B CA 1
ATOM 2828 C C . SER B 1 125 ? 9.578 -38.75 -14.859 1 93.25 125 SER B C 1
ATOM 2830 O O . SER B 1 125 ? 10.133 -39.562 -15.617 1 93.25 125 SER B O 1
ATOM 2832 N N . ASP B 1 126 ? 9.07 -39.125 -13.688 1 91.38 126 ASP B N 1
ATOM 2833 C CA . ASP B 1 126 ? 9.109 -40.531 -13.219 1 91.38 126 ASP B CA 1
ATOM 2834 C C . ASP B 1 126 ? 8.25 -41.406 -14.102 1 91.38 126 ASP B C 1
ATOM 2836 O O . ASP B 1 126 ? 8.633 -42.562 -14.414 1 91.38 126 ASP B O 1
ATOM 2840 N N . MET B 1 127 ? 7.121 -40.906 -14.531 1 87.25 127 MET B N 1
ATOM 2841 C CA . MET B 1 127 ? 6.258 -41.656 -15.43 1 87.25 127 MET B CA 1
ATOM 2842 C C . MET B 1 127 ? 6.953 -41.906 -16.766 1 87.25 127 MET B C 1
ATOM 2844 O O . MET B 1 127 ? 6.82 -43 -17.344 1 87.25 127 MET B O 1
ATOM 2848 N N . LYS B 1 128 ? 7.633 -40.875 -17.234 1 87.31 128 LYS B N 1
ATOM 2849 C CA . LYS B 1 128 ? 8.336 -41 -18.5 1 87.31 128 LYS B CA 1
ATOM 2850 C C . LYS B 1 128 ? 9.438 -42.062 -18.422 1 87.31 128 LYS B C 1
ATOM 2852 O O . LYS B 1 128 ? 9.672 -42.812 -19.375 1 87.31 128 LYS B O 1
ATOM 2857 N N . ARG B 1 129 ? 10.133 -42.125 -17.328 1 85.75 129 ARG B N 1
ATOM 2858 C CA . ARG B 1 129 ? 11.227 -43.094 -17.156 1 85.75 129 ARG B CA 1
ATOM 2859 C C . ARG B 1 129 ? 10.711 -44.531 -17.156 1 85.75 129 ARG B C 1
ATOM 2861 O O . ARG B 1 129 ? 11.406 -45.438 -17.625 1 85.75 129 ARG B O 1
ATOM 2868 N N . THR B 1 130 ? 9.531 -44.719 -16.672 1 78.62 130 THR B N 1
ATOM 2869 C CA . THR B 1 130 ? 8.984 -46.062 -16.562 1 78.62 130 THR B CA 1
ATOM 2870 C C . THR B 1 130 ? 8.281 -46.469 -17.859 1 78.62 130 THR B C 1
ATOM 2872 O O . THR B 1 130 ? 8.109 -47.656 -18.125 1 78.62 130 THR B O 1
ATOM 2875 N N . GLN B 1 131 ? 7.75 -45.375 -18.578 1 72.69 131 GLN B N 1
ATOM 2876 C CA . GLN B 1 131 ? 6.949 -45.688 -19.75 1 72.69 131 GLN B CA 1
ATOM 2877 C C . GLN B 1 131 ? 7.84 -46.031 -20.953 1 72.69 131 GLN B C 1
ATOM 2879 O O . GLN B 1 131 ? 8.883 -45.375 -21.141 1 72.69 131 GLN B O 1
ATOM 2884 N N . SER B 1 132 ? 7.707 -47.156 -21.469 1 61.91 132 SER B N 1
ATOM 2885 C CA . SER B 1 132 ? 8.375 -47.562 -22.703 1 61.91 132 SER B CA 1
ATOM 2886 C C . SER B 1 132 ? 7.984 -46.656 -23.875 1 61.91 132 SER B C 1
ATOM 2888 O O . SER B 1 132 ? 6.988 -45.938 -23.812 1 61.91 132 SER B O 1
ATOM 2890 N N . GLU B 1 133 ? 8.82 -46.531 -25.109 1 59.91 133 GLU B N 1
ATOM 2891 C CA . GLU B 1 133 ? 8.883 -45.719 -26.328 1 59.91 133 GLU B CA 1
ATOM 2892 C C . GLU B 1 133 ? 7.504 -45.562 -26.953 1 59.91 133 GLU B C 1
ATOM 2894 O O . GLU B 1 133 ? 7.203 -46.188 -27.984 1 59.91 133 GLU B O 1
ATOM 2899 N N . THR B 1 134 ? 6.422 -45.5 -26.188 1 59.41 134 THR B N 1
ATOM 2900 C CA . THR B 1 134 ? 5.129 -45.406 -26.859 1 59.41 134 THR B CA 1
ATOM 2901 C C . THR B 1 134 ? 4.699 -43.938 -26.984 1 59.41 134 THR B C 1
ATOM 2903 O O . THR B 1 134 ? 5.371 -43.031 -26.469 1 59.41 134 THR B O 1
ATOM 2906 N N . SER B 1 135 ? 3.709 -43.656 -27.984 1 58.94 135 SER B N 1
ATOM 2907 C CA . SER B 1 135 ? 3.016 -42.375 -28.266 1 58.94 135 SER B CA 1
ATOM 2908 C C . SER B 1 135 ? 2.816 -41.562 -26.984 1 58.94 135 SER B C 1
ATOM 2910 O O . SER B 1 135 ? 2.939 -40.344 -27 1 58.94 135 SER B O 1
ATOM 2912 N N . ASP B 1 136 ? 2.891 -42.156 -25.828 1 72.81 136 ASP B N 1
ATOM 2913 C CA . ASP B 1 136 ? 2.619 -41.5 -24.547 1 72.81 136 ASP B CA 1
ATOM 2914 C C . ASP B 1 136 ? 3.848 -40.75 -24.031 1 72.81 136 ASP B C 1
ATOM 2916 O O . ASP B 1 136 ? 3.721 -39.781 -23.297 1 72.81 136 ASP B O 1
ATOM 2920 N N . ALA B 1 137 ? 4.902 -41.125 -24.844 1 78.5 137 ALA B N 1
ATOM 2921 C CA . ALA B 1 137 ? 6.148 -40.5 -24.422 1 78.5 137 ALA B CA 1
ATOM 2922 C C . ALA B 1 137 ? 6.207 -39.031 -24.891 1 78.5 137 ALA B C 1
ATOM 2924 O O . ALA B 1 137 ? 6.688 -38.156 -24.172 1 78.5 137 ALA B O 1
ATOM 2925 N N . ARG B 1 138 ? 5.617 -38.781 -26.109 1 83.75 138 ARG B N 1
ATOM 2926 C CA . ARG B 1 138 ? 5.629 -37.438 -26.641 1 83.75 138 ARG B CA 1
ATOM 2927 C C . ARG B 1 138 ? 4.719 -36.5 -25.828 1 83.75 138 ARG B C 1
ATOM 2929 O O . ARG B 1 138 ? 5.047 -35.344 -25.594 1 83.75 138 ARG B O 1
ATOM 2936 N N . SER B 1 139 ? 3.559 -37.031 -25.469 1 88.38 139 SER B N 1
ATOM 2937 C CA . SER B 1 139 ? 2.615 -36.25 -24.672 1 88.38 139 SER B CA 1
ATOM 2938 C C . SER B 1 139 ? 3.189 -35.906 -23.297 1 88.38 139 SER B C 1
ATOM 2940 O O . SER B 1 139 ? 2.979 -34.812 -22.781 1 88.38 139 SER B O 1
ATOM 2942 N N . LEU B 1 140 ? 3.924 -36.844 -22.75 1 90.69 140 LEU B N 1
ATOM 2943 C CA . LEU B 1 140 ? 4.562 -36.625 -21.453 1 90.69 140 LEU B CA 1
ATOM 2944 C C . LEU B 1 140 ? 5.676 -35.59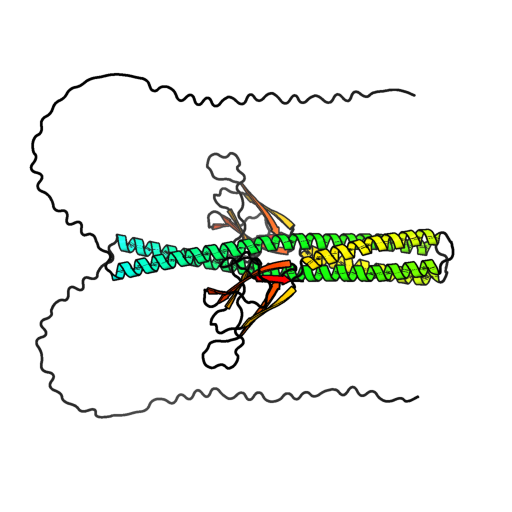4 -21.578 1 90.69 140 LEU B C 1
ATOM 2946 O O . LEU B 1 140 ? 5.871 -34.781 -20.672 1 90.69 140 LEU B O 1
ATOM 2950 N N . ASP B 1 141 ? 6.391 -35.656 -22.703 1 93.06 141 ASP B N 1
ATOM 2951 C CA . ASP B 1 141 ? 7.43 -34.656 -22.938 1 93.06 141 ASP B CA 1
ATOM 2952 C C . ASP B 1 141 ? 6.832 -33.25 -23.016 1 93.06 141 ASP B C 1
ATOM 2954 O O . ASP B 1 141 ? 7.391 -32.312 -22.469 1 93.06 141 ASP B O 1
ATOM 2958 N N . ALA B 1 142 ? 5.703 -33.156 -23.719 1 94.81 142 ALA B N 1
ATOM 2959 C CA . ALA B 1 142 ? 5.031 -31.875 -23.844 1 94.81 142 ALA B CA 1
ATOM 2960 C C . ALA B 1 142 ? 4.547 -31.375 -22.484 1 94.81 142 ALA B C 1
ATOM 2962 O O . ALA B 1 142 ? 4.664 -30.188 -22.188 1 94.81 142 ALA B O 1
ATOM 2963 N N . LEU B 1 143 ? 4.035 -32.25 -21.688 1 95.56 143 LEU B N 1
ATOM 2964 C CA . LEU B 1 143 ? 3.561 -31.922 -20.359 1 95.56 143 LEU B CA 1
ATOM 2965 C C . LEU B 1 143 ? 4.711 -31.438 -19.484 1 95.56 143 LEU B C 1
ATOM 2967 O O . LEU B 1 143 ? 4.59 -30.422 -18.797 1 95.56 143 LEU B O 1
ATOM 2971 N N . ILE B 1 144 ? 5.836 -32.125 -19.531 1 96.81 144 ILE B N 1
ATOM 2972 C CA . ILE B 1 144 ? 7.008 -31.781 -18.734 1 96.81 144 ILE B CA 1
ATOM 2973 C C . ILE B 1 144 ? 7.551 -30.438 -19.172 1 96.81 144 ILE B C 1
ATOM 2975 O O . ILE B 1 144 ? 7.914 -29.594 -18.344 1 96.81 144 ILE B O 1
ATOM 2979 N N . ALA B 1 145 ? 7.555 -30.172 -20.469 1 97.56 145 ALA B N 1
ATOM 2980 C CA . ALA B 1 145 ? 8.039 -28.891 -20.984 1 97.56 145 ALA B CA 1
ATOM 2981 C C . ALA B 1 145 ? 7.172 -27.734 -20.5 1 97.56 145 ALA B C 1
ATOM 2983 O O . ALA B 1 145 ? 7.688 -26.672 -20.141 1 97.56 145 ALA B O 1
ATOM 2984 N N . ARG B 1 146 ? 5.883 -27.906 -20.484 1 97.75 146 ARG B N 1
ATOM 2985 C CA . ARG B 1 146 ? 4.965 -26.859 -20.031 1 97.75 146 ARG B CA 1
ATOM 2986 C C . ARG B 1 146 ? 5.078 -26.641 -18.531 1 97.75 146 ARG B C 1
ATOM 2988 O O . ARG B 1 146 ? 4.98 -25.516 -18.047 1 97.75 146 ARG B O 1
ATOM 2995 N N . LEU B 1 147 ? 5.242 -27.719 -17.781 1 98.12 147 LEU B N 1
ATOM 2996 C CA . LEU B 1 147 ? 5.465 -27.594 -16.344 1 98.12 147 LEU B CA 1
ATOM 2997 C C . LEU B 1 147 ? 6.746 -26.828 -16.062 1 98.12 147 LEU B C 1
ATOM 2999 O O . LEU B 1 147 ? 6.789 -26 -15.141 1 98.12 147 LEU B O 1
ATOM 3003 N N . ASP B 1 148 ? 7.789 -27.094 -16.859 1 98.06 148 ASP B N 1
ATOM 3004 C CA . ASP B 1 148 ? 9.047 -26.375 -16.688 1 98.06 148 ASP B CA 1
ATOM 3005 C C . ASP B 1 148 ? 8.859 -24.875 -16.922 1 98.06 148 ASP B C 1
ATOM 3007 O O . ASP B 1 148 ? 9.359 -24.062 -16.156 1 98.06 148 ASP B O 1
ATOM 3011 N N . ARG B 1 149 ? 8.125 -24.531 -17.984 1 97.88 149 ARG B N 1
ATOM 3012 C CA . ARG B 1 149 ? 7.871 -23.125 -18.297 1 97.88 149 ARG B CA 1
ATOM 3013 C C . ARG B 1 149 ? 7.066 -22.469 -17.188 1 97.88 149 ARG B C 1
ATOM 3015 O O . ARG B 1 149 ? 7.395 -21.359 -16.75 1 97.88 149 ARG B O 1
ATOM 3022 N N . MET B 1 150 ? 6.07 -23.125 -16.719 1 98.06 150 MET B N 1
ATOM 3023 C CA . MET B 1 150 ? 5.242 -22.594 -15.633 1 98.06 150 MET B CA 1
ATOM 3024 C C . MET B 1 150 ? 6.051 -22.438 -14.352 1 98.06 150 MET B C 1
ATOM 3026 O O . MET B 1 150 ? 5.934 -21.422 -13.656 1 98.06 150 MET B O 1
ATOM 3030 N N . GLY B 1 151 ? 6.844 -23.453 -14.062 1 98.12 151 GLY B N 1
ATOM 3031 C CA . GLY B 1 151 ? 7.676 -23.391 -12.867 1 98.12 151 GLY B CA 1
ATOM 3032 C C . GLY B 1 151 ? 8.633 -22.203 -12.883 1 98.12 151 GLY B C 1
ATOM 3033 O O . GLY B 1 151 ? 8.781 -21.516 -11.875 1 98.12 151 GLY B O 1
ATOM 3034 N N . LYS B 1 152 ? 9.219 -22.016 -14 1 98.06 152 LYS B N 1
ATOM 3035 C CA . LYS B 1 152 ? 10.141 -20.891 -14.133 1 98.06 152 LYS B CA 1
ATOM 3036 C C . LYS B 1 152 ? 9.414 -19.562 -13.953 1 98.06 152 LYS B C 1
ATOM 3038 O O . LYS B 1 152 ? 9.883 -18.688 -13.234 1 98.06 152 LYS B O 1
ATOM 3043 N N . ALA B 1 153 ? 8.266 -19.406 -14.602 1 98 153 ALA B N 1
ATOM 3044 C CA . ALA B 1 153 ? 7.484 -18.172 -14.5 1 98 153 ALA B CA 1
ATOM 3045 C C . ALA B 1 153 ? 7.055 -17.906 -13.062 1 98 153 ALA B C 1
ATOM 3047 O O . ALA B 1 153 ? 7.152 -16.781 -12.578 1 98 153 ALA B O 1
ATOM 3048 N N . LEU B 1 154 ? 6.637 -18.906 -12.406 1 98.19 154 LEU B N 1
ATOM 3049 C CA . LEU B 1 154 ? 6.164 -18.766 -11.031 1 98.19 154 LEU B CA 1
ATOM 3050 C C . LEU B 1 154 ? 7.309 -18.375 -10.102 1 98.19 154 LEU B C 1
ATOM 3052 O O . LEU B 1 154 ? 7.121 -17.578 -9.18 1 98.19 154 LEU B O 1
ATOM 3056 N N . ARG B 1 155 ? 8.484 -18.953 -10.328 1 97.81 155 ARG B N 1
ATOM 3057 C CA . ARG B 1 155 ? 9.641 -18.609 -9.516 1 97.81 155 ARG B CA 1
ATOM 3058 C C . ARG B 1 155 ? 10.023 -17.141 -9.727 1 97.81 155 ARG B C 1
ATOM 3060 O O . ARG B 1 155 ? 10.336 -16.438 -8.766 1 97.81 155 ARG B O 1
ATOM 3067 N N . GLU B 1 156 ? 10 -16.75 -10.938 1 97.81 156 GLU B N 1
ATOM 3068 C CA . GLU B 1 156 ? 10.32 -15.359 -11.25 1 97.81 156 GLU B CA 1
ATOM 3069 C C . GLU B 1 156 ? 9.297 -14.406 -10.633 1 97.81 156 GLU B C 1
ATOM 3071 O O . GLU B 1 156 ? 9.656 -13.391 -10.047 1 97.81 156 GLU B O 1
ATOM 3076 N N . ASP B 1 157 ? 8.016 -14.742 -10.742 1 97.5 157 ASP B N 1
ATOM 3077 C CA . ASP B 1 157 ? 6.961 -13.922 -10.164 1 97.5 157 ASP B CA 1
ATOM 3078 C C . ASP B 1 157 ? 7.082 -13.859 -8.641 1 97.5 157 ASP B C 1
ATOM 3080 O O . ASP B 1 157 ? 6.871 -12.812 -8.039 1 97.5 157 ASP B O 1
ATOM 3084 N N . ALA B 1 158 ? 7.395 -14.984 -8.039 1 97 158 ALA B N 1
ATOM 3085 C CA . ALA B 1 158 ? 7.574 -15.023 -6.594 1 97 158 ALA B CA 1
ATOM 3086 C C . ALA B 1 158 ? 8.758 -14.164 -6.156 1 97 158 ALA B C 1
ATOM 3088 O O . ALA B 1 158 ? 8.688 -13.469 -5.141 1 97 158 ALA B O 1
ATOM 3089 N N . ALA B 1 159 ? 9.797 -14.227 -6.934 1 96 159 ALA B N 1
ATOM 3090 C CA . ALA B 1 159 ? 10.969 -13.414 -6.629 1 96 159 ALA B CA 1
ATOM 3091 C C . ALA B 1 159 ? 10.656 -11.93 -6.746 1 96 159 ALA B C 1
ATOM 3093 O O . ALA B 1 159 ? 11.078 -11.133 -5.906 1 96 159 ALA B O 1
ATOM 3094 N N . ASP B 1 160 ? 9.945 -11.586 -7.766 1 95.12 160 ASP B N 1
ATOM 3095 C CA . ASP B 1 160 ? 9.531 -10.203 -7.941 1 95.12 160 ASP B CA 1
ATOM 3096 C C . ASP B 1 160 ? 8.664 -9.734 -6.777 1 95.12 160 ASP B C 1
ATOM 3098 O O . ASP B 1 160 ? 8.859 -8.633 -6.254 1 95.12 160 ASP B O 1
ATOM 3102 N N . ALA B 1 161 ? 7.723 -10.562 -6.387 1 94.94 161 ALA B N 1
ATOM 3103 C CA . ALA B 1 161 ? 6.852 -10.227 -5.266 1 94.94 161 ALA B CA 1
ATOM 3104 C C . ALA B 1 161 ? 7.645 -10.125 -3.967 1 94.94 161 ALA B C 1
ATOM 3106 O O . ALA B 1 161 ? 7.324 -9.312 -3.098 1 94.94 161 ALA B O 1
ATOM 3107 N N . ASP B 1 162 ? 8.664 -10.93 -3.852 1 94 162 ASP B N 1
ATOM 3108 C CA . ASP B 1 162 ? 9.5 -10.93 -2.656 1 94 162 ASP B CA 1
ATOM 3109 C C . ASP B 1 162 ? 10.203 -9.586 -2.471 1 94 162 ASP B C 1
ATOM 3111 O O . ASP B 1 162 ? 10.414 -9.141 -1.341 1 94 162 ASP B O 1
ATOM 3115 N N . GLY B 1 163 ? 10.5 -8.984 -3.561 1 93.44 163 GLY B N 1
ATOM 3116 C CA . GLY B 1 163 ? 11.133 -7.676 -3.52 1 93.44 163 GLY B CA 1
ATOM 3117 C C . GLY B 1 163 ? 10.227 -6.586 -2.984 1 93.44 163 GLY B C 1
ATOM 3118 O O . GLY B 1 163 ? 10.695 -5.508 -2.609 1 93.44 163 GLY B O 1
ATOM 3119 N N . ALA B 1 164 ? 8.953 -6.867 -2.875 1 93 164 ALA B N 1
ATOM 3120 C CA . ALA B 1 164 ? 7.984 -5.871 -2.426 1 93 164 ALA B CA 1
ATOM 3121 C C . ALA B 1 164 ? 7.48 -6.191 -1.02 1 93 164 ALA B C 1
ATOM 3123 O O . ALA B 1 164 ? 6.668 -5.449 -0.461 1 93 164 ALA B O 1
ATOM 3124 N N . VAL B 1 165 ? 7.988 -7.227 -0.453 1 93.69 165 VAL B N 1
ATOM 3125 C CA . VAL B 1 165 ? 7.527 -7.629 0.873 1 93.69 165 VAL B CA 1
ATOM 3126 C C . VAL B 1 165 ? 8.43 -7.008 1.939 1 93.69 165 VAL B C 1
ATOM 3128 O O . VAL B 1 165 ? 9.656 -7.062 1.836 1 93.69 165 VAL B O 1
ATOM 3131 N N . LEU B 1 166 ? 7.789 -6.488 2.928 1 95.12 166 LEU B N 1
ATOM 3132 C CA . LEU B 1 166 ? 8.492 -5.797 3.996 1 95.12 166 LEU B CA 1
ATOM 3133 C C . LEU B 1 166 ? 9.359 -6.766 4.797 1 95.12 166 LEU B C 1
ATOM 3135 O O . LEU B 1 166 ? 8.969 -7.914 5.016 1 95.12 166 LEU B O 1
ATOM 3139 N N . ARG B 1 167 ? 10.523 -6.301 5.215 1 96 167 ARG B N 1
ATOM 3140 C CA . ARG B 1 167 ? 11.43 -6.992 6.121 1 96 167 ARG B CA 1
ATOM 3141 C C . ARG B 1 167 ? 11.648 -6.184 7.398 1 96 167 ARG B C 1
ATOM 3143 O O . ARG B 1 167 ? 11.773 -4.961 7.352 1 96 167 ARG B O 1
ATOM 3150 N N . GLU B 1 168 ? 11.633 -6.879 8.484 1 95.38 168 GLU B N 1
ATOM 3151 C CA . GLU B 1 168 ? 11.883 -6.223 9.758 1 95.38 168 GLU B CA 1
ATOM 3152 C C . GLU B 1 168 ? 13.383 -6.125 10.039 1 95.38 168 GLU B C 1
ATOM 3154 O O . GLU B 1 168 ? 14.086 -7.133 10.023 1 95.38 168 GLU B O 1
ATOM 3159 N N . VAL B 1 169 ? 13.828 -4.957 10.273 1 95 169 VAL B N 1
ATOM 3160 C CA . VAL B 1 169 ? 15.242 -4.707 10.539 1 95 169 VAL B CA 1
ATOM 3161 C C . VAL B 1 169 ? 15.398 -4.031 11.906 1 95 169 VAL B C 1
ATOM 3163 O O . VAL B 1 169 ? 14.859 -2.951 12.133 1 95 169 VAL B O 1
ATOM 3166 N N . PRO B 1 170 ? 16.109 -4.637 12.766 1 94.5 170 PRO B N 1
ATOM 3167 C CA . PRO B 1 170 ? 16.359 -3.986 14.055 1 94.5 170 PRO B CA 1
ATOM 3168 C C . PRO B 1 170 ? 17.375 -2.846 13.953 1 94.5 170 PRO B C 1
ATOM 3170 O O . PRO B 1 170 ? 18.359 -2.959 13.227 1 94.5 170 PRO B O 1
ATOM 3173 N N . VAL B 1 171 ? 17.062 -1.82 14.609 1 94.69 171 VAL B N 1
ATOM 3174 C CA . VAL B 1 171 ? 17.938 -0.655 14.672 1 94.69 171 VAL B CA 1
ATOM 3175 C C . VAL B 1 171 ? 18.188 -0.287 16.141 1 94.69 171 VAL B C 1
ATOM 3177 O O . VAL B 1 171 ? 17.25 -0.196 16.938 1 94.69 171 VAL B O 1
ATOM 3180 N N . ILE B 1 172 ? 19.438 -0.072 16.391 1 92.88 172 ILE B N 1
ATOM 3181 C CA . ILE B 1 172 ? 19.812 0.202 17.781 1 92.88 172 ILE B CA 1
ATOM 3182 C C . ILE B 1 172 ? 20.719 1.434 17.828 1 92.88 172 ILE B C 1
ATOM 3184 O O . ILE B 1 172 ? 21.609 1.593 17 1 92.88 172 ILE B O 1
ATOM 3188 N N . TRP B 1 173 ? 20.391 2.301 18.688 1 92.94 173 TRP B N 1
ATOM 3189 C CA . TRP B 1 173 ? 21.266 3.422 19.031 1 92.94 173 TRP B CA 1
ATOM 3190 C C . TRP B 1 173 ? 21.797 3.277 20.453 1 92.94 173 TRP B C 1
ATOM 3192 O O . TRP B 1 173 ? 21.031 3.076 21.391 1 92.94 173 TRP B O 1
ATOM 3202 N N . GLN B 1 174 ? 23.109 3.391 20.5 1 89.56 174 GLN B N 1
ATOM 3203 C CA . GLN B 1 174 ? 23.766 3.33 21.812 1 89.56 174 GLN B CA 1
ATOM 3204 C C . GLN B 1 174 ? 24.359 4.68 22.188 1 89.56 174 GLN B C 1
ATOM 3206 O O . GLN B 1 174 ? 25.234 5.191 21.484 1 89.56 174 GLN B O 1
ATOM 3211 N N . GLY B 1 175 ? 23.875 5.27 23.234 1 88.06 175 GLY B N 1
ATOM 3212 C CA . GLY B 1 175 ? 24.328 6.555 23.75 1 88.06 175 GLY B CA 1
ATOM 3213 C C . GLY B 1 175 ? 23.266 7.273 24.562 1 88.06 175 GLY B C 1
ATOM 3214 O O . GLY B 1 175 ? 22.062 7.043 24.375 1 88.06 175 GLY B O 1
ATOM 3215 N N . ASN B 1 176 ? 23.766 8.07 25.438 1 87.25 176 ASN B N 1
ATOM 3216 C CA . ASN B 1 176 ? 22.844 8.836 26.266 1 87.25 176 ASN B CA 1
ATOM 3217 C C . ASN B 1 176 ? 22.062 9.844 25.438 1 87.25 176 ASN B C 1
ATOM 3219 O O . ASN B 1 176 ? 22.625 10.578 24.625 1 87.25 176 ASN B O 1
ATOM 3223 N N . ALA B 1 177 ? 20.812 9.688 25.531 1 90.56 177 ALA B N 1
ATOM 3224 C CA . ALA B 1 177 ? 19.938 10.609 24.797 1 90.56 177 ALA B CA 1
ATOM 3225 C C . ALA B 1 177 ? 18.547 10.648 25.422 1 90.56 177 ALA B C 1
ATOM 3227 O O . ALA B 1 177 ? 18.219 9.797 26.25 1 90.56 177 ALA B O 1
ATOM 3228 N N . SER B 1 178 ? 17.781 11.68 25.125 1 89.44 178 SER B N 1
ATOM 3229 C CA . SER B 1 178 ? 16.391 11.789 25.562 1 89.44 178 SER B CA 1
ATOM 3230 C C . SER B 1 178 ? 15.438 11.406 24.438 1 89.44 178 SER B C 1
ATOM 3232 O O . SER B 1 178 ? 14.398 10.789 24.688 1 89.44 178 SER B O 1
ATOM 3234 N N . ASP B 1 179 ? 15.805 11.828 23.188 1 93.44 179 ASP B N 1
ATOM 3235 C CA . ASP B 1 179 ? 14.977 11.578 22.016 1 93.44 179 ASP B CA 1
ATOM 3236 C C . ASP B 1 179 ? 15.836 11.148 20.828 1 93.44 179 ASP B C 1
ATOM 3238 O O . ASP B 1 179 ? 16.75 11.867 20.422 1 93.44 179 ASP B O 1
ATOM 3242 N N . VAL B 1 180 ? 15.539 9.945 20.344 1 95.44 180 VAL B N 1
ATOM 3243 C CA . VAL B 1 180 ? 16.297 9.406 19.219 1 95.44 180 VAL B CA 1
ATOM 3244 C C . VAL B 1 180 ? 15.352 9.008 18.094 1 95.44 180 VAL B C 1
ATOM 3246 O O . VAL B 1 180 ? 14.359 8.312 18.312 1 95.44 180 VAL B O 1
ATOM 3249 N N . ARG B 1 181 ? 15.656 9.477 16.844 1 96.75 181 ARG B N 1
ATOM 3250 C CA . ARG B 1 181 ? 14.891 9.125 15.656 1 96.75 181 ARG B CA 1
ATOM 3251 C C . ARG B 1 181 ? 15.805 8.664 14.531 1 96.75 181 ARG B C 1
ATOM 3253 O O . ARG B 1 181 ? 16.906 9.195 14.367 1 96.75 181 ARG B O 1
ATOM 3260 N N . LEU B 1 182 ? 15.344 7.668 13.844 1 97 182 LEU B N 1
ATOM 3261 C CA . LEU B 1 182 ? 16.016 7.289 12.602 1 97 182 LEU B CA 1
ATOM 3262 C C . LEU B 1 182 ? 15.391 8.016 11.414 1 97 182 LEU B C 1
ATOM 3264 O O . LEU B 1 182 ? 14.188 7.879 11.156 1 97 182 LEU B O 1
ATOM 3268 N N . MET B 1 183 ? 16.156 8.82 10.773 1 96.44 183 MET B N 1
ATOM 3269 C CA . MET B 1 183 ? 15.727 9.523 9.562 1 96.44 183 MET B CA 1
ATOM 3270 C C . MET B 1 183 ? 16.406 8.953 8.328 1 96.44 183 MET B C 1
ATOM 3272 O O . MET B 1 183 ? 17.531 8.461 8.414 1 96.44 183 MET B O 1
ATOM 3276 N N . GLY B 1 184 ? 15.664 9.047 7.164 1 96.19 184 GLY B N 1
ATOM 3277 C CA . GLY B 1 184 ? 16.312 8.469 6 1 96.19 184 GLY B CA 1
ATOM 3278 C C . GLY B 1 184 ? 15.477 8.578 4.734 1 96.19 184 GLY B C 1
ATOM 3279 O O . GLY B 1 184 ? 14.414 9.203 4.738 1 96.19 184 GLY B O 1
ATOM 3280 N N . SER B 1 185 ? 16.047 7.992 3.697 1 95.38 185 SER B N 1
ATOM 3281 C CA . SER B 1 185 ? 15.438 8.055 2.375 1 95.38 185 SER B CA 1
ATOM 3282 C C . SER B 1 185 ? 14.195 7.168 2.299 1 95.38 185 SER B C 1
ATOM 3284 O O . SER B 1 185 ? 13.391 7.293 1.371 1 95.38 185 SER B O 1
ATOM 3286 N N . PHE B 1 186 ? 13.992 6.32 3.291 1 94.69 186 PHE B N 1
ATOM 3287 C CA . PHE B 1 186 ? 12.898 5.363 3.264 1 94.69 186 PHE B CA 1
ATOM 3288 C C . PHE B 1 186 ? 11.547 6.074 3.322 1 94.69 186 PHE B C 1
ATOM 3290 O O . PHE B 1 186 ? 10.516 5.492 2.99 1 94.69 186 PHE B O 1
ATOM 3297 N N . ASP B 1 187 ? 11.531 7.254 3.762 1 93.88 187 ASP B N 1
ATOM 3298 C CA . ASP B 1 187 ? 10.32 8.062 3.709 1 93.88 187 ASP B CA 1
ATOM 3299 C C . ASP B 1 187 ? 10.617 9.461 3.172 1 93.88 187 ASP B C 1
ATOM 3301 O O . ASP B 1 187 ? 9.984 10.438 3.582 1 93.88 187 ASP B O 1
ATOM 3305 N N . ASP B 1 188 ? 11.633 9.555 2.412 1 92.94 188 ASP B N 1
ATOM 3306 C CA . ASP B 1 188 ? 12.055 10.82 1.817 1 92.94 188 ASP B CA 1
ATOM 3307 C C . ASP B 1 188 ? 12.406 11.844 2.895 1 92.94 188 ASP B C 1
ATOM 3309 O O . ASP B 1 188 ? 12.109 13.031 2.744 1 92.94 188 ASP B O 1
ATOM 3313 N N . TRP B 1 189 ? 12.836 11.453 4.039 1 92.5 189 TRP B N 1
ATOM 3314 C CA . TRP B 1 189 ? 13.344 12.266 5.145 1 92.5 189 TRP B CA 1
ATOM 3315 C C . TRP B 1 189 ? 12.227 13.094 5.766 1 92.5 189 TRP B C 1
ATOM 3317 O O . TRP B 1 189 ? 12.445 14.234 6.18 1 92.5 189 TRP B O 1
ATOM 3327 N N . THR B 1 190 ? 11.031 12.586 5.797 1 90.44 190 THR B N 1
ATOM 3328 C CA . THR B 1 190 ? 9.898 13.344 6.301 1 90.44 190 THR B CA 1
ATOM 3329 C C . THR B 1 190 ? 9.68 13.078 7.785 1 90.44 190 THR B C 1
ATOM 3331 O O . THR B 1 190 ? 10.133 13.852 8.633 1 90.44 190 THR B O 1
ATOM 3334 N N . ARG B 1 191 ? 9.203 11.992 8.195 1 90.31 191 ARG B N 1
ATOM 3335 C CA . ARG B 1 191 ? 8.789 11.711 9.57 1 90.31 191 ARG B CA 1
ATOM 3336 C C . ARG B 1 191 ? 9.867 10.922 10.312 1 90.31 191 ARG B C 1
ATOM 3338 O O . ARG B 1 191 ? 10.156 11.219 11.477 1 90.31 191 ARG B O 1
ATOM 3345 N N . GLY B 1 192 ? 10.438 10.062 9.656 1 94.19 192 GLY B N 1
ATOM 3346 C CA . GLY B 1 192 ? 11.383 9.172 10.305 1 94.19 192 GLY B CA 1
ATOM 3347 C C . GLY B 1 192 ? 10.719 8.195 11.266 1 94.19 192 GLY B C 1
ATOM 3348 O O . GLY B 1 192 ? 9.5 8.039 11.258 1 94.19 192 GLY B O 1
ATOM 3349 N N . ILE B 1 193 ? 11.578 7.453 12.055 1 95.5 193 ILE B N 1
ATOM 3350 C CA . ILE B 1 193 ? 11.109 6.422 12.969 1 95.5 193 ILE B CA 1
ATOM 3351 C C . ILE B 1 193 ? 11.68 6.668 14.367 1 95.5 193 ILE B C 1
ATOM 3353 O O . ILE B 1 193 ? 12.898 6.758 14.539 1 95.5 193 ILE B O 1
ATOM 3357 N N . HIS B 1 194 ? 10.758 6.777 15.289 1 95.75 194 HIS B N 1
ATOM 3358 C CA . HIS B 1 194 ? 11.172 6.992 16.672 1 95.75 194 HIS B CA 1
ATOM 3359 C C . HIS B 1 194 ? 11.719 5.707 17.297 1 95.75 194 HIS B C 1
ATOM 3361 O O . HIS B 1 194 ? 11.117 4.641 17.156 1 95.75 194 HIS B O 1
ATOM 3367 N N . LEU B 1 195 ? 12.898 5.832 17.969 1 95.75 195 LEU B N 1
ATOM 3368 C CA . LEU B 1 195 ? 13.438 4.711 18.719 1 95.75 195 LEU B CA 1
ATOM 3369 C C . LEU B 1 195 ? 13.047 4.805 20.188 1 95.75 195 LEU B C 1
ATOM 3371 O O . LEU B 1 195 ? 13.078 5.887 20.781 1 95.75 195 LEU B O 1
ATOM 3375 N N . SER B 1 196 ? 12.656 3.695 20.703 1 93.62 196 SER B N 1
ATOM 3376 C CA . SER B 1 196 ? 12.211 3.66 22.094 1 93.62 196 SER B CA 1
ATOM 3377 C C . SER B 1 196 ? 13.375 3.381 23.031 1 93.62 196 SER B C 1
ATOM 3379 O O . SER B 1 196 ? 14.242 2.559 22.734 1 93.62 196 SER B O 1
ATOM 3381 N N . PRO B 1 197 ? 13.367 4.113 24.172 1 91.06 197 PRO B N 1
ATOM 3382 C CA . PRO B 1 197 ? 14.406 3.836 25.172 1 91.06 197 PRO B CA 1
ATOM 3383 C C . PRO B 1 197 ? 14.25 2.465 25.812 1 91.06 197 PRO B C 1
ATOM 3385 O O . PRO B 1 197 ? 13.125 2.02 26.062 1 91.06 197 PRO B O 1
ATOM 3388 N N . GLU B 1 198 ? 15.344 1.789 25.828 1 83.38 198 GLU B N 1
ATOM 3389 C CA . GLU B 1 198 ? 15.336 0.541 26.578 1 83.38 198 GLU B CA 1
ATOM 3390 C C . GLU B 1 198 ? 15.68 0.783 28.047 1 83.38 198 GLU B C 1
ATOM 3392 O O . GLU B 1 198 ? 16.562 1.594 28.359 1 83.38 198 GLU B O 1
ATOM 3397 N N . TRP B 1 199 ? 14.648 1.038 28.859 1 69.62 199 TRP B N 1
ATOM 3398 C CA . TRP B 1 199 ? 14.836 1.378 30.266 1 69.62 199 TRP B CA 1
ATOM 3399 C C . TRP B 1 199 ? 15.82 0.417 30.938 1 69.62 199 TRP B C 1
ATOM 3401 O O . TRP B 1 199 ? 15.609 -0.799 30.922 1 69.62 199 TRP B O 1
ATOM 3411 N N . HIS B 1 200 ? 17.047 0.777 30.766 1 62.28 200 HIS B N 1
ATOM 3412 C CA . HIS B 1 200 ? 17.938 0.062 31.656 1 62.28 200 HIS B CA 1
ATOM 3413 C C . HIS B 1 200 ? 18.109 0.807 32.969 1 62.28 200 HIS B C 1
ATOM 3415 O O . HIS B 1 200 ? 18.125 2.039 33 1 62.28 200 HIS B O 1
ATOM 3421 N N . GLY B 1 201 ? 17.406 0.507 33.938 1 55.78 201 GLY B N 1
ATOM 3422 C CA . GLY B 1 201 ? 17.438 0.82 35.344 1 55.78 201 GLY B CA 1
ATOM 3423 C C . GLY B 1 201 ? 18.281 2.033 35.688 1 55.78 201 GLY B C 1
ATOM 3424 O O . GLY B 1 201 ? 18.672 2.23 36.844 1 55.78 201 GLY B O 1
ATOM 3425 N N . HIS B 1 202 ? 18.766 2.777 34.656 1 55.72 202 HIS B N 1
ATOM 3426 C CA . HIS B 1 202 ? 19.641 3.793 35.219 1 55.72 202 HIS B CA 1
ATOM 3427 C C . HIS B 1 202 ? 18.859 5.031 35.625 1 55.72 202 HIS B C 1
ATOM 3429 O O . HIS B 1 202 ? 17.812 5.324 35.062 1 55.72 202 HIS B O 1
ATOM 3435 N N . GLY B 1 203 ? 18.922 5.543 36.812 1 54.22 203 GLY B N 1
ATOM 3436 C CA . GLY B 1 203 ? 18.297 6.543 37.656 1 54.22 203 GLY B CA 1
ATOM 3437 C C . GLY B 1 203 ? 18.094 7.875 36.969 1 54.22 203 GLY B C 1
ATOM 3438 O O . GLY B 1 203 ? 17.406 8.758 37.5 1 54.22 203 GLY B O 1
ATOM 3439 N N . ASP B 1 204 ? 18.953 8.32 36.031 1 56.12 204 ASP B N 1
ATOM 3440 C CA . ASP B 1 204 ? 18.953 9.734 35.688 1 56.12 204 ASP B CA 1
ATOM 3441 C C . ASP B 1 204 ? 17.969 10.023 34.531 1 56.12 204 ASP B C 1
ATOM 3443 O O . ASP B 1 204 ? 17.969 11.117 34 1 56.12 204 ASP B O 1
ATOM 3447 N N . GLY B 1 205 ? 17.078 9.203 34.219 1 60.84 205 GLY B N 1
ATOM 3448 C CA . GLY B 1 205 ? 16.031 9.453 33.219 1 60.84 205 GLY B CA 1
ATOM 3449 C C . GLY B 1 205 ? 16.516 9.281 31.797 1 60.84 205 GLY B C 1
ATOM 3450 O O . GLY B 1 205 ? 15.719 9.383 30.859 1 60.84 205 GLY B O 1
ATOM 3451 N N . MET B 1 206 ? 17.859 9.32 31.641 1 63.84 206 MET B N 1
ATOM 3452 C CA . MET B 1 206 ? 18.422 9.148 30.297 1 63.84 206 MET B CA 1
ATOM 3453 C C . MET B 1 206 ? 18.688 7.676 30.016 1 63.84 206 MET B C 1
ATOM 3455 O O . MET B 1 206 ? 19.016 6.91 30.922 1 63.84 206 MET B O 1
ATOM 3459 N N . SER B 1 207 ? 18.156 7.211 28.906 1 70.31 207 SER B N 1
ATOM 3460 C CA . SER B 1 207 ? 18.453 5.852 28.469 1 70.31 207 SER B CA 1
ATOM 3461 C C . SER B 1 207 ? 19.703 5.812 27.609 1 70.31 207 SER B C 1
ATOM 3463 O O . SER B 1 207 ? 20.047 6.797 26.938 1 70.31 207 SER B O 1
ATOM 3465 N N . ASP B 1 208 ? 20.453 4.844 27.781 1 83.25 208 ASP B N 1
ATOM 3466 C CA . ASP B 1 208 ? 21.688 4.715 27.031 1 83.25 208 ASP B CA 1
ATOM 3467 C C . ASP B 1 208 ? 21.5 3.787 25.828 1 83.25 208 ASP B C 1
ATOM 3469 O O . ASP B 1 208 ? 22.438 3.58 25.047 1 83.25 208 ASP B O 1
ATOM 3473 N N . THR B 1 209 ? 20.281 3.207 25.797 1 90.44 209 THR B N 1
ATOM 3474 C CA . THR B 1 209 ? 20.016 2.346 24.641 1 90.44 209 THR B CA 1
ATOM 3475 C C . THR B 1 209 ? 18.625 2.602 24.094 1 90.44 209 THR B C 1
ATOM 3477 O O . THR B 1 209 ? 17.656 2.668 24.844 1 90.44 209 THR B O 1
ATOM 3480 N N . PHE B 1 210 ? 18.594 2.881 22.844 1 94.06 210 PHE B N 1
ATOM 3481 C CA . PHE B 1 210 ? 17.328 3.068 22.125 1 94.06 210 PHE B CA 1
ATOM 3482 C C . PHE B 1 210 ? 17.172 2.049 21.016 1 94.06 210 PHE B C 1
ATOM 3484 O O . PHE B 1 210 ? 18.141 1.749 20.312 1 94.06 210 PHE B O 1
ATOM 3491 N N . THR B 1 211 ? 15.977 1.462 20.875 1 94.31 211 THR B N 1
ATOM 3492 C CA . THR B 1 211 ? 15.773 0.429 19.875 1 94.31 211 THR B CA 1
ATOM 3493 C C . THR B 1 211 ? 14.492 0.681 19.078 1 94.31 211 THR B C 1
ATOM 3495 O O . THR B 1 211 ? 13.578 1.355 19.562 1 94.31 211 THR B O 1
ATOM 3498 N N . ALA B 1 212 ? 14.5 0.216 17.797 1 95.44 212 ALA B N 1
ATOM 3499 C CA . ALA B 1 212 ? 13.312 0.177 16.953 1 95.44 212 ALA B CA 1
ATOM 3500 C C . ALA B 1 212 ? 13.406 -0.949 15.93 1 95.44 212 ALA B C 1
ATOM 3502 O O . ALA B 1 212 ? 14.5 -1.402 15.594 1 95.44 212 ALA B O 1
ATOM 3503 N N . THR B 1 213 ? 12.289 -1.535 15.648 1 95.38 213 THR B N 1
ATOM 3504 C CA . THR B 1 213 ? 12.195 -2.434 14.5 1 95.38 213 THR B CA 1
ATOM 3505 C C . THR B 1 213 ? 11.578 -1.72 13.305 1 95.38 213 THR B C 1
ATOM 3507 O O . THR B 1 213 ? 10.438 -1.263 13.367 1 95.38 213 THR B O 1
ATOM 3510 N N . VAL B 1 214 ? 12.328 -1.688 12.266 1 95 214 VAL B N 1
ATOM 3511 C CA . VAL B 1 214 ? 11.883 -0.952 11.086 1 95 214 VAL B CA 1
ATOM 3512 C C . VAL B 1 214 ? 11.477 -1.932 9.984 1 95 214 VAL B C 1
ATOM 3514 O O . VAL B 1 214 ? 12.219 -2.857 9.664 1 95 214 VAL B O 1
ATOM 3517 N N . ALA B 1 215 ? 10.273 -1.71 9.461 1 95.31 215 ALA B N 1
ATOM 3518 C CA . ALA B 1 215 ? 9.781 -2.533 8.359 1 95.31 215 ALA B CA 1
ATOM 3519 C C . ALA B 1 215 ? 10 -1.846 7.016 1 95.31 215 ALA B C 1
ATOM 3521 O O . ALA B 1 215 ? 9.391 -0.813 6.73 1 95.31 215 ALA B O 1
ATOM 3522 N N . LEU B 1 216 ? 10.93 -2.406 6.172 1 95.75 216 LEU B N 1
ATOM 3523 C CA . LEU B 1 216 ? 11.281 -1.818 4.883 1 95.75 216 LEU B CA 1
ATOM 3524 C C . LEU B 1 216 ? 11.344 -2.887 3.797 1 95.75 216 LEU B C 1
ATOM 3526 O O . LEU B 1 216 ? 11.648 -4.047 4.078 1 95.75 216 LEU B O 1
ATOM 3530 N N . VAL B 1 217 ? 10.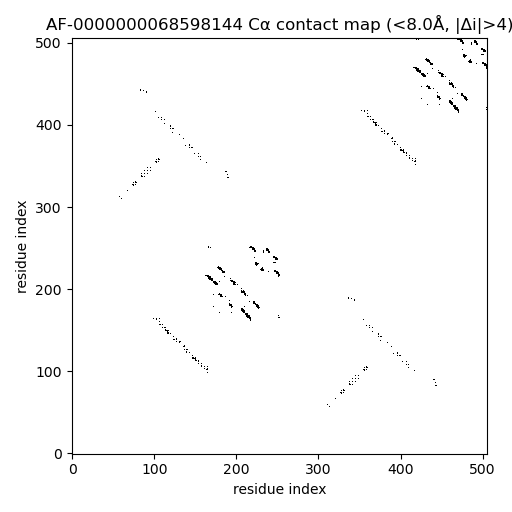953 -2.441 2.607 1 95.12 217 VAL B N 1
ATOM 3531 C CA . VAL B 1 217 ? 11.148 -3.334 1.469 1 95.12 217 VAL B CA 1
ATOM 3532 C C . VAL B 1 217 ? 12.641 -3.5 1.191 1 95.12 217 VAL B C 1
ATOM 3534 O O . VAL B 1 217 ? 13.445 -2.617 1.515 1 95.12 217 VAL B O 1
ATOM 3537 N N . PRO B 1 218 ? 13 -4.66 0.656 1 95.69 218 PRO B N 1
ATOM 3538 C CA . PRO B 1 218 ? 14.414 -4.871 0.33 1 95.69 218 PRO B CA 1
ATOM 3539 C C . PRO B 1 218 ? 15 -3.75 -0.525 1 95.69 218 PRO B C 1
ATOM 3541 O O . PRO B 1 218 ? 14.32 -3.236 -1.42 1 95.69 218 PRO B O 1
ATOM 3544 N N . GLY B 1 219 ? 16.25 -3.365 -0.184 1 95.19 219 GLY B N 1
ATOM 3545 C CA . GLY B 1 219 ? 16.922 -2.271 -0.858 1 95.19 219 GLY B CA 1
ATOM 3546 C C . GLY B 1 219 ? 18.016 -1.633 -0.011 1 95.19 219 GLY B C 1
ATOM 3547 O O . GLY B 1 219 ? 18.406 -2.184 1.018 1 95.19 219 GLY B O 1
ATOM 3548 N N . VAL B 1 220 ? 18.562 -0.538 -0.578 1 95.56 220 VAL B N 1
ATOM 3549 C CA . VAL B 1 220 ? 19.594 0.224 0.125 1 95.56 220 VAL B CA 1
ATOM 3550 C C . VAL B 1 220 ? 19.062 1.625 0.44 1 95.56 220 VAL B C 1
ATOM 3552 O O . VAL B 1 220 ? 18.594 2.332 -0.451 1 95.56 220 VAL B O 1
ATOM 3555 N N . TYR B 1 221 ? 19.188 1.979 1.713 1 96.44 221 TYR B N 1
ATOM 3556 C CA . TYR B 1 221 ? 18.641 3.256 2.164 1 96.44 221 TYR B CA 1
ATOM 3557 C C . TYR B 1 221 ? 19.734 4.113 2.801 1 96.44 221 TYR B C 1
ATOM 3559 O O . TYR B 1 221 ? 20.594 3.6 3.518 1 96.44 221 TYR B O 1
ATOM 3567 N N . GLU B 1 222 ? 19.719 5.355 2.541 1 96.12 222 GLU B N 1
ATOM 3568 C CA . GLU B 1 222 ? 20.516 6.32 3.289 1 96.12 222 GLU B CA 1
ATOM 3569 C C . GLU B 1 222 ? 19.781 6.777 4.551 1 96.12 222 GLU B C 1
ATOM 3571 O O . GLU B 1 222 ? 18.625 7.168 4.496 1 96.12 222 GLU B O 1
ATOM 3576 N N . VAL B 1 223 ? 20.531 6.691 5.672 1 96.44 223 VAL B N 1
ATOM 3577 C CA . VAL B 1 223 ? 19.859 7.016 6.93 1 96.44 223 VAL B CA 1
ATOM 3578 C C . VAL B 1 223 ? 20.812 7.777 7.844 1 96.44 223 VAL B C 1
ATOM 3580 O O . VAL B 1 223 ? 22.031 7.746 7.641 1 96.44 223 VAL B O 1
ATOM 3583 N N . LYS B 1 224 ? 20.234 8.531 8.781 1 95.62 224 LYS B N 1
ATOM 3584 C CA . LYS B 1 224 ? 20.938 9.203 9.875 1 95.62 224 LYS B CA 1
ATOM 3585 C C . LYS B 1 224 ? 20.078 9.219 11.141 1 95.62 224 LYS B C 1
ATOM 3587 O O . LYS B 1 224 ? 18.859 9.117 11.078 1 95.62 224 LYS B O 1
ATOM 3592 N N . PHE B 1 225 ? 20.781 9.344 12.266 1 95.56 225 PHE B N 1
ATOM 3593 C CA . PHE B 1 225 ? 20.047 9.5 13.508 1 95.56 225 PHE B CA 1
ATOM 3594 C C . PHE B 1 225 ? 19.859 10.977 13.859 1 95.56 225 PHE B C 1
ATOM 3596 O O . PHE B 1 225 ? 20.766 11.781 13.625 1 95.56 225 PHE B O 1
ATOM 3603 N N . LEU B 1 226 ? 18.766 11.266 14.281 1 95.69 226 LEU B N 1
ATOM 3604 C CA . LEU B 1 226 ? 18.5 12.547 14.922 1 95.69 226 LEU B CA 1
ATOM 3605 C C . LEU B 1 226 ? 18.406 12.383 16.438 1 95.69 226 LEU B C 1
ATOM 3607 O O . LEU B 1 226 ? 17.406 11.883 16.953 1 95.69 226 LEU B O 1
ATOM 3611 N N . VAL B 1 227 ? 19.453 12.852 17.172 1 94.5 227 VAL B N 1
ATOM 3612 C CA . VAL B 1 227 ? 19.562 12.648 18.609 1 94.5 227 VAL B CA 1
ATOM 3613 C C . VAL B 1 227 ? 19.453 13.992 19.328 1 94.5 227 VAL B C 1
ATOM 3615 O O . VAL B 1 227 ? 20.344 14.836 19.219 1 94.5 227 VAL B O 1
ATOM 3618 N N . ASP B 1 228 ? 18.344 14.141 20.047 1 93.31 228 ASP B N 1
ATOM 3619 C CA . ASP B 1 228 ? 18.109 15.398 20.75 1 93.31 228 ASP B CA 1
ATOM 3620 C C . ASP B 1 228 ? 18.266 16.594 19.812 1 93.31 228 ASP B C 1
ATOM 3622 O O . ASP B 1 228 ? 18.891 17.594 20.172 1 93.31 228 ASP B O 1
ATOM 3626 N N . GLY B 1 229 ? 17.844 16.422 18.531 1 92.5 229 GLY B N 1
ATOM 3627 C CA . GLY B 1 229 ? 17.797 17.5 17.547 1 92.5 229 GLY B CA 1
ATOM 3628 C C . GLY B 1 229 ? 19.078 17.625 16.75 1 92.5 229 GLY B C 1
ATOM 3629 O O . GLY B 1 229 ? 19.188 18.516 15.891 1 92.5 229 GLY B O 1
ATOM 3630 N N . GLU B 1 230 ? 20.031 16.812 17.016 1 92.81 230 GLU B N 1
ATOM 3631 C CA . GLU B 1 230 ? 21.297 16.875 16.297 1 92.81 230 GLU B CA 1
ATOM 3632 C C . GLU B 1 230 ? 21.5 15.617 15.445 1 92.81 230 GLU B C 1
ATOM 3634 O O . GLU B 1 230 ? 21.234 14.5 15.898 1 92.81 230 GLU B O 1
ATOM 3639 N N . TRP B 1 231 ? 22 15.883 14.297 1 93.31 231 TRP B N 1
ATOM 3640 C CA . TRP B 1 231 ? 22.297 14.781 13.391 1 93.31 231 TRP B CA 1
ATOM 3641 C C . TRP B 1 231 ? 23.516 14 13.875 1 93.31 231 TRP B C 1
ATOM 3643 O O . TRP B 1 231 ? 24.547 14.586 14.234 1 93.31 231 TRP B O 1
ATOM 3653 N N . ARG B 1 232 ? 23.391 12.695 13.969 1 91 232 ARG B N 1
ATOM 3654 C CA . ARG B 1 232 ? 24.469 11.82 14.406 1 91 232 ARG B CA 1
ATOM 3655 C C . ARG B 1 232 ? 24.562 10.578 13.523 1 91 232 ARG B C 1
ATOM 3657 O O . ARG B 1 232 ? 23.562 10.148 12.953 1 91 232 ARG B O 1
ATOM 3664 N N . THR B 1 233 ? 25.766 10.133 13.352 1 89.31 233 THR B N 1
ATOM 3665 C CA . THR B 1 233 ? 26.016 8.867 12.664 1 89.31 233 THR B CA 1
ATOM 3666 C C . THR B 1 233 ? 26.766 7.902 13.57 1 89.31 233 THR B C 1
ATOM 3668 O O . THR B 1 233 ? 27.203 8.281 14.664 1 89.31 233 THR B O 1
ATOM 3671 N N . THR B 1 234 ? 26.625 6.598 13.188 1 84.62 234 THR B N 1
ATOM 3672 C CA . THR B 1 234 ? 27.391 5.598 13.922 1 84.62 234 THR B CA 1
ATOM 3673 C C . THR B 1 234 ? 28.438 4.949 13.016 1 84.62 234 THR B C 1
ATOM 3675 O O . THR B 1 234 ? 28.312 4.977 11.789 1 84.62 234 THR B O 1
ATOM 3678 N N . ASP B 1 235 ? 29.422 4.406 13.617 1 81.44 235 ASP B N 1
ATOM 3679 C CA . ASP B 1 235 ? 30.484 3.764 12.859 1 81.44 235 ASP B CA 1
ATOM 3680 C C . ASP B 1 235 ? 30.172 2.291 12.602 1 81.44 235 ASP B C 1
ATOM 3682 O O . ASP B 1 235 ? 30.875 1.629 11.828 1 81.44 235 ASP B O 1
ATOM 3686 N N . ASP B 1 236 ? 29.125 1.838 13.164 1 83.5 236 ASP B N 1
ATOM 3687 C CA . ASP B 1 236 ? 28.766 0.427 13.031 1 83.5 236 ASP B CA 1
ATOM 3688 C C . ASP B 1 236 ? 28.188 0.132 11.648 1 83.5 236 ASP B C 1
ATOM 3690 O O . ASP B 1 236 ? 28.109 -1.028 11.242 1 83.5 236 ASP B O 1
ATOM 3694 N N . TRP B 1 237 ? 27.797 1.159 10.945 1 86.69 237 TRP B N 1
ATOM 3695 C CA . TRP B 1 237 ? 27.203 0.983 9.625 1 86.69 237 TRP B CA 1
ATOM 3696 C C . TRP B 1 237 ? 28.062 1.621 8.547 1 86.69 237 TRP B C 1
ATOM 3698 O O . TRP B 1 237 ? 28.766 2.604 8.797 1 86.69 237 TRP B O 1
ATOM 3708 N N . PRO B 1 238 ? 28 0.969 7.359 1 89.94 238 PRO B N 1
ATOM 3709 C CA . PRO B 1 238 ? 28.688 1.637 6.254 1 89.94 238 PRO B CA 1
ATOM 3710 C C . PRO B 1 238 ? 28.156 3.039 5.984 1 89.94 238 PRO B C 1
ATOM 3712 O O . PRO B 1 238 ? 26.984 3.332 6.289 1 89.94 238 PRO B O 1
ATOM 3715 N N . THR B 1 239 ? 29.031 3.926 5.559 1 88.5 239 THR B N 1
ATOM 3716 C CA . THR B 1 239 ? 28.641 5.312 5.332 1 88.5 239 THR B CA 1
ATOM 3717 C C . THR B 1 239 ? 28.906 5.723 3.889 1 88.5 239 THR B C 1
ATOM 3719 O O . THR B 1 239 ? 29.703 5.082 3.195 1 88.5 239 THR B O 1
ATOM 3722 N N . LYS B 1 240 ? 28.094 6.633 3.453 1 87 240 LYS B N 1
ATOM 3723 C CA . LYS B 1 240 ? 28.297 7.289 2.164 1 87 240 LYS B CA 1
ATOM 3724 C C . LYS B 1 240 ? 28.422 8.797 2.33 1 87 240 LYS B C 1
ATOM 3726 O O . LYS B 1 240 ? 27.656 9.414 3.084 1 87 240 LYS B O 1
ATOM 3731 N N . GLY B 1 241 ? 29.281 9.359 1.599 1 83.94 241 GLY B N 1
ATOM 3732 C CA . GLY B 1 241 ? 29.516 10.797 1.68 1 83.94 241 GLY B CA 1
ATOM 3733 C C . GLY B 1 241 ? 30.531 11.18 2.742 1 83.94 241 GLY B C 1
ATOM 3734 O O . GLY B 1 241 ? 31.141 10.312 3.359 1 83.94 241 GLY B O 1
ATOM 3735 N N . GLU B 1 242 ? 30.875 12.617 2.771 1 79.5 242 GLU B N 1
ATOM 3736 C CA . GLU B 1 242 ? 31.859 13.117 3.729 1 79.5 242 GLU B CA 1
ATOM 3737 C C . GLU B 1 242 ? 31.312 14.297 4.52 1 79.5 242 GLU B C 1
ATOM 3739 O O . GLU B 1 242 ? 30.391 14.977 4.066 1 79.5 242 GLU B O 1
ATOM 3744 N N . GLY B 1 243 ? 31.828 14.359 5.695 1 78.38 243 GLY B N 1
ATOM 3745 C CA . GLY B 1 243 ? 31.5 15.5 6.531 1 78.38 243 GLY B CA 1
ATOM 3746 C C . GLY B 1 243 ? 30.016 15.562 6.883 1 78.38 243 GLY B C 1
ATOM 3747 O O . GLY B 1 243 ? 29.453 14.586 7.379 1 78.38 243 GLY B O 1
ATOM 3748 N N . PHE B 1 244 ? 29.359 16.734 6.617 1 75.19 244 PHE B N 1
ATOM 3749 C CA . PHE B 1 244 ? 27.969 17 6.969 1 75.19 244 PHE B CA 1
ATOM 3750 C C . PHE B 1 244 ? 27.016 16.234 6.059 1 75.19 244 PHE B C 1
ATOM 3752 O O . PHE B 1 244 ? 25.891 15.938 6.441 1 75.19 244 PHE B O 1
ATOM 3759 N N . ASP B 1 245 ? 27.516 15.844 4.973 1 80.44 245 ASP B N 1
ATOM 3760 C CA . ASP B 1 245 ? 26.688 15.156 3.988 1 80.44 245 ASP B CA 1
ATOM 3761 C C . ASP B 1 245 ? 26.797 13.641 4.141 1 80.44 245 ASP B C 1
ATOM 3763 O O . ASP B 1 245 ? 26.281 12.891 3.318 1 80.44 245 ASP B O 1
ATOM 3767 N N . ARG B 1 246 ? 27.484 13.32 5.266 1 87.38 246 ARG B N 1
ATOM 3768 C CA . ARG B 1 246 ? 27.703 11.898 5.504 1 87.38 246 ARG B CA 1
ATOM 3769 C C . ARG B 1 246 ? 26.422 11.219 5.957 1 87.38 246 ARG B C 1
ATOM 3771 O O . ARG B 1 246 ? 25.781 11.656 6.918 1 87.38 246 ARG B O 1
ATOM 3778 N N . ASN B 1 247 ? 25.984 10.211 5.188 1 92.25 247 ASN B N 1
ATOM 3779 C CA . ASN B 1 247 ? 24.828 9.398 5.555 1 92.25 247 ASN B CA 1
ATOM 3780 C C . ASN B 1 247 ? 25.219 7.934 5.738 1 92.25 247 ASN B C 1
ATOM 3782 O O . ASN B 1 247 ? 26.156 7.453 5.113 1 92.25 247 ASN B O 1
ATOM 3786 N N . MET B 1 248 ? 24.578 7.211 6.637 1 94.12 248 MET B N 1
ATOM 3787 C CA . MET B 1 248 ? 24.766 5.77 6.797 1 94.12 248 MET B CA 1
ATOM 3788 C C . MET B 1 248 ? 23.906 5 5.785 1 94.12 248 MET B C 1
ATOM 3790 O O . MET B 1 248 ? 22.906 5.512 5.293 1 94.12 248 MET B O 1
ATOM 3794 N N . LEU B 1 249 ? 24.469 3.805 5.465 1 94.69 249 LEU B N 1
ATOM 3795 C CA . LEU B 1 249 ? 23.75 2.957 4.523 1 94.69 249 LEU B CA 1
ATOM 3796 C C . LEU B 1 249 ? 23.109 1.773 5.234 1 94.69 249 LEU B C 1
ATOM 3798 O O . LEU B 1 249 ? 23.781 1.024 5.941 1 94.69 249 LEU B O 1
ATOM 3802 N N . LEU B 1 250 ? 21.828 1.637 5.105 1 93.81 250 LEU B N 1
ATOM 3803 C CA . LEU B 1 250 ? 21.062 0.513 5.625 1 93.81 250 LEU B CA 1
ATOM 3804 C C . LEU B 1 250 ? 20.625 -0.412 4.496 1 93.81 250 LEU B C 1
ATOM 3806 O O . LEU B 1 250 ? 19.812 -0.023 3.648 1 93.81 250 LEU B O 1
ATOM 3810 N N . GLU B 1 251 ? 21.203 -1.555 4.461 1 93.5 251 GLU B N 1
ATOM 3811 C CA . GLU B 1 251 ? 20.828 -2.529 3.439 1 93.5 251 GLU B CA 1
ATOM 3812 C C . GLU B 1 251 ? 19.797 -3.525 3.973 1 93.5 251 GLU B C 1
ATOM 3814 O O . GLU B 1 251 ? 20.062 -4.215 4.965 1 93.5 251 GLU B O 1
ATOM 3819 N N . VAL B 1 252 ? 18.734 -3.52 3.338 1 94.19 252 VAL B N 1
ATOM 3820 C CA . VAL B 1 252 ? 17.656 -4.449 3.68 1 94.19 252 VAL B CA 1
ATOM 3821 C C . VAL B 1 252 ? 17.578 -5.551 2.627 1 94.19 252 VAL B C 1
ATOM 3823 O O . VAL B 1 252 ? 17.531 -5.273 1.427 1 94.19 252 VAL B O 1
ATOM 3826 N N . ARG B 1 253 ? 17.656 -6.922 3.1 1 90.19 253 ARG B N 1
ATOM 3827 C CA . ARG B 1 253 ? 17.625 -8.055 2.18 1 90.19 253 ARG B CA 1
ATOM 3828 C C . ARG B 1 253 ? 16.516 -9.031 2.555 1 90.19 253 ARG B C 1
ATOM 3830 O O . ARG B 1 253 ? 16.141 -9.141 3.727 1 90.19 253 ARG B O 1
#

Sequence (506 aa):
MPTTMGRTMGRGIQSPGGGGRRWRAGAGRRSSSSSSSPTASASASASSSGSSSSSASSAVTPPQRSMIDQMITLRTRLNERVSKANAFAKFLEKTLLERDDDLSRARRALANAARETETLRAMASDMKRTQSETSDARSLDALIARLDRMGKALREDAADADGAVLREVPVIWQGNASDVRLMGSFDDWTRGIHLSPEWHGHGDGMSDTFTATVALVPGVYEVKFLVDGEWRTTDDWPTKGEGFDRNMLLEVRMPTTMGRTMGRGIQSPGGGGRRWRAGAGRRSSSSSSSPTASASASASSSGSSSSSASSAVTPPQRSMIDQMITLRTRLNERVSKANAFAKFLEKTLLERDDDLSRARRALANAARETETLRAMASDMKRTQSETSDARSLDALIARLDRMGKALREDAADADGAVLREVPVIWQGNASDVRLMGSFDDWTRGIHLSPEWHGHGDGMSDTFTATVALVPGVYEVKFLVDGEWRTTDDWPTKGEGFDRNMLLEVR

InterPro domains:
  IPR013783 Immunoglobulin-like fold [G3DSA:2.60.40.10] (162-252)
  IPR014756 Immunoglobulin E-set [SSF81296] (169-244)
  IPR032640 AMP-activated protein kinase, glycogen-binding domain [PF16561] (170-241)

Radius of gyration: 40.33 Å; Cα contacts (8 Å, |Δi|>4): 601; chains: 2; bounding box: 64×142×131 Å

Solvent-accessible surface area (backbone atoms only — not comparable to full-atom values): 29983 Å² total; per-residue (Å²): 133,91,79,84,89,80,86,74,86,79,82,80,83,84,78,84,81,82,78,76,85,76,78,81,72,82,69,83,79,79,83,86,83,77,82,74,85,78,89,83,85,81,81,77,83,74,81,74,80,78,74,79,72,76,73,73,70,78,62,68,47,70,70,52,47,50,51,51,52,49,52,52,51,49,47,52,52,43,53,50,50,36,50,47,37,48,52,38,36,51,48,49,51,54,51,44,52,52,48,48,51,50,41,46,50,48,25,49,51,32,45,51,50,23,53,49,34,50,54,53,37,51,53,49,53,52,51,51,72,71,47,67,100,42,81,63,44,59,57,46,49,52,51,41,53,50,35,52,53,50,27,52,52,29,45,51,50,20,53,57,39,50,51,64,31,70,36,79,41,80,43,75,46,80,47,79,43,86,41,44,30,45,31,26,56,85,55,70,57,52,81,55,43,75,35,44,67,44,82,56,87,53,86,81,79,46,24,50,34,26,39,37,75,43,75,40,50,47,44,79,33,48,29,41,33,35,46,71,87,36,82,43,83,69,86,91,43,57,68,42,75,62,81,91,65,45,30,31,49,48,75,41,122,139,89,81,86,74,80,65,85,65,84,79,76,81,65,79,78,78,81,73,80,78,79,81,66,80,66,83,75,78,83,72,88,85,83,88,83,84,81,84,86,78,87,72,82,79,76,85,75,80,77,76,79,72,77,73,75,68,79,64,68,47,70,71,53,46,50,50,52,50,50,51,51,52,48,47,53,52,43,51,50,49,35,51,47,37,48,53,37,35,51,50,49,52,53,51,43,53,52,49,49,51,52,42,46,51,48,26,50,51,32,44,51,49,25,53,50,33,51,52,52,36,52,52,49,51,53,51,51,72,70,48,67,102,41,83,63,46,59,57,48,49,52,50,42,52,50,35,51,53,50,28,52,52,29,46,51,51,21,52,56,39,50,49,66,30,69,37,80,41,80,44,76,46,81,49,81,43,87,42,44,29,44,33,26,55,86,56,71,57,52,80,53,42,74,35,45,65,44,82,57,89,54,86,80,79,47,24,49,33,27,40,37,77,43,75,41,48,47,44,79,33,48,30,41,34,36,47,72,87,36,82,42,82,67,86,89,43,57,69,44,75,62,79,91,65,46,29,32,49,48,76,40,121

Nearest PDB structures (foldseek):
  4ilo-assembly1_A  TM=7.600E-01  e=2.988E+00  Chlamydia trachomatis L2/434/Bu
  3na7-assembly1_A  TM=7.416E-01  e=6.052E+00  Helicobacter pylori NCTC 11638

Organism: Ostreococcus tauri (NCBI:txid70448)